Protein AF-A0A249SZR9-F1 (afdb_monomer_lite)

Structure (mmCIF, N/CA/C/O backbone):
data_AF-A0A249SZR9-F1
#
_entry.id   AF-A0A249SZR9-F1
#
loop_
_atom_site.group_PDB
_atom_site.id
_atom_site.type_symbol
_atom_site.label_atom_id
_atom_site.label_alt_id
_atom_site.label_comp_id
_atom_site.label_asym_id
_atom_site.label_entity_id
_atom_site.label_seq_id
_atom_site.pdbx_PDB_ins_code
_atom_site.Cartn_x
_atom_site.Cartn_y
_atom_site.Cartn_z
_atom_site.occupancy
_atom_site.B_iso_or_equiv
_atom_site.auth_seq_id
_atom_site.auth_comp_id
_atom_site.auth_asym_id
_atom_site.auth_atom_id
_atom_site.pdbx_PDB_model_num
ATOM 1 N N . MET A 1 1 ? 30.304 -45.192 -57.139 1.00 34.53 1 MET A N 1
ATOM 2 C CA . MET A 1 1 ? 30.183 -46.666 -57.125 1.00 34.53 1 MET A CA 1
ATOM 3 C C . MET A 1 1 ? 29.091 -47.017 -56.126 1.00 34.53 1 MET A C 1
ATOM 5 O O . MET A 1 1 ? 29.285 -46.728 -54.961 1.00 34.53 1 MET A O 1
ATOM 9 N N . PHE A 1 2 ? 27.910 -47.513 -56.468 1.00 38.59 2 PHE A N 1
ATOM 10 C CA . PHE A 1 2 ? 27.302 -47.844 -57.753 1.00 38.59 2 PHE A CA 1
ATOM 11 C C . PHE A 1 2 ? 25.832 -47.414 -57.691 1.00 38.59 2 PHE A C 1
ATOM 13 O O . PHE A 1 2 ? 25.150 -47.662 -56.700 1.00 38.59 2 PHE A O 1
ATOM 20 N N . ALA A 1 3 ? 25.391 -46.748 -58.751 1.00 31.36 3 ALA A N 1
ATOM 21 C CA . ALA A 1 3 ? 23.997 -46.634 -59.138 1.00 31.36 3 ALA A CA 1
ATOM 22 C C . ALA A 1 3 ? 23.733 -47.683 -60.226 1.00 31.36 3 ALA A C 1
ATOM 24 O O . ALA A 1 3 ? 24.678 -48.033 -60.929 1.00 31.36 3 ALA A O 1
ATOM 25 N N . ASP A 1 4 ? 22.489 -48.151 -60.335 1.00 34.59 4 ASP A N 1
ATOM 26 C CA . ASP A 1 4 ? 21.778 -48.516 -61.578 1.00 34.59 4 ASP A CA 1
ATOM 27 C C . ASP A 1 4 ? 20.586 -49.420 -61.231 1.00 34.59 4 ASP A C 1
ATOM 29 O O . ASP A 1 4 ? 20.653 -50.200 -60.289 1.00 34.59 4 ASP A O 1
ATOM 33 N N . ASN A 1 5 ? 19.470 -49.471 -61.950 1.00 34.50 5 ASN A N 1
ATOM 34 C CA . ASN A 1 5 ? 18.729 -48.573 -62.839 1.00 34.50 5 ASN A CA 1
ATOM 35 C C . ASN A 1 5 ? 17.399 -49.328 -63.114 1.00 34.50 5 ASN A C 1
ATOM 37 O O . ASN A 1 5 ? 17.331 -50.546 -62.941 1.00 34.50 5 ASN A O 1
ATOM 41 N N . ARG A 1 6 ? 16.318 -48.636 -63.494 1.00 31.83 6 ARG A N 1
ATOM 42 C CA . ARG A 1 6 ? 15.017 -49.262 -63.852 1.00 31.83 6 ARG A CA 1
ATOM 43 C C . ARG A 1 6 ? 14.996 -49.755 -65.336 1.00 31.83 6 ARG A C 1
ATOM 45 O O . ARG A 1 6 ? 16.050 -49.779 -65.955 1.00 31.83 6 ARG A O 1
ATOM 52 N N . PRO A 1 7 ? 13.828 -50.079 -65.949 1.00 62.81 7 PRO A N 1
ATOM 53 C CA . PRO A 1 7 ? 13.241 -51.418 -66.181 1.00 62.81 7 PRO A CA 1
ATOM 54 C C . PRO A 1 7 ? 13.105 -51.761 -67.699 1.00 62.81 7 PRO A C 1
ATOM 56 O O . PRO A 1 7 ? 13.508 -50.937 -68.503 1.00 62.81 7 PRO A O 1
ATOM 59 N N . TYR A 1 8 ? 12.525 -52.917 -68.106 1.00 30.89 8 TYR A N 1
ATOM 60 C CA . TYR A 1 8 ? 11.567 -53.101 -69.246 1.00 30.89 8 TYR A CA 1
ATOM 61 C C . TYR A 1 8 ? 11.313 -54.591 -69.652 1.00 30.89 8 TYR A C 1
ATOM 63 O O . TYR A 1 8 ? 12.241 -55.352 -69.886 1.00 30.89 8 TYR A O 1
ATOM 71 N N . TYR A 1 9 ? 10.016 -54.940 -69.759 1.00 30.64 9 TYR A N 1
ATOM 72 C CA . TYR A 1 9 ? 9.252 -55.839 -70.670 1.00 30.64 9 TYR A CA 1
ATOM 73 C C . TYR A 1 9 ? 9.763 -57.178 -71.269 1.00 30.64 9 TYR A C 1
ATOM 75 O O . TYR A 1 9 ? 10.696 -57.223 -72.059 1.00 30.64 9 TYR A O 1
ATOM 83 N N . SER A 1 10 ? 8.935 -58.226 -71.097 1.00 32.72 10 SER A N 1
ATOM 84 C CA . SER A 1 10 ? 8.275 -59.113 -72.107 1.00 32.72 10 SER A CA 1
ATOM 85 C C . SER A 1 10 ? 7.788 -60.388 -71.372 1.00 32.72 10 SER A C 1
ATOM 87 O O . SER A 1 10 ? 8.366 -60.755 -70.363 1.00 32.72 10 SER A O 1
ATOM 89 N N . GLY A 1 11 ? 6.714 -61.122 -71.674 1.00 30.38 11 GLY A N 1
ATOM 90 C CA . GLY A 1 11 ? 5.819 -61.191 -72.819 1.00 30.38 11 GLY A CA 1
ATOM 91 C C . GLY A 1 11 ? 5.545 -62.665 -73.180 1.00 30.38 11 GLY A C 1
ATOM 92 O O . GLY A 1 11 ? 6.302 -63.228 -73.952 1.00 30.38 11 GLY A O 1
ATOM 93 N N . ARG A 1 12 ? 4.408 -63.210 -72.701 1.00 31.62 12 ARG A N 1
ATOM 94 C CA . ARG A 1 12 ? 3.628 -64.394 -73.172 1.00 31.62 12 ARG A CA 1
ATOM 95 C C . ARG A 1 12 ? 4.084 -65.835 -72.859 1.00 31.62 12 ARG A C 1
ATOM 97 O O . ARG A 1 12 ? 5.186 -66.250 -73.179 1.00 31.62 12 ARG A O 1
ATOM 104 N N . GLY A 1 13 ? 3.102 -66.623 -72.396 1.00 31.42 13 GLY A N 1
ATOM 105 C CA . GLY A 1 13 ? 3.088 -68.092 -72.404 1.00 31.42 13 GLY A CA 1
ATOM 106 C C . GLY A 1 13 ? 1.943 -68.698 -71.570 1.00 31.42 13 GLY A C 1
ATOM 107 O O . GLY A 1 13 ? 2.158 -69.099 -70.436 1.00 31.42 13 GLY A O 1
ATOM 108 N N . THR A 1 14 ? 0.718 -68.733 -72.103 1.00 31.72 14 THR A N 1
ATOM 109 C CA . THR A 1 14 ? -0.403 -69.620 -71.687 1.00 31.72 14 THR A CA 1
ATOM 110 C C . THR A 1 14 ? -0.290 -70.957 -72.461 1.00 31.72 14 THR A C 1
ATOM 112 O O . THR A 1 14 ? 0.380 -70.921 -73.496 1.00 31.72 14 THR A O 1
ATOM 115 N N . PRO A 1 15 ? -0.914 -72.110 -72.078 1.00 44.88 15 PRO A N 1
ATOM 116 C CA . PRO A 1 15 ? -2.316 -72.209 -71.634 1.00 44.88 15 PRO A CA 1
ATOM 117 C C . PRO A 1 15 ? -2.735 -73.303 -70.613 1.00 44.88 15 PRO A C 1
ATOM 119 O O . PRO A 1 15 ? -2.094 -74.327 -70.441 1.00 44.88 15 PRO A O 1
ATOM 122 N N . LYS A 1 16 ? -3.898 -73.015 -70.002 1.00 31.33 16 LYS A N 1
ATOM 123 C CA . LYS A 1 16 ? -5.066 -73.864 -69.669 1.00 31.33 16 LYS A CA 1
ATOM 124 C C . LYS A 1 16 ? -4.851 -75.334 -69.282 1.00 31.33 16 LYS A C 1
ATOM 126 O O . LYS A 1 16 ? -4.492 -76.141 -70.127 1.00 31.33 16 LYS A O 1
ATOM 131 N N . ASP A 1 17 ? -5.406 -75.681 -68.119 1.00 33.88 17 ASP A N 1
ATOM 132 C CA . ASP A 1 17 ? -6.219 -76.891 -68.007 1.00 33.88 17 ASP A CA 1
ATOM 133 C C . ASP A 1 17 ? -7.510 -76.637 -67.210 1.00 33.88 17 ASP A C 1
ATOM 135 O O . ASP A 1 17 ? -7.558 -75.819 -66.289 1.00 33.88 17 ASP A O 1
ATOM 139 N N . THR A 1 18 ? -8.583 -77.288 -67.645 1.00 33.75 18 THR A N 1
ATOM 140 C CA . THR A 1 18 ? -9.982 -77.099 -67.228 1.00 33.75 18 THR A CA 1
ATOM 141 C C . THR A 1 18 ? -10.553 -78.453 -66.821 1.00 33.75 18 THR A C 1
ATOM 143 O O . THR A 1 18 ? -10.242 -79.425 -67.493 1.00 33.75 18 THR A O 1
ATOM 146 N N . GLN A 1 19 ? -11.467 -78.458 -65.835 1.00 32.31 19 GLN A N 1
ATOM 147 C CA . GLN A 1 19 ? -12.618 -79.372 -65.603 1.00 32.31 19 GLN A CA 1
ATOM 148 C C . GLN A 1 19 ? -12.667 -79.942 -64.169 1.00 32.31 19 GLN A C 1
ATOM 150 O O . GLN A 1 19 ? -11.625 -80.156 -63.574 1.00 32.31 19 GLN A O 1
ATOM 155 N N . VAL A 1 20 ? -13.789 -80.277 -63.515 1.00 32.28 20 VAL A N 1
ATOM 156 C CA . VAL A 1 20 ? -15.254 -80.049 -63.596 1.00 32.28 20 VAL A CA 1
ATOM 157 C C . VAL A 1 20 ? -15.806 -80.523 -62.222 1.00 32.28 20 VAL A C 1
ATOM 159 O O . VAL A 1 20 ? -15.196 -81.354 -61.557 1.00 32.28 20 VAL A O 1
ATOM 162 N N . ARG A 1 21 ? -16.938 -79.951 -61.778 1.00 35.31 21 ARG A N 1
ATOM 163 C CA . ARG A 1 21 ? -17.679 -80.213 -60.512 1.00 35.31 21 ARG A CA 1
ATOM 164 C C . ARG A 1 21 ? -18.383 -81.597 -60.502 1.00 35.31 21 ARG A C 1
ATOM 166 O O . ARG A 1 21 ? -18.458 -82.203 -61.566 1.00 35.31 21 ARG A O 1
ATOM 173 N N . PRO A 1 22 ? -19.011 -82.063 -59.392 1.00 39.31 22 PRO A N 1
ATOM 174 C CA . PRO A 1 22 ? -20.399 -81.646 -59.097 1.00 39.31 22 PRO A CA 1
ATOM 175 C C . PRO A 1 22 ? -20.808 -81.611 -57.602 1.00 39.31 22 PRO A C 1
ATOM 177 O O . PRO A 1 22 ? -20.073 -81.986 -56.698 1.00 39.31 22 PRO A O 1
ATOM 180 N N . GLN A 1 23 ? -22.019 -81.091 -57.385 1.00 32.66 23 GLN A N 1
ATOM 181 C CA . GLN A 1 23 ? -22.728 -80.888 -56.117 1.00 32.66 23 GLN A CA 1
ATOM 182 C C . GLN A 1 23 ? -23.284 -82.174 -55.487 1.00 32.66 23 GLN A C 1
ATOM 184 O O . GLN A 1 23 ? -23.647 -83.097 -56.210 1.00 32.66 23 GLN A O 1
ATOM 189 N N . VAL A 1 24 ? -23.509 -82.151 -54.165 1.00 31.03 24 VAL A N 1
ATOM 190 C CA . VAL A 1 24 ? -24.472 -83.024 -53.470 1.00 31.03 24 VAL A CA 1
ATOM 191 C C . VAL A 1 24 ? -25.241 -82.217 -52.414 1.00 31.03 24 VAL A C 1
ATOM 193 O O . VAL A 1 24 ? -24.652 -81.520 -51.591 1.00 31.03 24 VAL A O 1
ATOM 196 N N . THR A 1 25 ? -26.569 -82.323 -52.453 1.00 35.91 25 THR A N 1
ATOM 197 C CA . THR A 1 25 ? -27.534 -81.891 -51.426 1.00 35.91 25 THR A CA 1
ATOM 198 C C . THR A 1 25 ? -27.933 -83.111 -50.586 1.00 35.91 25 THR A C 1
ATOM 200 O O . THR A 1 25 ? -28.030 -84.184 -51.167 1.00 35.91 25 THR A O 1
ATOM 203 N N . ILE A 1 26 ? -28.186 -82.957 -49.274 1.00 33.31 26 ILE A N 1
ATOM 204 C CA . ILE A 1 26 ? -29.272 -83.587 -48.471 1.00 33.31 26 ILE A CA 1
ATOM 205 C C . ILE A 1 26 ? -29.169 -83.114 -46.993 1.00 33.31 26 ILE A C 1
ATOM 207 O O . ILE A 1 26 ? -28.097 -83.062 -46.399 1.00 33.31 26 ILE A O 1
ATOM 211 N N . VAL A 1 27 ? -30.329 -82.761 -46.430 1.00 30.98 27 VAL A N 1
ATOM 212 C CA . VAL A 1 27 ? -30.705 -82.360 -45.043 1.00 30.98 27 VAL A CA 1
ATOM 213 C C . VAL A 1 27 ? -31.416 -83.583 -44.382 1.00 30.98 27 VAL A C 1
ATOM 215 O O . VAL A 1 27 ? -31.800 -84.446 -45.171 1.00 30.98 27 VAL A O 1
ATOM 218 N N . PRO A 1 28 ? -31.728 -83.746 -43.057 1.00 48.19 28 PRO A N 1
ATOM 219 C CA . PRO A 1 28 ? -31.525 -82.934 -41.831 1.00 48.19 28 PRO A CA 1
ATOM 220 C C . PRO A 1 28 ? -30.939 -83.702 -40.609 1.00 48.19 28 PRO A C 1
ATOM 222 O O . PRO A 1 28 ? -30.995 -84.926 -40.530 1.00 48.19 28 PRO A O 1
ATOM 225 N N . LYS A 1 29 ? -30.587 -82.978 -39.531 1.00 31.31 29 LYS A N 1
ATOM 226 C CA . LYS A 1 29 ? -30.972 -83.387 -38.160 1.00 31.31 29 LYS A CA 1
ATOM 227 C C . LYS A 1 29 ? -31.037 -82.188 -37.209 1.00 31.31 29 LYS A C 1
ATOM 229 O O . LYS A 1 29 ? -30.086 -81.428 -37.074 1.00 31.31 29 LYS A O 1
ATOM 234 N N . LYS A 1 30 ? -32.204 -82.034 -36.575 1.00 36.84 30 LYS A N 1
ATOM 235 C CA . LYS A 1 30 ? -32.493 -81.080 -35.499 1.00 36.84 30 LYS A CA 1
ATOM 236 C C . LYS A 1 30 ? -31.585 -81.363 -34.302 1.00 36.84 30 LYS A C 1
ATOM 238 O O . LYS A 1 30 ? -31.676 -82.450 -33.748 1.00 36.84 30 LYS A O 1
ATOM 243 N N . ASN A 1 31 ? -30.829 -80.364 -33.862 1.00 37.66 31 ASN A N 1
ATOM 244 C CA . ASN A 1 31 ? -30.368 -80.250 -32.482 1.00 37.66 31 ASN A CA 1
ATOM 245 C C . ASN A 1 31 ? -30.718 -78.841 -32.001 1.00 37.66 31 ASN A C 1
ATOM 247 O O . ASN A 1 31 ? -30.263 -77.844 -32.559 1.00 37.66 31 ASN A O 1
ATOM 251 N N . HIS A 1 32 ? -31.594 -78.775 -31.003 1.00 38.72 32 HIS A N 1
ATOM 252 C CA . HIS A 1 32 ? -31.966 -77.544 -30.324 1.00 38.72 32 HIS A CA 1
ATOM 253 C C . HIS A 1 32 ? -30.759 -77.026 -29.534 1.00 38.72 32 HIS A C 1
ATOM 255 O O . HIS A 1 32 ? -30.378 -77.627 -28.534 1.00 38.72 32 HIS A O 1
ATOM 261 N N . ILE A 1 33 ? -30.185 -75.900 -29.957 1.00 38.53 33 ILE A N 1
ATOM 262 C CA . ILE A 1 33 ? -29.302 -75.088 -29.118 1.00 38.53 33 ILE A CA 1
ATOM 263 C C . ILE A 1 33 ? -30.047 -73.787 -28.840 1.00 38.53 33 ILE A C 1
ATOM 265 O O . ILE A 1 33 ? -30.284 -72.979 -29.735 1.00 38.53 33 ILE A O 1
ATOM 269 N N . ILE A 1 34 ? -30.453 -73.616 -27.585 1.00 42.22 34 ILE A N 1
ATOM 270 C CA . ILE A 1 34 ? -30.974 -72.356 -27.062 1.00 42.22 34 ILE A CA 1
ATOM 271 C C . ILE A 1 34 ? -29.780 -71.404 -26.965 1.00 42.22 34 ILE A C 1
ATOM 273 O O . ILE A 1 34 ? -29.014 -71.453 -26.005 1.00 42.22 34 ILE A O 1
ATOM 277 N N . VAL A 1 35 ? -29.596 -70.549 -27.970 1.00 38.88 35 VAL A N 1
ATOM 278 C CA . VAL A 1 35 ? -28.693 -69.400 -27.865 1.00 38.88 35 VAL A CA 1
ATOM 279 C C . VAL A 1 35 ? -29.495 -68.279 -27.217 1.00 38.88 35 VAL A C 1
ATOM 281 O O . VAL A 1 35 ? -30.313 -67.629 -27.861 1.00 38.88 35 VAL A O 1
ATOM 284 N N . ARG A 1 36 ? -29.297 -68.073 -25.910 1.00 38.19 36 ARG A N 1
ATOM 285 C CA . ARG A 1 36 ? -29.662 -66.804 -25.273 1.00 38.19 36 ARG A CA 1
ATOM 286 C C . ARG A 1 36 ? -28.824 -65.715 -25.940 1.00 38.19 36 ARG A C 1
ATOM 288 O O . ARG A 1 36 ? -27.606 -65.704 -25.776 1.00 38.19 36 ARG A O 1
ATOM 295 N N . GLU A 1 37 ? -29.467 -64.812 -26.671 1.00 40.69 37 GLU A N 1
ATOM 296 C CA . GLU A 1 37 ? -28.857 -63.563 -27.121 1.00 40.69 37 GLU A CA 1
ATOM 297 C C . GLU A 1 37 ? -28.461 -62.726 -25.896 1.00 40.69 37 GLU A C 1
ATOM 299 O O . GLU A 1 37 ? -29.247 -61.957 -25.346 1.00 40.69 37 GLU A O 1
ATOM 304 N N . TYR A 1 38 ? -27.216 -62.872 -25.445 1.00 38.66 38 TYR A N 1
ATOM 305 C CA . TYR A 1 38 ? -26.552 -61.825 -24.680 1.00 38.66 38 TYR A CA 1
ATOM 306 C C . TYR A 1 38 ? -26.153 -60.740 -25.680 1.00 38.66 38 TYR A C 1
ATOM 308 O O . TYR A 1 38 ? -25.055 -60.758 -26.237 1.00 38.66 38 TYR A O 1
ATOM 316 N N . PHE A 1 39 ? -27.062 -59.794 -25.927 1.00 42.53 39 PHE A N 1
ATOM 317 C CA . PHE A 1 39 ? -26.696 -58.516 -26.526 1.00 42.53 39 PHE A CA 1
ATOM 318 C C . PHE A 1 39 ? -25.566 -57.916 -25.684 1.00 42.53 39 PHE A C 1
ATOM 320 O O . PHE A 1 39 ? -25.736 -57.558 -24.518 1.00 42.53 39 PHE A O 1
ATOM 327 N N . SER A 1 40 ? -24.375 -57.880 -26.277 1.00 48.56 40 SER A N 1
ATOM 328 C CA . SER A 1 40 ? -23.157 -57.343 -25.689 1.00 48.56 40 SER A CA 1
ATOM 329 C C . SER A 1 40 ? -23.333 -55.848 -25.399 1.00 48.56 40 SER A C 1
ATOM 331 O O . SER A 1 40 ? -22.999 -54.989 -26.212 1.00 48.56 40 SER A O 1
ATOM 333 N N . GLN A 1 41 ? -23.790 -55.519 -24.187 1.00 49.88 41 GLN A N 1
ATOM 334 C CA . GLN A 1 41 ? -23.685 -54.173 -23.602 1.00 49.88 41 GLN A CA 1
ATOM 335 C C . GLN A 1 41 ? -22.222 -53.715 -23.419 1.00 49.88 41 GLN A C 1
ATOM 337 O O . GLN A 1 41 ? -21.953 -52.592 -22.994 1.00 49.88 41 GLN A O 1
ATOM 342 N N . ARG A 1 42 ? -21.251 -54.570 -23.761 1.00 49.88 42 ARG A N 1
ATOM 343 C CA . ARG A 1 42 ? -19.824 -54.352 -23.536 1.00 49.88 42 ARG A CA 1
ATOM 344 C C . ARG A 1 42 ? -19.207 -53.308 -24.473 1.00 49.88 42 ARG A C 1
ATOM 346 O O . ARG A 1 42 ? -18.215 -52.703 -24.094 1.00 49.88 42 ARG A O 1
ATOM 353 N N . ASN A 1 43 ? -19.813 -53.029 -25.631 1.00 55.06 43 ASN A N 1
ATOM 354 C CA . ASN A 1 43 ? -19.279 -52.033 -26.572 1.00 55.06 43 ASN A CA 1
ATOM 355 C C . ASN A 1 43 ? -19.832 -50.618 -26.352 1.00 55.06 43 ASN A C 1
ATOM 357 O O . ASN A 1 43 ? -19.137 -49.644 -26.636 1.00 55.06 43 ASN A O 1
ATOM 361 N N . TRP A 1 44 ? -21.044 -50.479 -25.807 1.00 52.88 44 TRP A N 1
ATOM 362 C CA . TRP A 1 44 ? -21.627 -49.160 -25.535 1.00 52.88 44 TRP A CA 1
ATOM 363 C C . TRP A 1 44 ? -20.979 -48.489 -24.327 1.00 52.88 44 TRP A C 1
ATOM 365 O O . TRP A 1 44 ? -20.672 -47.303 -24.385 1.00 52.88 44 TRP A O 1
ATOM 375 N N . ALA A 1 45 ? -20.654 -49.262 -23.288 1.00 56.03 45 ALA A N 1
ATOM 376 C CA . ALA A 1 45 ? -19.892 -48.759 -22.151 1.00 56.03 45 ALA A CA 1
ATOM 377 C C . ALA A 1 45 ? -18.510 -48.235 -22.578 1.00 56.03 45 ALA A C 1
ATOM 379 O O . ALA A 1 45 ? -18.112 -47.171 -22.124 1.00 56.03 45 ALA A O 1
ATOM 380 N N . CYS A 1 46 ? -17.816 -48.918 -23.498 1.00 55.91 46 CYS A N 1
ATOM 381 C CA . CYS A 1 46 ? -16.524 -48.466 -24.023 1.00 55.91 46 CYS A CA 1
ATOM 382 C C . CYS A 1 46 ? -16.639 -47.216 -24.907 1.00 55.91 46 CYS A C 1
ATOM 384 O O . CYS A 1 46 ? -15.792 -46.336 -24.794 1.00 55.91 46 CYS A O 1
ATOM 386 N N . TYR A 1 47 ? -17.683 -47.093 -25.735 1.00 56.78 47 TYR A N 1
ATOM 387 C CA . TYR A 1 47 ? -17.920 -45.885 -26.539 1.00 56.78 47 TYR A CA 1
ATOM 388 C C . TYR A 1 47 ? -18.306 -44.678 -25.679 1.00 56.78 47 TYR A C 1
ATOM 390 O O . TYR A 1 47 ? -17.799 -43.582 -25.904 1.00 56.78 47 TYR A O 1
ATOM 398 N N . VAL A 1 48 ? -19.145 -44.881 -24.660 1.00 63.91 48 VAL A N 1
ATOM 399 C CA . VAL A 1 48 ? -19.479 -43.837 -23.686 1.00 63.91 48 VAL A CA 1
ATOM 400 C C . VAL A 1 48 ? -18.236 -43.455 -22.887 1.00 63.91 48 VAL A C 1
ATOM 402 O O . VAL A 1 48 ? -17.976 -42.268 -22.771 1.00 63.91 48 VAL A O 1
ATOM 405 N N . LEU A 1 49 ? -17.404 -44.409 -22.442 1.00 63.31 49 LEU A N 1
ATOM 406 C CA . LEU A 1 49 ? -16.132 -44.106 -21.768 1.00 63.31 49 LEU A CA 1
ATOM 407 C C . LEU A 1 49 ? -15.163 -43.331 -22.669 1.00 63.31 49 LEU A C 1
ATOM 409 O O . LEU A 1 49 ? -14.488 -42.432 -22.186 1.00 63.31 49 LEU A O 1
ATOM 413 N N . TYR A 1 50 ? -15.087 -43.655 -23.963 1.00 60.09 50 TYR A N 1
ATOM 414 C CA . TYR A 1 50 ? -14.179 -42.998 -24.907 1.00 60.09 50 TYR A CA 1
ATOM 415 C C . TYR A 1 50 ? -14.619 -41.560 -25.216 1.00 60.09 50 TYR A C 1
ATOM 417 O O . TYR A 1 50 ? -13.794 -40.650 -25.237 1.00 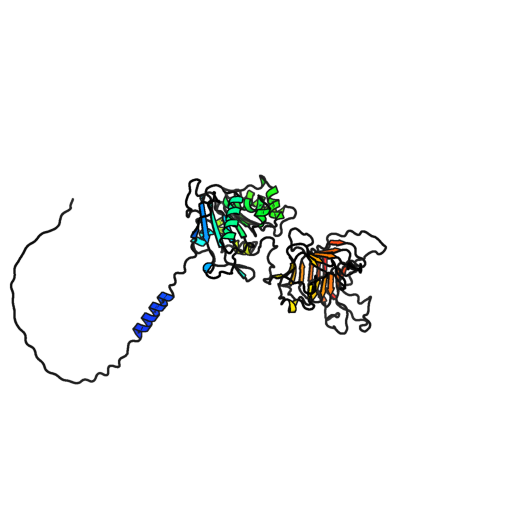60.09 50 TYR A O 1
ATOM 425 N N . VAL A 1 51 ? -15.928 -41.327 -25.371 1.00 62.56 51 VAL A N 1
ATOM 426 C CA . VAL A 1 51 ? -16.496 -39.977 -25.510 1.00 62.56 51 VAL A CA 1
ATOM 427 C C . VAL A 1 51 ? -16.373 -39.195 -24.194 1.00 62.56 51 VAL A C 1
ATOM 429 O O . VAL A 1 51 ? -16.025 -38.019 -24.222 1.00 62.56 51 VAL A O 1
ATOM 432 N N . PHE A 1 52 ? -16.550 -39.837 -23.034 1.00 59.44 52 PHE A N 1
ATOM 433 C CA . PHE A 1 52 ? -16.360 -39.203 -21.720 1.00 59.44 52 PHE A CA 1
ATOM 434 C C . PHE A 1 52 ? -14.883 -38.862 -21.442 1.00 59.44 52 PHE A C 1
ATOM 436 O O . PHE A 1 52 ? -14.591 -37.809 -20.883 1.00 59.44 52 PHE A O 1
ATOM 443 N N . LEU A 1 53 ? -13.938 -39.698 -21.888 1.00 57.66 53 LEU A N 1
ATOM 444 C CA . LEU A 1 53 ? -12.495 -39.432 -21.813 1.00 57.66 53 LEU A CA 1
ATOM 445 C C . LEU A 1 53 ? -12.060 -38.314 -22.773 1.00 57.66 53 LEU A C 1
ATOM 447 O O . LEU A 1 53 ? -11.199 -37.516 -22.411 1.00 57.66 53 LEU A O 1
ATOM 451 N N . LEU A 1 54 ? -12.692 -38.190 -23.946 1.00 52.53 54 LEU A N 1
ATOM 452 C CA . LEU A 1 54 ? -12.499 -37.049 -24.852 1.00 52.53 54 LEU A CA 1
ATOM 453 C C . LEU A 1 54 ? -13.057 -35.735 -24.273 1.00 52.53 54 LEU A C 1
ATOM 455 O O . LEU A 1 54 ? -12.489 -34.679 -24.532 1.00 52.53 54 LEU A O 1
ATOM 459 N N . TYR A 1 55 ? -14.104 -35.786 -23.440 1.00 52.78 55 TYR A N 1
ATOM 460 C CA . TYR A 1 55 ? -14.610 -34.620 -22.695 1.00 52.78 55 TYR A CA 1
ATOM 461 C C . TYR A 1 55 ? -13.765 -34.257 -21.460 1.00 52.78 55 TYR A C 1
ATOM 463 O O . TYR A 1 55 ? -13.741 -33.094 -21.060 1.00 52.78 55 TYR A O 1
ATOM 471 N N . LEU A 1 56 ? -13.044 -35.217 -20.870 1.00 50.44 56 LEU A N 1
ATOM 472 C CA . LEU A 1 56 ? -12.085 -34.971 -19.781 1.00 50.44 56 LEU A CA 1
ATOM 473 C C . LEU A 1 56 ? -10.718 -34.476 -20.280 1.00 50.44 56 LEU A C 1
ATOM 475 O O . LEU A 1 56 ? -9.932 -33.957 -19.492 1.00 50.44 56 LEU A O 1
ATOM 479 N N . ALA A 1 57 ? -10.454 -34.577 -21.583 1.00 42.59 57 ALA A N 1
ATOM 480 C CA . ALA A 1 57 ? -9.303 -33.984 -22.249 1.00 42.59 57 ALA A CA 1
ATOM 481 C C . ALA A 1 57 ? -9.643 -32.595 -22.817 1.00 42.59 57 ALA A C 1
ATOM 483 O O . ALA A 1 57 ? -9.356 -32.295 -23.975 1.00 42.59 57 ALA A O 1
ATOM 484 N N . LEU A 1 58 ? -10.233 -31.709 -22.006 1.00 51.28 58 LEU A N 1
ATOM 485 C CA . LEU A 1 58 ? -10.032 -30.287 -22.274 1.00 51.28 58 LEU A CA 1
ATOM 486 C C . LEU A 1 58 ? -8.528 -30.047 -22.108 1.00 51.28 58 LEU A C 1
ATOM 488 O O . LEU A 1 58 ? -8.005 -30.345 -21.029 1.00 51.28 58 LEU A O 1
ATOM 492 N N . PRO A 1 59 ? -7.801 -29.542 -23.122 1.00 40.88 59 PRO A N 1
ATOM 493 C CA . PRO A 1 59 ? -6.467 -29.051 -22.854 1.00 40.88 59 PRO A CA 1
ATOM 494 C C . PRO A 1 59 ? -6.652 -27.992 -21.772 1.00 40.88 59 PRO A C 1
ATOM 496 O O . PRO A 1 59 ? -7.384 -27.019 -21.969 1.00 40.88 59 PRO A O 1
ATOM 499 N N . ALA A 1 60 ? -6.047 -28.205 -20.603 1.00 44.47 60 ALA A N 1
ATOM 500 C CA . ALA A 1 60 ? -5.781 -27.106 -19.701 1.00 44.47 60 ALA A CA 1
ATOM 501 C C . ALA A 1 60 ? -5.030 -26.089 -20.560 1.00 44.47 60 ALA A C 1
ATOM 503 O O . ALA A 1 60 ? -3.884 -26.327 -20.945 1.00 44.47 60 ALA A O 1
ATOM 504 N N . VAL A 1 61 ? -5.722 -25.033 -20.991 1.00 46.91 61 VAL A N 1
ATOM 505 C CA . VAL A 1 61 ? -5.102 -23.974 -21.774 1.00 46.91 61 VAL A CA 1
ATOM 506 C C . VAL A 1 61 ? -4.106 -23.360 -20.812 1.00 46.91 61 VAL A C 1
ATOM 508 O O . VAL A 1 61 ? -4.490 -22.647 -19.886 1.00 46.91 61 VAL A O 1
ATOM 511 N N . ALA A 1 62 ? -2.839 -23.746 -20.961 1.00 48.12 62 ALA A N 1
ATOM 512 C CA . ALA A 1 62 ? -1.754 -23.190 -20.181 1.00 48.12 62 ALA A CA 1
ATOM 513 C C . ALA A 1 62 ? -1.867 -21.666 -20.270 1.00 48.12 62 ALA A C 1
ATOM 515 O O . ALA A 1 62 ? -2.120 -21.124 -21.349 1.00 48.12 62 ALA A O 1
ATOM 516 N N . GLN A 1 63 ? -1.720 -20.989 -19.134 1.00 59.56 63 GLN A N 1
ATOM 517 C CA . GLN A 1 63 ? -1.810 -19.535 -19.008 1.00 59.56 63 GLN A CA 1
ATOM 518 C C . GLN A 1 63 ? -0.574 -18.887 -19.665 1.00 59.56 63 GLN A C 1
ATOM 520 O O . GLN A 1 63 ? 0.302 -18.321 -19.011 1.00 59.56 63 GLN A O 1
ATOM 525 N N . GLN A 1 64 ? -0.455 -19.037 -20.984 1.00 72.69 64 GLN A N 1
ATOM 526 C CA . GLN A 1 64 ? 0.677 -18.550 -21.749 1.00 72.69 64 GLN A CA 1
ATOM 527 C C . GLN A 1 64 ? 0.612 -17.035 -21.888 1.00 72.69 64 GLN A C 1
ATOM 529 O O . GLN A 1 64 ? -0.447 -16.435 -22.072 1.00 72.69 64 GLN A O 1
ATOM 534 N N . GLN A 1 65 ? 1.788 -16.426 -21.799 1.00 90.94 65 GLN A N 1
ATOM 535 C CA . GLN A 1 65 ? 1.955 -14.997 -21.982 1.00 90.94 65 GLN A CA 1
ATOM 536 C C . GLN A 1 65 ? 1.769 -14.632 -23.454 1.00 90.94 65 GLN A C 1
ATOM 538 O O . GLN A 1 65 ? 2.414 -15.224 -24.321 1.00 90.94 65 GLN A O 1
ATOM 543 N N . ALA A 1 66 ? 0.932 -13.636 -23.736 1.00 95.31 66 ALA A N 1
ATOM 544 C CA . ALA A 1 66 ? 0.666 -13.179 -25.095 1.00 95.31 66 ALA A CA 1
ATOM 545 C C . ALA A 1 66 ? 1.461 -11.907 -25.409 1.00 95.31 66 ALA A C 1
ATOM 547 O O . ALA A 1 66 ? 1.435 -10.943 -24.647 1.00 95.31 66 ALA A O 1
ATOM 548 N N . ALA A 1 67 ? 2.156 -11.889 -26.547 1.00 97.06 67 ALA A N 1
ATOM 549 C CA . ALA A 1 67 ? 2.832 -10.692 -27.035 1.00 97.06 67 ALA A CA 1
ATOM 550 C C . ALA A 1 67 ? 1.805 -9.650 -27.512 1.00 97.06 67 ALA A C 1
ATOM 552 O O . ALA A 1 67 ? 0.859 -9.980 -28.231 1.00 97.06 67 ALA A O 1
ATOM 553 N N . LYS A 1 68 ? 2.013 -8.388 -27.136 1.00 97.50 68 LYS A N 1
ATOM 554 C CA . LYS A 1 68 ? 1.180 -7.235 -27.485 1.00 97.50 68 LYS A CA 1
ATOM 555 C C . LYS A 1 68 ? 2.035 -6.059 -27.939 1.00 97.50 68 LYS A C 1
ATOM 557 O O . LYS A 1 68 ? 3.165 -5.871 -27.487 1.00 97.50 68 LYS A O 1
ATOM 562 N N . SER A 1 69 ? 1.467 -5.247 -28.821 1.00 95.62 69 SER A N 1
ATOM 563 C CA . SER A 1 69 ? 2.023 -3.960 -29.234 1.00 95.62 69 SER A CA 1
ATOM 564 C C . SER A 1 69 ? 1.560 -2.836 -28.307 1.00 95.62 69 SER A C 1
ATOM 566 O O . SER A 1 69 ? 0.485 -2.912 -27.711 1.00 95.62 69 SER A O 1
ATOM 568 N N . VAL A 1 70 ? 2.342 -1.761 -28.245 1.00 94.38 70 VAL A N 1
ATOM 569 C CA . VAL A 1 70 ? 1.944 -0.488 -27.626 1.00 94.38 70 VAL A CA 1
ATOM 570 C C . VAL A 1 70 ? 1.580 0.545 -28.700 1.00 94.38 70 VAL A C 1
ATOM 572 O O . VAL A 1 70 ? 2.007 0.399 -29.849 1.00 94.38 70 VAL A O 1
ATOM 575 N N . PRO A 1 71 ? 0.815 1.600 -28.361 1.00 93.06 71 PRO A N 1
ATOM 576 C CA . PRO A 1 71 ? 0.620 2.739 -29.250 1.00 93.06 71 PRO A CA 1
ATOM 577 C C . PRO A 1 71 ? 1.952 3.385 -29.651 1.00 93.06 71 PRO A C 1
ATOM 579 O O . PRO A 1 71 ? 2.890 3.435 -28.856 1.00 93.06 71 PRO A O 1
ATOM 582 N N . SER A 1 72 ? 2.011 3.964 -30.852 1.00 88.25 72 SER A N 1
ATOM 583 C CA . SER A 1 72 ? 3.215 4.631 -31.378 1.00 88.25 72 SER A CA 1
ATOM 584 C C . SER A 1 72 ? 3.698 5.817 -30.531 1.00 88.25 72 SER A C 1
ATOM 586 O O . SER A 1 72 ? 4.861 6.202 -30.629 1.00 88.25 72 SER A O 1
ATOM 588 N N . SER A 1 73 ? 2.837 6.375 -29.671 1.00 87.56 73 SER A N 1
ATOM 589 C CA . SER A 1 73 ? 3.190 7.410 -28.691 1.00 87.56 73 SER A CA 1
ATOM 590 C C . SER A 1 73 ? 4.108 6.912 -27.563 1.00 87.56 73 SER A C 1
ATOM 592 O O . SER A 1 73 ? 4.703 7.730 -26.862 1.00 87.56 73 SER A O 1
ATOM 594 N N . ILE A 1 74 ? 4.258 5.594 -27.392 1.00 91.44 74 ILE A N 1
ATOM 595 C CA . ILE A 1 74 ? 5.176 4.964 -26.436 1.00 91.44 74 ILE A CA 1
ATOM 596 C C . ILE A 1 74 ? 6.387 4.426 -27.210 1.00 91.44 74 ILE A C 1
ATOM 598 O O . ILE A 1 74 ? 6.432 3.273 -27.627 1.00 91.44 74 ILE A O 1
ATOM 602 N N . SER A 1 75 ? 7.378 5.285 -27.444 1.00 92.00 75 SER A N 1
ATOM 603 C CA . SER A 1 75 ? 8.447 5.032 -28.423 1.00 92.00 75 SER A CA 1
ATOM 604 C C . SER A 1 75 ? 9.552 4.070 -27.959 1.00 92.00 75 SER A C 1
ATOM 606 O O . SER A 1 75 ? 10.144 3.379 -28.801 1.00 92.00 75 SER A O 1
ATOM 608 N N . ASN A 1 76 ? 9.830 4.008 -26.650 1.00 96.62 76 ASN A N 1
ATOM 609 C CA . ASN A 1 76 ? 10.897 3.179 -26.072 1.00 96.62 76 ASN A CA 1
ATOM 610 C C . ASN A 1 76 ? 10.453 1.741 -25.733 1.00 96.62 76 ASN A C 1
ATOM 612 O O . ASN A 1 76 ? 11.276 0.911 -25.357 1.00 96.62 76 ASN A O 1
ATOM 616 N N . ILE A 1 77 ? 9.171 1.407 -25.890 1.00 97.62 77 ILE A N 1
ATOM 617 C CA . ILE A 1 77 ? 8.662 0.047 -25.680 1.00 97.62 77 ILE A CA 1
ATOM 618 C C . ILE A 1 77 ? 8.373 -0.560 -27.051 1.00 97.62 77 ILE A C 1
ATOM 620 O O . ILE A 1 77 ? 7.556 -0.040 -27.803 1.00 97.62 77 ILE A O 1
ATOM 624 N N . VAL A 1 78 ? 9.054 -1.653 -27.407 1.00 96.56 78 VAL A N 1
ATOM 625 C CA . VAL A 1 78 ? 8.805 -2.342 -28.693 1.00 96.56 78 VAL A CA 1
ATOM 626 C C . VAL A 1 78 ? 7.518 -3.178 -28.648 1.00 96.56 78 VAL A C 1
ATOM 628 O O . VAL A 1 78 ? 6.859 -3.403 -29.659 1.00 96.56 78 VAL A O 1
ATOM 631 N N . GLY A 1 79 ? 7.143 -3.611 -27.450 1.00 97.88 79 GLY A N 1
ATOM 632 C CA . GLY A 1 79 ? 5.930 -4.346 -27.132 1.00 97.88 79 GLY A CA 1
ATOM 633 C C . GLY A 1 79 ? 5.983 -4.800 -25.679 1.00 97.88 79 GLY A C 1
ATOM 634 O O . GLY A 1 79 ? 6.937 -4.502 -24.957 1.00 97.88 79 GLY A O 1
ATOM 635 N N . TYR A 1 80 ? 4.990 -5.565 -25.249 1.00 98.50 80 TYR A N 1
ATOM 636 C CA . TYR A 1 80 ? 4.992 -6.206 -23.936 1.00 98.50 80 TYR A CA 1
ATOM 637 C C . TYR A 1 80 ? 4.363 -7.592 -24.010 1.00 98.50 80 TYR A C 1
ATOM 639 O O . TYR A 1 80 ? 3.562 -7.874 -24.897 1.00 98.50 80 TYR A O 1
ATOM 647 N N . TYR A 1 81 ? 4.723 -8.461 -23.073 1.00 98.62 81 TYR A N 1
ATOM 648 C CA . TYR A 1 81 ? 3.963 -9.678 -22.823 1.00 98.62 81 TYR A CA 1
ATOM 649 C C . TYR A 1 81 ? 2.922 -9.420 -21.742 1.00 98.62 81 TYR A C 1
ATOM 651 O O . TYR A 1 81 ? 3.235 -8.845 -20.698 1.00 98.62 81 TYR A O 1
ATOM 659 N N . GLU A 1 82 ? 1.692 -9.852 -21.995 1.00 97.94 82 GLU A N 1
ATOM 660 C CA . GLU A 1 82 ? 0.625 -9.878 -21.002 1.00 97.94 82 GLU A CA 1
ATOM 661 C C . GLU A 1 82 ? 0.432 -11.294 -20.459 1.00 97.94 82 GLU A C 1
ATOM 663 O O . GLU A 1 82 ? 0.480 -12.276 -21.201 1.00 97.94 82 GLU A O 1
ATOM 668 N N . HIS A 1 83 ? 0.133 -11.385 -19.172 1.00 97.69 83 HIS A N 1
ATOM 669 C CA . HIS A 1 83 ? -0.532 -12.527 -18.567 1.00 97.69 83 HIS A CA 1
ATOM 670 C C . HIS A 1 83 ? -1.838 -12.039 -17.955 1.00 97.69 83 HIS A C 1
ATOM 672 O O . HIS A 1 83 ? -1.849 -11.101 -17.152 1.00 97.69 83 HIS A O 1
ATOM 678 N N . LEU A 1 84 ? -2.933 -12.689 -18.343 1.00 96.81 84 LEU A N 1
ATOM 679 C CA . LEU A 1 84 ? -4.263 -12.401 -17.830 1.00 96.81 84 LEU A CA 1
ATOM 680 C C . LEU A 1 84 ? -4.728 -13.541 -16.915 1.00 96.81 84 LEU A C 1
ATOM 682 O O . LEU A 1 84 ? -4.466 -14.715 -17.201 1.00 96.81 84 LEU A O 1
ATOM 686 N N . PRO A 1 85 ? -5.431 -13.212 -15.823 1.00 93.62 85 PRO A N 1
ATOM 687 C CA . PRO A 1 85 ? -5.895 -14.203 -14.868 1.00 93.62 85 PRO A CA 1
ATOM 688 C C . PRO A 1 85 ? -6.970 -15.109 -15.477 1.00 93.62 85 PRO A C 1
ATOM 690 O O . PRO A 1 85 ? -7.733 -14.699 -16.359 1.00 93.62 85 PRO A O 1
ATOM 693 N N . GLN A 1 86 ? -7.056 -16.348 -14.991 1.00 86.12 86 GLN A N 1
ATOM 694 C CA . GLN A 1 86 ? -8.120 -17.264 -15.392 1.00 86.12 86 GLN A CA 1
ATOM 695 C C . GLN A 1 86 ? -9.485 -16.621 -15.105 1.00 86.12 86 GLN A C 1
ATOM 697 O O . GLN A 1 86 ? -9.724 -16.082 -14.028 1.00 86.12 86 GLN A O 1
ATOM 702 N N . GLY A 1 87 ? -10.377 -16.645 -16.095 1.00 84.38 87 GLY A N 1
ATOM 703 C CA . GLY A 1 87 ? -11.680 -15.989 -15.998 1.00 84.38 87 GLY A CA 1
ATOM 704 C C . GLY A 1 87 ? -11.681 -14.501 -16.353 1.00 84.38 87 GLY A C 1
ATOM 705 O O . GLY A 1 87 ? -12.753 -13.902 -16.349 1.00 84.38 87 GLY A O 1
ATOM 706 N N . TYR A 1 88 ? -10.547 -13.901 -16.748 1.00 92.38 88 TYR A N 1
ATOM 707 C CA . TYR A 1 88 ? -10.522 -12.507 -17.209 1.00 92.38 88 TYR A CA 1
ATOM 708 C C . TYR A 1 88 ? -11.538 -12.261 -18.331 1.00 92.38 88 TYR A C 1
ATOM 710 O O . TYR A 1 88 ? -12.283 -11.290 -18.266 1.00 92.38 88 TYR A O 1
ATOM 718 N N . ALA A 1 89 ? -11.617 -13.147 -19.331 1.00 89.94 89 ALA A N 1
ATOM 719 C CA . ALA A 1 89 ? -12.544 -13.009 -20.458 1.00 89.94 89 ALA A CA 1
ATOM 720 C C . ALA A 1 89 ? -14.026 -13.196 -20.076 1.00 89.94 89 ALA A C 1
ATOM 722 O O . ALA A 1 89 ? -14.893 -12.598 -20.706 1.00 89.94 89 ALA A O 1
ATOM 723 N N . THR A 1 90 ? -14.319 -14.006 -19.055 1.00 88.50 90 THR A N 1
ATOM 724 C CA . THR A 1 90 ? -15.691 -14.383 -18.676 1.00 88.50 90 THR A CA 1
ATOM 725 C C . THR A 1 90 ? -16.257 -13.526 -17.546 1.00 88.50 90 THR A C 1
ATOM 727 O O . THR A 1 90 ? -17.460 -13.291 -17.508 1.00 88.50 90 THR A O 1
ATOM 730 N N . ASN A 1 91 ? -15.416 -13.025 -16.637 1.00 85.12 91 ASN A N 1
ATOM 731 C CA . ASN A 1 91 ? -15.817 -12.129 -15.557 1.00 85.12 91 ASN A CA 1
ATOM 732 C C . ASN A 1 91 ? -15.549 -10.669 -15.946 1.00 85.12 91 ASN A C 1
ATOM 734 O O . ASN A 1 91 ? -14.496 -10.094 -15.655 1.00 85.12 91 ASN A O 1
ATOM 738 N N . THR A 1 92 ? -16.518 -10.074 -16.640 1.00 87.19 92 THR A N 1
ATOM 739 C CA . THR A 1 92 ? -16.406 -8.734 -17.237 1.00 87.19 92 THR A CA 1
ATOM 740 C C . THR A 1 92 ? -16.523 -7.593 -16.225 1.00 87.19 92 THR A C 1
ATOM 742 O O . THR A 1 92 ? -16.101 -6.478 -16.528 1.00 87.19 92 THR A O 1
ATOM 745 N N . SER A 1 93 ? -17.039 -7.851 -15.019 1.00 85.88 93 SER A N 1
ATOM 746 C CA . SER A 1 93 ? -17.158 -6.856 -13.943 1.00 85.88 93 SER A CA 1
ATOM 747 C C . SER A 1 93 ? -15.962 -6.826 -12.990 1.00 85.88 93 SER A C 1
ATOM 749 O O . SER A 1 93 ? -15.737 -5.817 -12.321 1.00 85.88 93 SER A O 1
ATOM 751 N N . GLN A 1 94 ? -15.196 -7.916 -12.896 1.00 90.00 94 GLN A N 1
ATOM 752 C CA . GLN A 1 94 ? -14.064 -7.992 -11.977 1.00 90.00 94 GLN A CA 1
ATOM 753 C C . GLN A 1 94 ? -12.895 -7.131 -12.463 1.00 90.00 94 GLN A C 1
ATOM 755 O O . GLN A 1 94 ? -12.485 -7.194 -13.624 1.00 90.00 94 GLN A O 1
ATOM 760 N N . ARG A 1 95 ? -12.343 -6.346 -11.534 1.00 92.94 95 ARG A N 1
ATOM 761 C CA . ARG A 1 95 ? -11.075 -5.634 -11.691 1.00 92.94 95 ARG A CA 1
ATOM 762 C C . ARG A 1 95 ? -9.965 -6.386 -10.969 1.00 92.94 95 ARG A C 1
ATOM 764 O O . ARG A 1 95 ? -10.208 -7.004 -9.932 1.00 92.94 95 ARG A O 1
ATOM 771 N N . TYR A 1 96 ? -8.762 -6.328 -11.522 1.00 97.25 96 TYR A N 1
ATOM 772 C CA . TYR A 1 96 ? -7.636 -7.150 -11.096 1.00 97.25 96 TYR A CA 1
ATOM 773 C C . TYR A 1 96 ? -6.451 -6.279 -10.672 1.00 97.25 96 TYR A C 1
ATOM 775 O O . TYR A 1 96 ? -6.173 -5.277 -11.337 1.00 97.25 96 TYR A O 1
ATOM 783 N N . PRO A 1 97 ? -5.734 -6.652 -9.598 1.00 98.19 97 PRO A N 1
ATOM 784 C CA . PRO A 1 97 ? -4.436 -6.070 -9.291 1.00 98.19 97 PRO A CA 1
ATOM 785 C C . PRO A 1 97 ? -3.472 -6.207 -10.477 1.00 98.19 97 PRO A C 1
ATOM 787 O O . PRO A 1 97 ? -3.471 -7.231 -11.166 1.00 98.19 97 PRO A O 1
ATOM 790 N N . LEU A 1 98 ? -2.643 -5.191 -10.698 1.00 98.81 98 LEU A N 1
ATOM 791 C CA . LEU A 1 98 ? -1.686 -5.131 -11.802 1.00 98.81 98 LEU A CA 1
ATOM 792 C C . LEU A 1 98 ? -0.255 -5.191 -11.266 1.00 98.81 98 LEU A C 1
ATOM 794 O O . LEU A 1 98 ? 0.096 -4.421 -10.380 1.00 98.81 98 LEU A O 1
ATOM 798 N N . ILE A 1 99 ? 0.580 -6.051 -11.847 1.00 98.88 99 ILE A N 1
ATOM 799 C CA . ILE A 1 99 ? 2.037 -6.021 -11.692 1.00 98.88 99 ILE A CA 1
ATOM 800 C C . ILE A 1 99 ? 2.662 -5.581 -13.016 1.00 98.88 99 ILE A C 1
ATOM 802 O O . ILE A 1 99 ? 2.451 -6.219 -14.048 1.00 98.88 99 ILE A O 1
ATOM 806 N N . ILE A 1 100 ? 3.477 -4.528 -12.977 1.00 98.88 100 ILE A N 1
ATOM 807 C CA . ILE A 1 100 ? 4.390 -4.166 -14.064 1.00 98.88 100 ILE A CA 1
ATOM 808 C C . ILE A 1 100 ? 5.786 -4.675 -13.692 1.00 98.88 100 ILE A C 1
ATOM 810 O O . ILE A 1 100 ? 6.387 -4.187 -12.734 1.00 98.88 100 ILE A O 1
ATOM 814 N N . PHE A 1 101 ? 6.286 -5.666 -14.434 1.00 98.88 101 PHE A N 1
ATOM 815 C CA . PHE A 1 101 ? 7.599 -6.282 -14.223 1.00 98.88 101 PHE A CA 1
ATOM 816 C C . PHE A 1 101 ? 8.637 -5.715 -15.201 1.00 98.88 101 PHE A C 1
ATOM 818 O O . PHE A 1 101 ? 8.491 -5.835 -16.416 1.00 98.88 101 PHE A O 1
ATOM 825 N N . LEU A 1 102 ? 9.702 -5.118 -14.668 1.00 98.88 102 LEU A N 1
ATOM 826 C CA . LEU A 1 102 ? 10.767 -4.464 -15.428 1.00 98.88 102 LEU A CA 1
ATOM 827 C C . LEU A 1 102 ? 12.005 -5.375 -15.520 1.00 98.88 102 LEU A C 1
ATOM 829 O O . LEU A 1 102 ? 12.594 -5.749 -14.502 1.00 98.88 102 LEU A O 1
ATOM 833 N N . HIS A 1 103 ? 12.399 -5.728 -16.745 1.00 98.69 103 HIS A N 1
ATOM 834 C CA . HIS A 1 103 ? 13.505 -6.654 -17.016 1.00 98.69 103 HIS A CA 1
ATOM 835 C C . HIS A 1 103 ? 14.900 -6.040 -16.775 1.00 98.69 103 HIS A C 1
ATOM 837 O O . HIS A 1 103 ? 15.048 -4.830 -16.600 1.00 98.69 103 HIS A O 1
ATOM 843 N N . GLY A 1 104 ? 15.939 -6.880 -16.789 1.00 98.50 104 GLY A N 1
ATOM 844 C CA . GLY A 1 104 ? 17.335 -6.467 -16.651 1.00 98.50 104 GLY A CA 1
ATOM 845 C C . GLY A 1 104 ? 17.936 -5.964 -17.967 1.00 98.50 104 GLY A C 1
ATOM 846 O O . GLY A 1 104 ? 17.301 -5.970 -19.020 1.00 98.50 104 GLY A O 1
ATOM 847 N N . VAL A 1 105 ? 19.190 -5.513 -17.934 1.00 98.12 105 VAL A N 1
ATOM 848 C CA . VAL A 1 105 ? 19.847 -4.949 -19.130 1.00 98.12 105 VAL A CA 1
ATOM 849 C C . VAL A 1 105 ? 20.003 -5.977 -20.263 1.00 98.12 105 VAL A C 1
ATOM 851 O O . VAL A 1 105 ? 19.940 -5.619 -21.436 1.00 98.12 105 VAL A O 1
ATOM 854 N N . GLY A 1 106 ? 20.141 -7.265 -19.924 1.00 97.19 106 GLY A N 1
ATOM 855 C CA . GLY A 1 106 ? 20.322 -8.354 -20.890 1.00 97.19 106 GLY A CA 1
ATOM 856 C C . GLY A 1 106 ? 19.096 -8.642 -21.762 1.00 97.19 106 GLY A C 1
ATOM 857 O O . GLY A 1 106 ? 19.220 -9.306 -22.791 1.00 97.19 106 GLY A O 1
ATOM 858 N N . GLU A 1 107 ? 17.917 -8.142 -21.384 1.00 97.94 107 GLU A N 1
ATOM 859 C CA . GLU A 1 107 ? 16.675 -8.346 -22.133 1.00 97.94 107 GLU A CA 1
ATOM 860 C C . GLU A 1 107 ? 16.256 -7.142 -22.994 1.00 97.94 107 GLU A C 1
ATOM 862 O O . GLU A 1 107 ? 15.198 -7.200 -23.628 1.00 97.94 107 GLU A O 1
ATOM 867 N N . LEU A 1 108 ? 17.068 -6.078 -23.068 1.00 98.19 108 LEU A N 1
ATOM 868 C CA . LEU A 1 108 ? 16.831 -4.950 -23.978 1.00 98.19 108 LEU A CA 1
ATOM 869 C C . LEU A 1 108 ? 16.714 -5.423 -25.435 1.00 98.19 108 LEU A C 1
ATOM 871 O O . LEU A 1 108 ? 17.467 -6.282 -25.895 1.00 98.19 108 LEU A O 1
ATOM 875 N N . ALA A 1 109 ? 15.777 -4.839 -26.182 1.00 96.75 109 ALA A N 1
ATOM 876 C CA . ALA A 1 109 ? 15.579 -5.180 -27.590 1.00 96.75 109 ALA A CA 1
ATOM 877 C C . ALA A 1 109 ? 16.617 -4.523 -28.519 1.00 96.75 109 ALA A C 1
ATOM 879 O O . ALA A 1 109 ? 16.890 -5.043 -29.600 1.00 96.75 109 ALA A O 1
ATOM 880 N N . GLY A 1 110 ? 17.199 -3.394 -28.101 1.00 95.88 110 GLY A N 1
ATOM 881 C CA . GLY A 1 110 ? 18.075 -2.556 -28.918 1.00 95.88 110 GLY A CA 1
ATOM 882 C C . GLY A 1 110 ? 17.310 -1.506 -29.735 1.00 95.88 110 GLY A C 1
ATOM 883 O O . GLY A 1 110 ? 16.126 -1.658 -30.040 1.00 95.88 110 GLY A O 1
ATOM 884 N N . ASN A 1 111 ? 18.008 -0.431 -30.122 1.00 93.25 111 ASN A N 1
ATOM 885 C CA . ASN A 1 111 ? 17.430 0.742 -30.803 1.00 93.25 111 ASN A CA 1
ATOM 886 C C . ASN A 1 111 ? 16.637 0.415 -32.081 1.00 93.25 111 ASN A C 1
ATOM 888 O O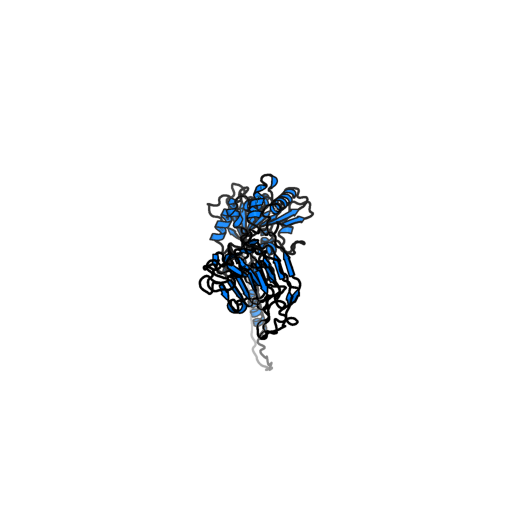 . ASN A 1 111 ? 15.630 1.061 -32.362 1.00 93.25 111 ASN A O 1
ATOM 892 N N . ASN A 1 112 ? 17.075 -0.595 -32.836 1.00 93.50 112 ASN A N 1
ATOM 893 C CA . ASN A 1 112 ? 16.503 -0.941 -34.141 1.00 93.50 112 ASN A CA 1
ATOM 894 C C . ASN A 1 112 ? 15.420 -2.028 -34.062 1.00 93.50 112 ASN A C 1
ATOM 896 O O . ASN A 1 112 ? 14.950 -2.503 -35.096 1.00 93.50 112 ASN A O 1
ATOM 900 N N . ALA A 1 113 ? 15.032 -2.459 -32.859 1.00 93.88 113 ALA A N 1
ATOM 901 C CA . ALA A 1 113 ? 14.018 -3.488 -32.708 1.00 93.88 113 ALA A CA 1
ATOM 902 C C . ALA A 1 113 ? 12.628 -2.975 -33.100 1.00 93.88 113 ALA A C 1
ATOM 904 O O . ALA A 1 113 ? 12.147 -1.953 -32.602 1.00 93.88 113 ALA A O 1
ATOM 905 N N . THR A 1 114 ? 11.964 -3.739 -33.963 1.00 91.44 114 THR A N 1
ATOM 906 C CA . THR A 1 114 ? 10.601 -3.474 -34.444 1.00 91.44 114 THR A CA 1
ATOM 907 C C . THR A 1 114 ? 9.575 -4.464 -33.896 1.00 91.44 114 THR A C 1
ATOM 909 O O . THR A 1 114 ? 8.377 -4.228 -34.023 1.00 91.44 114 THR A O 1
ATOM 912 N N . GLN A 1 115 ? 10.026 -5.558 -33.275 1.00 93.12 115 GLN A N 1
ATOM 913 C CA . GLN A 1 115 ? 9.177 -6.593 -32.690 1.00 93.12 115 GLN A CA 1
ATOM 914 C C . GLN A 1 115 ? 9.713 -7.027 -31.327 1.00 93.12 115 GLN A C 1
ATOM 916 O O . GLN A 1 115 ? 10.926 -7.090 -31.111 1.00 93.12 115 GLN A O 1
ATOM 921 N N . ILE A 1 116 ? 8.795 -7.343 -30.415 1.00 96.62 116 ILE A N 1
ATOM 922 C CA . ILE A 1 116 ? 9.131 -7.931 -29.120 1.00 96.62 116 ILE A CA 1
ATOM 923 C C . ILE A 1 116 ? 9.648 -9.363 -29.297 1.00 96.62 116 ILE A C 1
ATOM 925 O O . ILE A 1 116 ? 9.109 -10.141 -30.083 1.00 96.62 116 ILE A O 1
ATOM 929 N N . ASN A 1 117 ? 10.664 -9.739 -28.526 1.00 94.69 117 ASN A N 1
ATOM 930 C CA . ASN A 1 117 ? 11.193 -11.098 -28.478 1.00 94.69 117 ASN A CA 1
ATOM 931 C C . ASN A 1 117 ? 11.034 -11.720 -27.081 1.00 94.69 117 ASN A C 1
ATOM 933 O O . ASN A 1 117 ? 10.714 -11.061 -26.096 1.00 94.69 117 ASN A O 1
ATOM 937 N N . GLN A 1 118 ? 11.262 -13.027 -26.987 1.00 95.81 118 GLN A N 1
ATOM 938 C CA . GLN A 1 118 ? 11.028 -13.804 -25.768 1.00 95.81 118 GLN A CA 1
ATOM 939 C C . GLN A 1 118 ? 12.130 -13.673 -24.697 1.00 95.81 118 GLN A C 1
ATOM 941 O O . GLN A 1 118 ? 12.052 -14.361 -23.673 1.00 95.81 118 GLN A O 1
ATOM 946 N N . ASN A 1 119 ? 13.148 -12.821 -24.876 1.00 95.19 119 ASN A N 1
ATOM 947 C CA . ASN A 1 119 ? 14.202 -12.655 -23.868 1.00 95.19 119 ASN A CA 1
ATOM 948 C C . ASN A 1 119 ? 13.631 -12.187 -22.527 1.00 95.19 119 ASN A C 1
ATOM 950 O O . ASN A 1 119 ? 14.028 -12.711 -21.491 1.00 95.19 119 ASN A O 1
ATOM 954 N N . VAL A 1 120 ? 12.624 -11.311 -22.548 1.00 96.69 120 VAL A N 1
ATOM 955 C CA . VAL A 1 120 ? 11.991 -10.768 -21.336 1.00 96.69 120 VAL A CA 1
ATOM 956 C C . VAL A 1 120 ? 11.271 -11.798 -20.462 1.00 96.69 120 VAL A C 1
ATOM 958 O O . VAL A 1 120 ? 10.963 -11.484 -19.321 1.00 96.69 120 VAL A O 1
ATOM 961 N N . LEU A 1 121 ? 11.037 -13.031 -20.936 1.00 97.12 121 LEU A N 1
ATOM 962 C CA . LEU A 1 121 ? 10.442 -14.100 -20.108 1.00 97.12 121 LEU A CA 1
ATOM 963 C C . LEU A 1 121 ? 11.475 -15.095 -19.568 1.00 97.12 121 LEU A C 1
ATOM 965 O O . LEU A 1 121 ? 11.110 -16.151 -19.058 1.00 97.12 121 LEU A O 1
ATOM 969 N N . LYS A 1 122 ? 12.775 -14.804 -19.707 1.00 96.44 122 LYS A N 1
ATOM 970 C CA . LYS A 1 122 ? 13.849 -15.663 -19.184 1.00 96.44 122 LYS A CA 1
ATOM 971 C C . LYS A 1 122 ? 14.016 -15.560 -17.670 1.00 96.44 122 LYS A C 1
ATOM 973 O O . LYS A 1 122 ? 14.383 -16.564 -17.075 1.00 96.44 122 LYS A O 1
ATOM 978 N N . ASN A 1 123 ? 13.700 -14.417 -17.061 1.00 97.81 123 ASN A N 1
ATOM 979 C CA . ASN A 1 123 ? 14.006 -14.126 -15.659 1.00 97.81 123 ASN A CA 1
ATOM 980 C C . ASN A 1 123 ? 12.779 -13.624 -14.882 1.00 97.81 123 ASN A C 1
ATOM 982 O O . ASN A 1 123 ? 11.877 -13.026 -15.462 1.00 97.81 123 ASN A O 1
ATOM 986 N N . GLY A 1 124 ? 12.768 -13.840 -13.564 1.00 97.62 124 GLY A N 1
ATOM 987 C CA . GLY A 1 124 ? 11.748 -13.319 -12.645 1.00 97.62 124 GLY A CA 1
ATOM 988 C C . GLY A 1 124 ? 10.330 -13.852 -12.888 1.00 97.62 124 GLY A C 1
ATOM 989 O O . GLY A 1 124 ? 10.141 -14.978 -13.347 1.00 97.62 124 GLY A O 1
ATOM 990 N N . ILE A 1 125 ? 9.323 -13.030 -12.580 1.00 98.31 125 ILE A N 1
ATOM 991 C CA . ILE A 1 125 ? 7.892 -13.368 -12.703 1.00 98.31 125 ILE A CA 1
ATOM 992 C C . ILE A 1 125 ? 7.528 -13.995 -14.065 1.00 98.31 125 ILE A C 1
ATOM 994 O O . ILE A 1 125 ? 6.891 -15.053 -14.074 1.00 98.31 125 ILE A O 1
ATOM 998 N N . PRO A 1 126 ? 7.922 -13.426 -15.222 1.00 98.06 126 PRO A N 1
ATOM 999 C CA . PRO A 1 126 ? 7.525 -13.990 -16.508 1.00 98.06 126 PRO A CA 1
ATOM 1000 C C . PR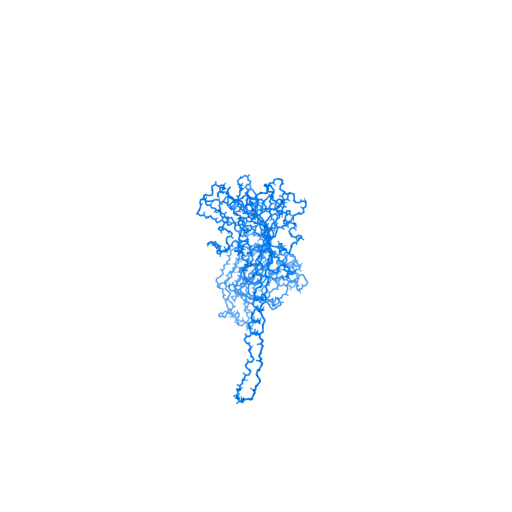O A 1 126 ? 8.168 -15.361 -16.793 1.00 98.06 126 PRO A C 1
ATOM 1002 O O . PRO A 1 126 ? 7.595 -16.137 -17.559 1.00 98.06 126 PRO A O 1
ATOM 1005 N N . ASN A 1 127 ? 9.285 -15.723 -16.148 1.00 97.94 127 ASN A N 1
ATOM 1006 C CA . ASN A 1 127 ? 9.820 -17.089 -16.205 1.00 97.94 127 ASN A CA 1
ATOM 1007 C C . ASN A 1 127 ? 8.913 -18.080 -15.458 1.00 97.94 127 ASN A C 1
ATOM 1009 O O . ASN A 1 127 ? 8.527 -19.102 -16.026 1.00 97.94 127 ASN A O 1
ATOM 1013 N N . TYR A 1 128 ? 8.495 -17.740 -14.235 1.00 97.94 128 TYR A N 1
ATOM 1014 C CA . TYR A 1 128 ? 7.566 -18.564 -13.455 1.00 97.94 128 TYR A CA 1
ATOM 1015 C C . TYR A 1 128 ? 6.229 -18.762 -14.177 1.00 97.94 128 TYR A C 1
ATOM 1017 O O . TYR A 1 128 ? 5.685 -19.866 -14.180 1.00 97.94 128 TYR A O 1
ATOM 1025 N N . ILE A 1 129 ? 5.716 -17.726 -14.850 1.00 97.31 129 ILE A N 1
ATOM 1026 C CA . ILE A 1 129 ? 4.504 -17.846 -15.673 1.00 97.31 129 ILE A CA 1
ATOM 1027 C C . ILE A 1 129 ? 4.751 -18.782 -16.862 1.00 97.31 129 ILE A C 1
ATOM 1029 O O . ILE A 1 129 ? 3.965 -19.699 -17.090 1.00 97.31 129 ILE A O 1
ATOM 1033 N N . ARG A 1 130 ? 5.849 -18.589 -17.610 1.00 95.75 130 ARG A N 1
ATOM 1034 C CA . ARG A 1 130 ? 6.204 -19.434 -18.767 1.00 95.75 130 ARG A CA 1
ATOM 1035 C C . ARG A 1 130 ? 6.277 -20.918 -18.392 1.00 95.75 130 ARG A C 1
ATOM 1037 O O . ARG A 1 130 ? 5.870 -21.756 -19.190 1.00 95.75 130 ARG A O 1
ATOM 1044 N N . ASN A 1 131 ? 6.778 -21.225 -17.199 1.00 95.62 131 ASN A N 1
ATOM 1045 C CA . ASN A 1 131 ? 6.975 -22.591 -16.718 1.00 95.62 131 ASN A CA 1
ATOM 1046 C C . ASN A 1 131 ? 5.774 -23.159 -15.937 1.00 95.62 131 ASN A C 1
ATOM 1048 O O . ASN A 1 131 ? 5.897 -24.227 -15.344 1.00 95.62 131 ASN A O 1
ATOM 1052 N N . ASN A 1 132 ? 4.614 -22.485 -15.934 1.00 94.19 132 ASN A N 1
ATOM 1053 C CA . ASN A 1 132 ? 3.415 -22.874 -15.171 1.00 94.19 132 ASN A CA 1
ATOM 1054 C C . ASN A 1 132 ? 3.656 -23.016 -13.654 1.00 94.19 132 ASN A C 1
ATOM 1056 O O . ASN A 1 132 ? 3.002 -23.806 -12.978 1.00 94.19 132 ASN A O 1
ATOM 1060 N N . GLN A 1 133 ? 4.605 -22.253 -13.117 1.00 95.75 133 GLN A N 1
ATOM 1061 C CA . GLN A 1 133 ? 4.942 -22.221 -11.693 1.00 95.75 133 GLN A CA 1
ATOM 1062 C C . GLN A 1 133 ? 4.339 -21.005 -10.980 1.00 95.75 133 GLN A C 1
ATOM 1064 O O . GLN A 1 133 ? 4.383 -20.926 -9.757 1.00 95.75 133 GLN A O 1
ATOM 1069 N N . PHE A 1 134 ? 3.770 -20.054 -11.725 1.00 96.50 134 PHE A N 1
ATOM 1070 C CA . PHE A 1 134 ? 3.052 -18.917 -11.161 1.00 96.50 134 PHE A CA 1
ATOM 1071 C C . PHE A 1 134 ? 1.620 -19.323 -10.766 1.00 96.50 134 PHE A C 1
ATOM 1073 O O . PHE A 1 134 ? 0.861 -19.753 -11.638 1.00 96.50 134 PHE A O 1
ATOM 1080 N N . PRO A 1 135 ? 1.223 -19.200 -9.484 1.00 95.69 135 PRO A N 1
ATOM 1081 C CA . PRO A 1 135 ? -0.117 -19.557 -9.040 1.00 95.69 135 PRO A CA 1
ATOM 1082 C C . PRO A 1 135 ? -1.209 -18.772 -9.765 1.00 95.69 135 PRO A C 1
ATOM 1084 O O . PRO A 1 135 ? -1.103 -17.560 -9.954 1.00 95.69 135 PRO A O 1
ATOM 1087 N N . ALA A 1 136 ? -2.317 -19.447 -10.080 1.00 94.12 136 ALA A N 1
ATOM 1088 C CA . ALA A 1 136 ? -3.484 -18.797 -10.676 1.00 94.12 136 ALA A CA 1
ATOM 1089 C C . ALA A 1 136 ? -4.108 -17.736 -9.745 1.00 94.12 136 ALA A C 1
ATOM 1091 O O . ALA A 1 136 ? -4.713 -16.769 -10.215 1.00 94.12 136 ALA A O 1
ATOM 1092 N N . SER A 1 137 ? -3.977 -17.906 -8.424 1.00 95.31 137 SER A N 1
ATOM 1093 C CA . SER A 1 137 ? -4.403 -16.921 -7.428 1.00 95.31 137 SER A CA 1
ATOM 1094 C C . SER A 1 137 ? -3.571 -16.983 -6.143 1.00 95.31 137 SER A C 1
ATOM 1096 O O . SER A 1 137 ? -2.923 -17.990 -5.857 1.00 95.31 137 SER A O 1
ATOM 1098 N N . PHE A 1 138 ? -3.632 -15.908 -5.361 1.00 95.88 138 PHE A N 1
ATOM 1099 C CA . PHE A 1 138 ? -3.014 -15.755 -4.047 1.00 95.88 138 PHE A CA 1
ATOM 1100 C C . PHE A 1 138 ? -4.082 -15.372 -3.024 1.00 95.88 138 PHE A C 1
ATOM 1102 O O . PHE A 1 138 ? -4.922 -14.514 -3.300 1.00 95.88 138 PHE A O 1
ATOM 1109 N N . THR A 1 139 ? -4.039 -15.968 -1.832 1.00 90.25 139 THR A N 1
ATOM 1110 C CA . THR A 1 139 ? -5.029 -15.709 -0.779 1.00 90.25 139 THR A CA 1
ATOM 1111 C C . THR A 1 139 ? -4.438 -14.823 0.308 1.00 90.25 139 THR A C 1
ATOM 1113 O O . THR A 1 139 ? -3.494 -15.213 0.988 1.00 90.25 139 THR A O 1
ATOM 1116 N N . VAL A 1 140 ? -5.023 -13.642 0.513 1.00 85.38 140 VAL A N 1
ATOM 1117 C CA . VAL A 1 140 ? -4.626 -12.698 1.569 1.00 85.38 140 VAL A CA 1
ATOM 1118 C C . VAL A 1 140 ? -5.871 -12.206 2.296 1.00 85.38 140 VAL A C 1
ATOM 1120 O O . VAL A 1 140 ? -6.825 -11.744 1.673 1.00 85.38 140 VAL A O 1
ATOM 1123 N N . GLY A 1 141 ? -5.883 -12.322 3.628 1.00 79.00 141 GLY A N 1
ATOM 1124 C CA . GLY A 1 141 ? -7.017 -11.883 4.454 1.00 79.00 141 GLY A CA 1
ATOM 1125 C C . GLY A 1 141 ? -8.333 -12.607 4.138 1.00 79.00 141 GLY A C 1
ATOM 1126 O O . GLY A 1 141 ? -9.396 -12.004 4.237 1.00 79.00 141 GLY A O 1
ATOM 1127 N N . GLY A 1 142 ? -8.266 -13.870 3.699 1.00 81.19 142 GLY A N 1
ATOM 1128 C CA . GLY A 1 142 ? -9.435 -14.663 3.294 1.00 81.19 142 GLY A CA 1
ATOM 1129 C C . GLY A 1 142 ? -9.999 -14.326 1.908 1.00 81.19 142 GLY A C 1
ATOM 1130 O O . GLY A 1 142 ? -10.979 -14.938 1.497 1.00 81.19 142 GLY A O 1
ATOM 1131 N N . GLN A 1 143 ? -9.391 -13.389 1.173 1.00 83.75 143 GLN A N 1
ATOM 1132 C CA . GLN A 1 143 ? -9.759 -13.063 -0.206 1.00 83.75 143 GLN A CA 1
ATOM 1133 C C . GLN A 1 143 ? -8.731 -13.629 -1.185 1.00 83.75 143 GLN A C 1
ATOM 1135 O O . GLN A 1 143 ? -7.527 -13.536 -0.944 1.00 83.75 143 GLN A O 1
ATOM 1140 N N . SER A 1 144 ? -9.215 -14.204 -2.286 1.00 92.25 144 SER A N 1
ATOM 1141 C CA . SER A 1 144 ? -8.387 -14.706 -3.385 1.00 92.25 144 SER A CA 1
ATOM 1142 C C . SER A 1 144 ? -8.215 -13.622 -4.451 1.00 92.25 144 SER A C 1
ATOM 1144 O O . SER A 1 144 ? -9.181 -12.967 -4.849 1.00 92.25 144 SER A O 1
ATOM 1146 N N . TYR A 1 145 ? -6.978 -13.426 -4.901 1.00 95.38 145 TYR A N 1
ATOM 1147 C CA . TYR A 1 145 ? -6.597 -12.432 -5.897 1.00 95.38 145 TYR A CA 1
ATOM 1148 C C . TYR A 1 145 ? -5.806 -13.073 -7.026 1.00 95.38 145 TYR A C 1
ATOM 1150 O O . TYR A 1 145 ? -4.881 -13.843 -6.782 1.00 95.38 145 TYR A O 1
ATOM 1158 N N . SER A 1 146 ? -6.105 -12.675 -8.255 1.00 96.31 146 SER A N 1
ATOM 1159 C CA . SER A 1 146 ? -5.325 -13.036 -9.436 1.00 96.31 146 SER A CA 1
ATOM 1160 C C . SER A 1 146 ? -4.813 -11.772 -10.116 1.00 96.31 146 SER A C 1
ATOM 1162 O O . SER A 1 146 ? -5.524 -10.769 -10.171 1.00 96.31 146 SER A O 1
ATOM 1164 N N . PHE A 1 147 ? -3.582 -11.810 -10.619 1.00 98.06 147 PHE A N 1
ATOM 1165 C CA . PHE A 1 147 ? -2.916 -10.638 -11.177 1.00 98.06 147 PHE A CA 1
ATOM 1166 C C . PHE A 1 147 ? -3.069 -10.550 -12.689 1.00 98.06 147 PHE A C 1
ATOM 1168 O O . PHE A 1 147 ? -3.002 -11.554 -13.396 1.00 98.06 147 PHE A O 1
ATOM 1175 N N . ILE A 1 148 ? -3.166 -9.319 -13.179 1.00 98.56 148 ILE A N 1
ATOM 1176 C CA . ILE A 1 148 ? -2.644 -8.982 -14.500 1.00 98.56 148 ILE A CA 1
ATOM 1177 C C . ILE A 1 148 ? -1.139 -8.772 -14.335 1.00 98.56 148 ILE A C 1
ATOM 1179 O O . ILE A 1 148 ? -0.719 -8.039 -13.438 1.00 98.56 148 ILE A O 1
ATOM 1183 N N . VAL A 1 149 ? -0.327 -9.384 -15.196 1.00 98.75 149 VAL A N 1
ATOM 1184 C CA . VAL A 1 149 ? 1.124 -9.146 -15.225 1.00 98.75 149 VAL A CA 1
ATOM 1185 C C . VAL A 1 149 ? 1.515 -8.627 -16.598 1.00 98.75 149 VAL A C 1
ATOM 1187 O O . VAL A 1 149 ? 1.242 -9.275 -17.607 1.00 98.75 149 VAL A O 1
ATOM 1190 N N . LEU A 1 150 ? 2.157 -7.461 -16.631 1.00 98.81 150 LEU A N 1
ATOM 1191 C CA . LEU A 1 150 ? 2.682 -6.850 -17.847 1.00 98.81 150 LEU A CA 1
ATOM 1192 C C . LEU A 1 150 ? 4.207 -6.823 -17.795 1.00 98.81 150 LEU A C 1
ATOM 1194 O O . LEU A 1 150 ? 4.797 -6.314 -16.843 1.00 98.81 150 LEU A O 1
ATOM 1198 N N . THR A 1 151 ? 4.832 -7.351 -18.844 1.00 98.69 151 THR A N 1
ATOM 1199 C CA . THR A 1 151 ? 6.289 -7.402 -19.013 1.00 98.69 151 THR A CA 1
ATOM 1200 C C . THR A 1 151 ? 6.671 -6.642 -20.288 1.00 98.69 151 THR A C 1
ATOM 1202 O O . THR A 1 151 ? 6.714 -7.249 -21.365 1.00 98.69 151 THR A O 1
ATOM 1205 N N . PRO A 1 152 ? 6.872 -5.312 -20.227 1.00 98.44 152 PRO A N 1
ATOM 1206 C CA . PRO A 1 152 ? 7.352 -4.541 -21.371 1.00 98.44 152 PRO A CA 1
ATOM 1207 C C . PRO A 1 152 ? 8.763 -4.944 -21.764 1.00 98.44 152 PRO A C 1
ATOM 1209 O O . PRO A 1 152 ? 9.567 -5.248 -20.894 1.00 98.44 152 PRO A O 1
ATOM 1212 N N . GLN A 1 153 ? 9.070 -4.892 -23.059 1.00 98.56 153 GLN A N 1
ATOM 1213 C CA . GLN A 1 153 ? 10.442 -4.932 -23.547 1.00 98.56 153 GLN A CA 1
ATOM 1214 C C . GLN A 1 153 ? 10.866 -3.540 -24.011 1.00 98.56 153 GLN A C 1
ATOM 1216 O O . GLN A 1 153 ? 10.277 -2.971 -24.936 1.00 98.56 153 GLN A O 1
ATOM 1221 N N . PHE A 1 154 ? 11.905 -3.007 -23.376 1.00 98.38 154 PHE A N 1
ATOM 1222 C CA . PHE A 1 154 ? 12.449 -1.694 -23.701 1.00 98.38 154 PHE A CA 1
ATOM 1223 C C . PHE A 1 154 ? 13.510 -1.794 -24.801 1.00 98.38 154 PHE A C 1
ATOM 1225 O O . PHE A 1 154 ? 14.259 -2.772 -24.877 1.00 98.38 154 PHE A O 1
ATOM 1232 N N . LYS A 1 155 ? 13.581 -0.785 -25.674 1.00 97.50 155 LYS A N 1
ATOM 1233 C CA . LYS A 1 155 ? 14.609 -0.706 -26.725 1.00 97.50 155 LYS A CA 1
ATOM 1234 C C . LYS A 1 155 ? 15.958 -0.317 -26.136 1.00 97.50 155 LYS A C 1
ATOM 1236 O O . LYS A 1 155 ? 16.967 -0.949 -26.441 1.00 97.50 155 LYS A O 1
ATOM 1241 N N . VAL A 1 156 ? 15.952 0.697 -25.277 1.00 96.62 156 VAL A N 1
ATOM 1242 C CA . VAL A 1 156 ? 17.113 1.197 -24.532 1.00 96.62 156 VAL A CA 1
ATOM 1243 C C . VAL A 1 156 ? 16.768 1.364 -23.059 1.00 96.62 156 VAL A C 1
ATOM 1245 O O . VAL A 1 156 ? 15.637 1.102 -22.653 1.00 96.62 156 VAL A O 1
ATOM 1248 N N . TRP A 1 157 ? 17.747 1.795 -22.260 1.00 96.50 157 TRP A N 1
ATOM 1249 C CA . TRP A 1 157 ? 17.556 2.076 -20.841 1.00 96.50 157 TRP A CA 1
ATOM 1250 C C . TRP A 1 157 ? 16.331 2.982 -20.625 1.00 96.50 157 TRP A C 1
ATOM 1252 O O . TRP A 1 157 ? 16.322 4.106 -21.135 1.00 96.50 157 TRP A O 1
ATOM 1262 N N . PRO A 1 158 ? 15.285 2.512 -19.927 1.00 96.81 158 PRO A N 1
ATOM 1263 C CA . PRO A 1 158 ? 14.055 3.276 -19.798 1.00 96.81 158 PRO A CA 1
ATOM 1264 C C . PRO A 1 158 ? 14.120 4.298 -18.669 1.00 96.81 158 PRO A C 1
ATOM 1266 O O . PRO A 1 158 ? 14.823 4.115 -17.674 1.00 96.81 158 PRO A O 1
ATOM 1269 N N . GLY A 1 159 ? 13.347 5.370 -18.821 1.00 93.50 159 GLY A N 1
ATOM 1270 C CA . GLY A 1 159 ? 13.053 6.303 -17.736 1.00 93.50 159 GLY A CA 1
ATOM 1271 C C . GLY A 1 159 ? 11.772 5.921 -16.993 1.00 93.50 159 GLY A C 1
ATOM 1272 O O . GLY A 1 159 ? 10.961 5.130 -17.481 1.00 93.50 159 GLY A O 1
ATOM 1273 N N . SER A 1 160 ? 11.531 6.541 -15.836 1.00 95.94 160 SER A N 1
ATOM 1274 C CA . SER A 1 160 ? 10.273 6.367 -15.091 1.00 95.94 160 SER A CA 1
ATOM 1275 C C . SER A 1 160 ? 9.031 6.717 -15.922 1.00 95.94 160 SER A C 1
ATOM 1277 O O . SER A 1 160 ? 7.991 6.068 -15.799 1.00 95.94 160 SER A O 1
ATOM 1279 N N . ASP A 1 161 ? 9.132 7.705 -16.813 1.00 93.75 161 ASP A N 1
ATOM 1280 C CA . ASP A 1 161 ? 8.023 8.125 -17.671 1.00 93.75 161 ASP A CA 1
ATOM 1281 C C . ASP A 1 161 ? 7.615 7.065 -18.711 1.00 93.75 161 ASP A C 1
ATOM 1283 O O . ASP A 1 161 ? 6.430 6.948 -19.020 1.00 93.75 161 ASP A O 1
ATOM 1287 N N . ASP A 1 162 ? 8.547 6.230 -19.190 1.00 97.19 162 ASP A N 1
ATOM 1288 C CA . ASP A 1 162 ? 8.215 5.109 -20.085 1.00 97.19 162 ASP A CA 1
ATOM 1289 C C . ASP A 1 162 ? 7.272 4.115 -19.388 1.00 97.19 162 ASP A C 1
ATOM 1291 O O . ASP A 1 162 ? 6.288 3.651 -19.971 1.00 97.19 162 ASP A O 1
ATOM 1295 N N . VAL A 1 163 ? 7.530 3.841 -18.105 1.00 98.44 163 VAL A N 1
ATOM 1296 C CA . VAL A 1 163 ? 6.695 2.965 -17.272 1.00 98.44 163 VAL A CA 1
ATOM 1297 C C . VAL A 1 163 ? 5.346 3.620 -16.972 1.00 98.44 163 VAL A C 1
ATOM 1299 O O . VAL A 1 163 ? 4.308 2.970 -17.070 1.00 98.44 163 VAL A O 1
ATOM 1302 N N . ASN A 1 164 ? 5.329 4.922 -16.677 1.00 95.19 164 ASN A N 1
ATOM 1303 C CA . ASN A 1 164 ? 4.088 5.651 -16.400 1.00 95.19 164 ASN A CA 1
ATOM 1304 C C . ASN A 1 164 ? 3.175 5.753 -17.633 1.00 95.19 164 ASN A C 1
ATOM 1306 O O . ASN A 1 164 ? 1.951 5.683 -17.501 1.00 95.19 164 ASN A O 1
ATOM 1310 N N . LYS A 1 165 ? 3.747 5.881 -18.835 1.00 94.50 165 LYS A N 1
ATOM 1311 C CA . LYS A 1 165 ? 3.001 5.807 -20.100 1.00 94.50 165 LYS A CA 1
ATOM 1312 C C . LYS A 1 165 ? 2.409 4.419 -20.320 1.00 94.50 165 LYS A C 1
ATOM 1314 O O . LYS A 1 165 ? 1.246 4.317 -20.710 1.00 94.50 165 LYS A O 1
ATOM 1319 N N . LEU A 1 166 ? 3.174 3.364 -20.031 1.00 97.69 166 LEU A N 1
ATOM 1320 C CA . LEU A 1 166 ? 2.667 1.995 -20.088 1.00 97.69 166 LEU A CA 1
ATOM 1321 C C . LEU A 1 166 ? 1.517 1.774 -19.103 1.00 97.69 166 LEU A C 1
ATOM 1323 O O . LEU A 1 166 ? 0.518 1.174 -19.482 1.00 97.69 166 LEU A O 1
ATOM 1327 N N . LEU A 1 167 ? 1.636 2.277 -17.871 1.00 97.62 167 LEU A N 1
ATOM 1328 C CA . LEU A 1 167 ? 0.572 2.196 -16.873 1.00 97.62 167 LEU A CA 1
ATOM 1329 C C . LEU A 1 167 ? -0.701 2.894 -17.361 1.00 97.62 167 LEU A C 1
ATOM 1331 O O . LEU A 1 167 ? -1.763 2.279 -17.369 1.00 97.62 167 LEU A O 1
ATOM 1335 N N . ALA A 1 168 ? -0.594 4.140 -17.829 1.00 91.19 168 ALA A N 1
ATOM 1336 C CA . ALA A 1 168 ? -1.744 4.886 -18.338 1.00 91.19 168 ALA A CA 1
ATOM 1337 C C . ALA A 1 168 ? -2.426 4.161 -19.512 1.00 91.19 168 ALA A C 1
ATOM 1339 O O . ALA A 1 168 ? -3.653 4.088 -19.580 1.00 91.19 168 ALA A O 1
ATOM 1340 N N . TYR A 1 169 ? -1.635 3.577 -20.417 1.00 94.12 169 TYR A N 1
ATOM 1341 C CA . TYR A 1 169 ? -2.166 2.737 -21.485 1.00 94.12 169 TYR A CA 1
ATOM 1342 C C . TYR A 1 169 ? -2.853 1.485 -20.926 1.00 94.12 169 TYR A C 1
ATOM 1344 O O . TYR A 1 169 ? -3.993 1.207 -21.291 1.00 94.12 169 TYR A O 1
ATOM 1352 N N . ALA A 1 170 ? -2.218 0.769 -19.999 1.00 95.38 170 ALA A N 1
ATOM 1353 C CA . ALA A 1 170 ? -2.770 -0.436 -19.395 1.00 95.38 170 ALA A CA 1
ATOM 1354 C C . ALA A 1 170 ? -4.117 -0.180 -18.701 1.00 95.38 170 ALA A C 1
ATOM 1356 O O . ALA A 1 170 ? -5.055 -0.948 -18.898 1.00 95.38 170 ALA A O 1
ATOM 1357 N N . GLU A 1 171 ? -4.255 0.916 -17.953 1.00 90.38 171 GLU A N 1
ATOM 1358 C CA . GLU A 1 171 ? -5.522 1.303 -17.313 1.00 90.38 171 GLU A CA 1
ATOM 1359 C C . GLU A 1 171 ? -6.641 1.606 -18.322 1.00 90.38 171 GLU A C 1
ATOM 1361 O O . GLU A 1 171 ? -7.818 1.472 -17.989 1.00 90.38 171 GLU A O 1
ATOM 1366 N N . SER A 1 172 ? -6.289 1.982 -19.557 1.00 91.62 172 SER A N 1
ATOM 1367 C CA . SER A 1 172 ? -7.261 2.243 -20.625 1.00 91.62 172 SER A CA 1
ATOM 1368 C C . SER A 1 172 ? -7.751 0.980 -21.340 1.00 91.62 172 SER A C 1
ATOM 1370 O O . SER A 1 172 ? -8.875 0.966 -21.840 1.00 91.62 172 SER A O 1
ATOM 1372 N N . VAL A 1 173 ? -6.938 -0.083 -21.390 1.00 93.44 173 VAL A N 1
ATOM 1373 C CA . VAL A 1 173 ? -7.263 -1.308 -22.147 1.00 93.44 173 VAL A CA 1
ATOM 1374 C C . VAL A 1 173 ? -7.554 -2.526 -21.268 1.00 93.44 173 VAL A C 1
ATOM 1376 O O . VAL A 1 173 ? -8.167 -3.488 -21.737 1.00 93.44 173 VAL A O 1
ATOM 1379 N N . TYR A 1 174 ? -7.168 -2.497 -19.989 1.00 94.75 174 TYR A N 1
ATOM 1380 C CA . TYR A 1 174 ? -7.393 -3.589 -19.045 1.00 94.75 174 TYR A CA 1
ATOM 1381 C C . TYR A 1 174 ? -8.315 -3.198 -17.889 1.00 94.75 174 TYR A C 1
ATOM 1383 O O . TYR A 1 174 ? -8.380 -2.050 -17.457 1.00 94.75 174 TYR A O 1
ATOM 1391 N N . ARG A 1 175 ? -8.995 -4.195 -17.310 1.00 95.00 175 ARG A N 1
ATOM 1392 C CA . ARG A 1 175 ? -9.781 -4.050 -16.073 1.00 95.00 175 ARG A CA 1
ATOM 1393 C C . ARG A 1 175 ? -8.869 -4.024 -14.847 1.00 95.00 175 ARG A C 1
ATOM 1395 O O . ARG A 1 175 ? -8.891 -4.938 -14.025 1.00 95.00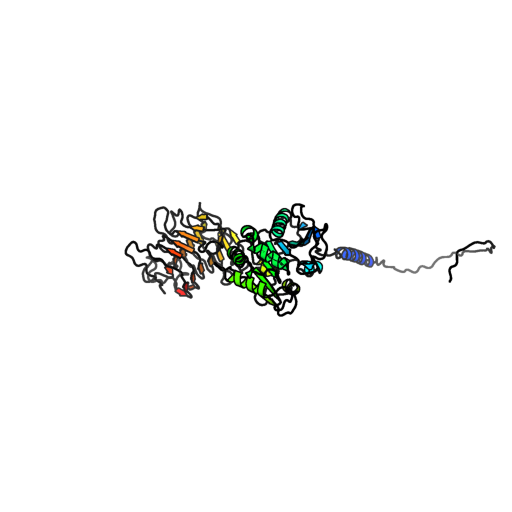 175 ARG A O 1
ATOM 1402 N N . VAL A 1 176 ? -8.066 -2.973 -14.732 1.00 94.25 176 VAL A N 1
ATOM 1403 C CA . VAL A 1 176 ? -7.160 -2.759 -13.599 1.00 94.25 176 VAL A CA 1
ATOM 1404 C C . VAL A 1 176 ? -7.948 -2.273 -12.378 1.00 94.25 176 VAL A C 1
ATOM 1406 O O . VAL A 1 176 ? -8.810 -1.392 -12.473 1.00 94.25 176 VAL A O 1
ATOM 1409 N N . ASP A 1 177 ? -7.667 -2.865 -11.218 1.00 94.69 177 ASP A N 1
ATOM 1410 C CA . ASP A 1 177 ? -7.944 -2.259 -9.916 1.00 94.69 177 ASP A CA 1
ATOM 1411 C C . ASP A 1 177 ? -6.860 -1.204 -9.680 1.00 94.69 177 ASP A C 1
ATOM 1413 O O . ASP A 1 177 ? -5.774 -1.531 -9.207 1.00 94.69 177 ASP A O 1
ATOM 1417 N N . SER A 1 178 ? -7.134 0.056 -10.037 1.00 89.50 178 SER A N 1
ATOM 1418 C CA . SER A 1 178 ? -6.160 1.152 -9.907 1.00 89.50 178 SER A CA 1
ATOM 1419 C C . SER A 1 178 ? -5.711 1.379 -8.462 1.00 89.50 178 SER A C 1
ATOM 1421 O O . SER A 1 178 ? -4.650 1.943 -8.232 1.00 89.50 178 SER A O 1
ATOM 1423 N N . SER A 1 179 ? -6.454 0.871 -7.468 1.00 91.81 179 SER A N 1
ATOM 1424 C CA . SER A 1 179 ? -5.980 0.890 -6.085 1.00 91.81 179 SER A CA 1
ATOM 1425 C C . SER A 1 179 ? -4.865 -0.123 -5.816 1.00 91.81 179 SER A C 1
ATOM 1427 O O . SER A 1 179 ? -4.285 -0.088 -4.742 1.00 91.81 179 SER A O 1
ATOM 1429 N N . ARG A 1 180 ? -4.545 -1.028 -6.746 1.00 96.88 180 ARG A N 1
ATOM 1430 C CA . ARG A 1 180 ? -3.552 -2.104 -6.601 1.00 96.88 180 ARG A CA 1
ATOM 1431 C C . ARG A 1 180 ? -2.683 -2.246 -7.844 1.00 96.88 180 ARG A C 1
ATOM 1433 O O . ARG A 1 180 ? -2.647 -3.292 -8.494 1.00 96.88 180 ARG A O 1
ATOM 1440 N N . VAL A 1 181 ? -1.976 -1.173 -8.155 1.00 98.38 181 VAL A N 1
ATOM 1441 C CA . VAL A 1 181 ? -0.914 -1.177 -9.159 1.00 98.38 181 VAL A CA 1
ATOM 1442 C C . VAL A 1 181 ? 0.416 -1.373 -8.449 1.00 98.38 181 VAL A C 1
ATOM 1444 O O . VAL A 1 181 ? 0.760 -0.617 -7.545 1.00 98.38 181 VAL A O 1
ATOM 1447 N N . TYR A 1 182 ? 1.176 -2.374 -8.859 1.00 98.75 182 TYR A N 1
ATOM 1448 C CA . TYR A 1 182 ? 2.482 -2.695 -8.307 1.00 98.75 182 TYR A CA 1
ATOM 1449 C C . TYR A 1 182 ? 3.542 -2.576 -9.393 1.00 98.75 182 TYR A C 1
ATOM 1451 O O . TYR A 1 182 ? 3.323 -2.977 -10.539 1.00 98.75 182 TYR A O 1
ATOM 1459 N N . VAL A 1 183 ? 4.705 -2.047 -9.025 1.00 98.75 183 VAL A N 1
ATOM 1460 C CA . VAL A 1 183 ? 5.885 -2.035 -9.892 1.00 98.75 183 VAL A CA 1
ATOM 1461 C C . VAL A 1 183 ? 6.978 -2.878 -9.266 1.00 98.75 183 VAL A C 1
ATOM 1463 O O . VAL A 1 183 ? 7.187 -2.873 -8.053 1.00 98.75 183 VAL A O 1
ATOM 1466 N N . THR A 1 184 ? 7.665 -3.641 -10.098 1.00 98.75 184 THR A N 1
ATOM 1467 C CA . THR A 1 184 ? 8.765 -4.489 -9.665 1.00 98.75 184 THR A CA 1
ATOM 1468 C C . THR A 1 184 ? 9.771 -4.648 -10.792 1.00 98.75 184 THR A C 1
ATOM 1470 O O . THR A 1 184 ? 9.457 -4.400 -11.954 1.00 98.75 184 THR A O 1
ATOM 1473 N N . GLY A 1 185 ? 10.990 -5.059 -10.472 1.00 98.38 185 GLY A N 1
ATOM 1474 C CA . GLY A 1 185 ? 12.003 -5.294 -11.486 1.00 98.38 185 GLY A CA 1
ATOM 1475 C C . GLY A 1 185 ? 13.298 -5.842 -10.922 1.00 98.38 185 GLY A C 1
ATOM 1476 O O . GLY A 1 185 ? 13.492 -5.893 -9.705 1.00 98.38 185 GLY A O 1
ATOM 1477 N N . ILE A 1 186 ? 14.169 -6.242 -11.844 1.00 98.75 186 ILE A N 1
ATOM 1478 C CA . ILE A 1 186 ? 15.482 -6.829 -11.562 1.00 98.75 186 ILE A CA 1
ATOM 1479 C C . ILE A 1 186 ? 16.590 -5.945 -12.122 1.00 98.75 186 ILE A C 1
ATOM 1481 O O . ILE A 1 186 ? 16.423 -5.392 -13.210 1.00 98.75 186 ILE A O 1
ATOM 1485 N N . SER A 1 187 ? 17.731 -5.836 -11.439 1.00 98.44 187 SER A N 1
ATOM 1486 C CA . SER A 1 187 ? 18.930 -5.183 -11.988 1.00 98.44 187 SER A CA 1
ATOM 1487 C C . SER A 1 187 ? 18.616 -3.771 -12.530 1.00 98.44 187 SER A C 1
ATOM 1489 O O . SER A 1 187 ? 18.102 -2.931 -11.786 1.00 98.44 187 SER A O 1
ATOM 1491 N N . MET A 1 188 ? 18.838 -3.509 -13.826 1.00 98.62 188 MET A N 1
ATOM 1492 C CA . MET A 1 188 ? 18.378 -2.299 -14.533 1.00 98.62 188 MET A CA 1
ATOM 1493 C C . MET A 1 188 ? 16.912 -1.960 -14.227 1.00 98.62 188 MET A C 1
ATOM 1495 O O . MET A 1 188 ? 16.620 -0.860 -13.768 1.00 98.62 188 MET A O 1
ATOM 1499 N N . GLY A 1 189 ? 15.987 -2.898 -14.438 1.00 98.75 189 GLY A N 1
ATOM 1500 C CA . GLY A 1 189 ? 14.565 -2.710 -14.168 1.00 98.75 189 GLY A CA 1
ATOM 1501 C C . GLY A 1 189 ? 14.260 -2.438 -12.695 1.00 98.75 189 GLY A C 1
ATOM 1502 O O . GLY A 1 189 ? 13.340 -1.685 -12.391 1.00 98.75 189 GLY A O 1
ATOM 1503 N N . GLY A 1 190 ? 15.064 -2.970 -11.772 1.00 98.56 190 GLY A N 1
ATOM 1504 C CA . GLY A 1 190 ? 14.990 -2.611 -10.355 1.00 98.56 190 GLY A CA 1
ATOM 1505 C C . GLY A 1 190 ? 15.421 -1.159 -10.097 1.00 98.56 190 GLY A C 1
ATOM 1506 O O . GLY A 1 190 ? 14.772 -0.448 -9.335 1.00 98.56 190 GLY A O 1
ATOM 1507 N N . GLY A 1 191 ? 16.466 -0.685 -10.785 1.00 98.50 191 GLY A N 1
ATOM 1508 C CA . GLY A 1 191 ? 16.873 0.726 -10.782 1.00 98.50 191 GLY A CA 1
ATOM 1509 C C . GLY A 1 191 ? 15.780 1.648 -11.332 1.00 98.50 191 GLY A C 1
ATOM 1510 O O . GLY A 1 191 ? 15.467 2.679 -10.745 1.00 98.50 191 GLY A O 1
ATOM 1511 N N . VAL A 1 192 ? 15.122 1.235 -12.413 1.00 98.69 192 VAL A N 1
ATOM 1512 C CA . VAL A 1 192 ? 13.997 1.974 -13.006 1.00 98.69 192 VAL A CA 1
ATOM 1513 C C . VAL A 1 192 ? 12.794 1.991 -12.061 1.00 98.69 192 VAL A C 1
ATOM 1515 O O . VAL A 1 192 ? 12.133 3.019 -11.946 1.00 98.69 192 VAL A O 1
ATOM 1518 N N . ALA A 1 193 ? 12.529 0.901 -11.331 1.00 98.62 193 ALA A N 1
ATOM 1519 C CA . ALA A 1 193 ? 11.476 0.860 -10.317 1.00 98.62 193 ALA A CA 1
ATOM 1520 C C . ALA A 1 193 ? 11.732 1.867 -9.180 1.00 98.62 193 ALA A C 1
ATOM 1522 O O . ALA A 1 193 ? 10.805 2.569 -8.781 1.00 98.62 193 ALA A O 1
ATOM 1523 N N . TRP A 1 194 ? 12.979 2.025 -8.718 1.00 98.44 194 TRP A N 1
ATOM 1524 C CA . TRP A 1 194 ? 13.339 3.130 -7.817 1.00 98.44 194 TRP A CA 1
ATOM 1525 C C . TRP A 1 194 ? 13.005 4.498 -8.442 1.00 98.44 194 TRP A C 1
ATOM 1527 O O . TRP A 1 194 ? 12.453 5.365 -7.762 1.00 98.44 194 TRP A O 1
ATOM 1537 N N . GLY A 1 195 ? 13.266 4.672 -9.746 1.00 97.81 195 GLY A N 1
ATOM 1538 C CA . GLY A 1 195 ? 12.897 5.851 -10.554 1.00 97.81 195 GLY A CA 1
ATOM 1539 C C . GLY A 1 195 ? 11.416 6.174 -10.488 1.00 97.81 195 GLY A C 1
ATOM 1540 O O . GLY A 1 195 ? 11.006 7.262 -10.083 1.00 97.81 195 GLY A O 1
ATOM 1541 N N . VAL A 1 196 ? 10.607 5.178 -10.828 1.00 98.00 196 VAL A N 1
ATOM 1542 C CA . VAL A 1 196 ? 9.145 5.252 -10.860 1.00 98.00 196 VAL A CA 1
ATOM 1543 C C . VAL A 1 196 ? 8.558 5.729 -9.532 1.00 98.00 196 VAL A C 1
ATOM 1545 O O . VAL A 1 196 ? 7.608 6.512 -9.529 1.00 98.00 196 VAL A O 1
ATOM 1548 N N . LEU A 1 197 ? 9.137 5.307 -8.408 1.00 97.44 197 LEU A N 1
ATOM 1549 C CA . LEU A 1 197 ? 8.642 5.659 -7.078 1.00 97.44 197 LEU A CA 1
ATOM 1550 C C . LEU A 1 197 ? 9.132 7.014 -6.559 1.00 97.44 197 LEU A C 1
ATOM 1552 O O . LEU A 1 197 ? 8.593 7.502 -5.566 1.00 97.44 197 LEU A O 1
ATOM 1556 N N . SER A 1 198 ? 10.151 7.614 -7.176 1.00 95.69 198 SER A N 1
ATOM 1557 C CA . SER A 1 198 ? 10.878 8.716 -6.542 1.00 95.69 198 SER A CA 1
ATOM 1558 C C . SER A 1 198 ? 11.074 9.959 -7.408 1.00 95.69 198 SER A C 1
ATOM 1560 O O . SER A 1 198 ? 11.066 11.066 -6.878 1.00 95.69 198 SER A O 1
ATOM 1562 N N . GLU A 1 199 ? 11.177 9.831 -8.732 1.00 93.25 199 GLU A N 1
ATOM 1563 C CA . GLU A 1 199 ? 11.496 10.965 -9.614 1.00 93.25 199 GLU A CA 1
ATOM 1564 C C . GLU A 1 199 ? 10.326 11.938 -9.806 1.00 93.25 199 GLU A C 1
ATOM 1566 O O . GLU A 1 199 ? 10.533 13.127 -10.049 1.00 93.25 199 GLU A O 1
ATOM 1571 N N . ASN A 1 200 ? 9.086 11.457 -9.687 1.00 90.56 200 ASN A N 1
ATOM 1572 C CA . ASN A 1 200 ? 7.888 12.278 -9.825 1.00 90.56 200 ASN A CA 1
ATOM 1573 C C . ASN A 1 200 ? 6.867 11.923 -8.744 1.00 90.56 200 ASN A C 1
ATOM 1575 O O . ASN A 1 200 ? 6.182 10.907 -8.835 1.00 90.56 200 ASN A O 1
ATOM 1579 N N . ALA A 1 201 ? 6.712 12.799 -7.750 1.00 83.88 201 ALA A N 1
ATOM 1580 C CA . ALA A 1 201 ? 5.846 12.554 -6.600 1.00 83.88 201 ALA A CA 1
ATOM 1581 C C . ALA A 1 201 ? 4.375 12.292 -6.967 1.00 83.88 201 ALA A C 1
ATOM 1583 O O . ALA A 1 201 ? 3.717 11.503 -6.293 1.00 83.88 201 ALA A O 1
ATOM 1584 N N . VAL A 1 202 ? 3.853 12.918 -8.029 1.00 80.12 202 VAL A N 1
ATOM 1585 C CA . VAL A 1 202 ? 2.456 12.737 -8.462 1.00 80.12 202 VAL A CA 1
ATOM 1586 C C . VAL A 1 202 ? 2.263 11.375 -9.124 1.00 80.12 202 VAL A C 1
ATOM 1588 O O . VAL A 1 202 ? 1.290 10.688 -8.827 1.00 80.12 202 VAL A O 1
ATOM 1591 N N . LYS A 1 203 ? 3.192 10.966 -9.993 1.00 87.31 203 LYS A N 1
ATOM 1592 C CA . LYS A 1 203 ? 3.139 9.664 -10.675 1.00 87.31 203 LYS A CA 1
ATOM 1593 C C . LYS A 1 203 ? 3.458 8.508 -9.732 1.00 87.31 203 LYS A C 1
ATOM 1595 O O . LYS A 1 203 ? 2.768 7.497 -9.755 1.00 87.31 203 LYS A O 1
ATOM 1600 N N . ALA A 1 204 ? 4.421 8.692 -8.834 1.00 90.56 204 ALA A N 1
ATOM 1601 C CA . ALA A 1 204 ? 4.780 7.713 -7.815 1.00 90.56 204 ALA A CA 1
ATOM 1602 C C . ALA A 1 204 ? 3.582 7.313 -6.939 1.00 90.56 204 ALA A C 1
ATOM 1604 O O . ALA A 1 204 ? 3.442 6.146 -6.583 1.00 90.56 204 ALA A O 1
ATOM 1605 N N . LYS A 1 205 ? 2.653 8.246 -6.669 1.00 88.31 205 LYS A N 1
ATOM 1606 C CA . LYS A 1 205 ? 1.412 7.948 -5.941 1.00 88.31 205 LYS A CA 1
ATOM 1607 C C . LYS A 1 205 ? 0.520 6.931 -6.632 1.00 88.31 205 LYS A C 1
ATOM 1609 O O . LYS A 1 205 ? -0.390 6.472 -5.965 1.00 88.31 205 LYS A O 1
ATOM 1614 N N . GLN A 1 206 ? 0.701 6.619 -7.916 1.00 91.25 206 GLN A N 1
ATOM 1615 C CA . GLN A 1 206 ? -0.114 5.631 -8.635 1.00 91.25 206 GLN A CA 1
ATOM 1616 C C . GLN A 1 206 ? 0.203 4.187 -8.221 1.00 91.25 206 GLN A C 1
ATOM 1618 O O . GLN A 1 206 ? -0.606 3.301 -8.469 1.00 91.25 206 GLN A O 1
ATOM 1623 N N . TYR A 1 207 ? 1.340 3.946 -7.563 1.00 96.81 207 TYR A N 1
ATOM 1624 C CA . TYR A 1 207 ? 1.785 2.608 -7.182 1.00 96.81 207 TYR A CA 1
ATOM 1625 C C . TYR A 1 207 ? 1.447 2.319 -5.715 1.00 96.81 207 TYR A C 1
ATOM 1627 O O . TYR A 1 207 ? 1.752 3.094 -4.812 1.00 96.81 207 TYR A O 1
ATOM 1635 N N . ALA A 1 208 ? 0.794 1.185 -5.479 1.00 96.56 208 ALA A N 1
ATOM 1636 C CA . ALA A 1 208 ? 0.332 0.731 -4.173 1.00 96.56 208 ALA A CA 1
ATOM 1637 C C . ALA A 1 208 ? 1.438 0.086 -3.328 1.00 96.56 208 ALA A C 1
ATOM 1639 O O . ALA A 1 208 ? 1.359 0.128 -2.106 1.00 96.56 208 ALA A O 1
ATOM 1640 N N . ALA A 1 209 ? 2.427 -0.538 -3.969 1.00 97.94 209 ALA A N 1
ATOM 1641 C CA . ALA A 1 209 ? 3.630 -1.089 -3.351 1.00 97.94 209 ALA A CA 1
ATOM 1642 C C . ALA A 1 209 ? 4.663 -1.422 -4.437 1.00 97.94 209 ALA A C 1
ATOM 1644 O O . ALA A 1 209 ? 4.317 -1.539 -5.619 1.00 97.94 209 ALA A O 1
ATOM 1645 N N . ALA A 1 210 ? 5.912 -1.632 -4.028 1.00 98.44 210 ALA A N 1
ATOM 1646 C CA . ALA A 1 210 ? 6.955 -2.115 -4.920 1.00 98.44 210 ALA A CA 1
ATOM 1647 C C . ALA A 1 210 ? 7.859 -3.157 -4.269 1.00 98.44 210 ALA A C 1
ATOM 1649 O O . ALA A 1 210 ? 8.275 -3.016 -3.118 1.00 98.44 210 ALA A O 1
ATOM 1650 N N . ALA A 1 211 ? 8.205 -4.171 -5.055 1.00 98.56 211 ALA A N 1
ATOM 1651 C CA . ALA A 1 211 ? 9.248 -5.126 -4.723 1.00 98.56 211 ALA A CA 1
ATOM 1652 C C . ALA A 1 211 ? 10.426 -4.916 -5.671 1.00 98.56 211 ALA A C 1
ATOM 1654 O O . ALA A 1 211 ? 10.253 -5.007 -6.884 1.00 98.56 211 ALA A O 1
ATOM 1655 N N . ILE A 1 212 ? 11.610 -4.603 -5.160 1.00 98.81 212 ILE A N 1
ATOM 1656 C CA . ILE A 1 212 ? 12.739 -4.189 -6.001 1.00 98.81 212 ILE A CA 1
ATOM 1657 C C . ILE A 1 212 ? 13.910 -5.130 -5.772 1.00 98.81 212 ILE A C 1
ATOM 1659 O O . ILE A 1 212 ? 14.386 -5.259 -4.647 1.00 98.81 212 ILE A O 1
ATOM 1663 N N . VAL A 1 213 ? 14.382 -5.790 -6.829 1.00 98.81 213 VAL A N 1
ATOM 1664 C CA . VAL A 1 213 ? 15.422 -6.816 -6.719 1.00 98.81 213 VAL A CA 1
ATOM 1665 C C . VAL A 1 213 ? 16.708 -6.340 -7.383 1.00 98.81 213 VAL A C 1
ATOM 1667 O O . VAL A 1 213 ? 16.698 -5.966 -8.554 1.00 98.81 213 VAL A O 1
ATOM 1670 N N . CYS A 1 214 ? 17.798 -6.328 -6.610 1.00 98.25 214 CYS A N 1
ATOM 1671 C CA . CYS A 1 214 ? 19.143 -5.901 -7.012 1.00 98.25 214 CYS A CA 1
ATOM 1672 C C . CYS A 1 214 ? 19.182 -4.636 -7.892 1.00 98.25 214 CYS A C 1
ATOM 1674 O O . CYS A 1 214 ? 19.871 -4.577 -8.907 1.00 98.25 214 CYS A O 1
ATOM 1676 N N . GLY A 1 215 ? 18.402 -3.614 -7.518 1.00 98.00 215 GLY A N 1
ATOM 1677 C CA . GLY A 1 215 ? 18.168 -2.437 -8.356 1.00 98.00 215 GLY A CA 1
ATOM 1678 C C . GLY A 1 215 ? 19.428 -1.609 -8.631 1.00 98.00 215 GLY A C 1
ATOM 1679 O O . GLY A 1 215 ? 20.075 -1.132 -7.699 1.00 98.00 215 GLY A O 1
ATOM 1680 N N . ALA A 1 216 ? 19.734 -1.396 -9.912 1.00 97.31 216 ALA A N 1
ATOM 1681 C CA . ALA A 1 216 ? 20.921 -0.693 -10.396 1.00 97.31 216 ALA A CA 1
ATOM 1682 C C . ALA A 1 216 ? 20.776 0.841 -10.338 1.00 97.31 216 ALA A C 1
ATOM 1684 O O . ALA A 1 216 ? 20.819 1.516 -11.366 1.00 97.31 216 ALA A O 1
ATOM 1685 N N . TRP A 1 217 ? 20.578 1.391 -9.137 1.00 96.88 217 TRP A N 1
ATOM 1686 C CA . TRP A 1 217 ? 20.641 2.835 -8.910 1.00 96.88 217 TRP A CA 1
ATOM 1687 C C . TRP A 1 217 ? 21.185 3.174 -7.522 1.00 96.88 217 TRP A C 1
ATOM 1689 O O . TRP A 1 217 ? 20.551 2.874 -6.511 1.00 96.88 217 TRP A O 1
ATOM 1699 N N . ASP A 1 218 ? 22.333 3.849 -7.503 1.00 97.06 218 ASP A N 1
ATOM 1700 C CA . ASP A 1 218 ? 22.922 4.454 -6.313 1.00 97.06 218 ASP A CA 1
ATOM 1701 C C . ASP A 1 218 ? 22.086 5.646 -5.788 1.00 97.06 218 ASP A C 1
ATOM 1703 O O . ASP A 1 218 ? 22.055 6.706 -6.436 1.00 97.06 218 ASP A O 1
ATOM 1707 N N . PRO A 1 219 ? 21.431 5.518 -4.616 1.00 95.38 219 PRO A N 1
ATOM 1708 C CA . PRO A 1 219 ? 20.651 6.605 -4.034 1.00 95.38 219 PRO A CA 1
ATOM 1709 C C . PRO A 1 219 ? 21.511 7.768 -3.537 1.00 95.38 219 PRO A C 1
ATOM 1711 O O . PRO A 1 219 ? 20.996 8.880 -3.427 1.00 95.38 219 PRO A O 1
ATOM 1714 N N . ASP A 1 220 ? 22.801 7.561 -3.258 1.00 92.19 220 ASP A N 1
ATOM 1715 C CA . ASP A 1 220 ? 23.665 8.594 -2.675 1.00 92.19 220 ASP A CA 1
ATOM 1716 C C . ASP A 1 220 ? 23.961 9.717 -3.681 1.00 92.19 220 ASP A C 1
ATOM 1718 O O . ASP A 1 220 ? 24.270 10.846 -3.300 1.00 92.19 220 ASP A O 1
ATOM 1722 N N . SER A 1 221 ? 23.762 9.448 -4.976 1.00 88.50 221 SER A N 1
ATOM 1723 C CA . SER A 1 221 ? 23.789 10.465 -6.031 1.00 88.50 221 SER A CA 1
ATOM 1724 C C . SER A 1 221 ? 22.649 11.490 -5.914 1.00 88.50 221 SER A C 1
ATOM 1726 O O . SER A 1 221 ? 22.798 12.630 -6.362 1.00 88.50 221 SER A O 1
ATOM 1728 N N . ARG A 1 222 ? 21.501 11.099 -5.335 1.00 92.19 222 ARG A N 1
ATOM 1729 C CA . ARG A 1 222 ? 20.285 11.921 -5.180 1.00 92.19 222 ARG A CA 1
ATOM 1730 C C . ARG A 1 222 ? 19.463 11.493 -3.946 1.00 92.19 222 ARG A C 1
ATOM 1732 O O . ARG A 1 222 ? 18.308 11.084 -4.087 1.00 92.19 222 ARG A O 1
ATOM 1739 N N . PRO A 1 223 ? 19.995 11.637 -2.721 1.00 91.88 223 PRO A N 1
ATOM 1740 C CA . PRO A 1 223 ? 19.397 11.042 -1.522 1.00 91.88 223 PRO A CA 1
ATOM 1741 C C . PRO A 1 223 ? 18.016 11.617 -1.172 1.00 91.88 223 PRO A C 1
ATOM 1743 O O . PRO A 1 223 ? 17.204 10.946 -0.539 1.00 91.88 223 PRO A O 1
ATOM 1746 N N . SER A 1 224 ? 17.706 12.841 -1.618 1.00 91.31 224 SER A N 1
ATOM 1747 C CA . SER A 1 224 ? 16.400 13.478 -1.405 1.00 91.31 224 SER A CA 1
ATOM 1748 C C . SER A 1 224 ? 15.239 12.753 -2.092 1.00 91.31 224 SER A C 1
ATOM 1750 O O . SER A 1 224 ? 14.094 12.934 -1.682 1.00 91.31 224 SER A O 1
ATOM 1752 N N . LEU A 1 225 ? 15.507 11.909 -3.093 1.00 93.62 225 LEU A N 1
ATOM 1753 C CA . LEU A 1 225 ? 14.482 11.132 -3.792 1.00 93.62 225 LEU A CA 1
ATOM 1754 C C . LEU A 1 225 ? 13.823 10.078 -2.889 1.00 93.62 225 LEU A C 1
ATOM 1756 O O . LEU A 1 225 ? 12.635 9.795 -3.042 1.00 93.62 225 LEU A O 1
ATOM 1760 N N . ALA A 1 226 ? 14.532 9.576 -1.874 1.00 94.75 226 ALA A N 1
ATOM 1761 C CA . ALA A 1 226 ? 13.949 8.700 -0.857 1.00 94.75 226 ALA A CA 1
ATOM 1762 C C . ALA A 1 226 ? 12.789 9.367 -0.094 1.00 94.75 226 ALA A C 1
ATOM 1764 O O . ALA A 1 226 ? 11.811 8.700 0.249 1.00 94.75 226 ALA A O 1
ATOM 1765 N N . ASN A 1 227 ? 12.836 10.696 0.079 1.00 87.62 227 ASN A N 1
ATOM 1766 C CA . ASN A 1 227 ? 11.767 11.444 0.742 1.00 87.62 227 ASN A CA 1
ATOM 1767 C C . ASN A 1 227 ? 10.455 11.400 -0.043 1.00 87.62 227 ASN A C 1
ATOM 1769 O O . ASN A 1 227 ? 9.395 11.510 0.561 1.00 87.62 227 ASN A O 1
ATOM 1773 N N . VAL A 1 228 ? 10.497 11.234 -1.369 1.00 89.19 228 VAL A N 1
ATOM 1774 C CA . VAL A 1 228 ? 9.281 11.117 -2.186 1.00 89.19 228 VAL A CA 1
ATOM 1775 C C . VAL A 1 228 ? 8.564 9.804 -1.886 1.00 89.19 228 VAL A C 1
ATOM 1777 O O . VAL A 1 228 ? 7.350 9.803 -1.685 1.00 89.19 228 VAL A O 1
ATOM 1780 N N . ILE A 1 229 ? 9.319 8.709 -1.779 1.00 93.50 229 ILE A N 1
ATOM 1781 C CA . ILE A 1 229 ? 8.792 7.385 -1.425 1.00 93.50 229 ILE A CA 1
ATOM 1782 C C . ILE A 1 229 ? 8.178 7.430 -0.021 1.00 93.50 229 ILE A C 1
ATOM 1784 O O . ILE A 1 229 ? 7.038 6.999 0.174 1.00 93.50 229 ILE A O 1
ATOM 1788 N N . ALA A 1 230 ? 8.902 8.013 0.940 1.00 87.19 230 ALA A N 1
ATOM 1789 C CA . ALA A 1 230 ? 8.435 8.150 2.314 1.00 87.19 230 ALA A CA 1
ATOM 1790 C C . ALA A 1 230 ? 7.201 9.059 2.439 1.00 87.19 230 ALA A C 1
ATOM 1792 O O . ALA A 1 230 ? 6.220 8.678 3.072 1.00 87.19 230 ALA A O 1
ATOM 1793 N N . ALA A 1 231 ? 7.196 10.222 1.781 1.00 79.50 231 ALA A N 1
ATOM 1794 C CA . ALA A 1 231 ? 6.074 11.163 1.807 1.00 79.50 231 ALA A CA 1
ATOM 1795 C C . ALA A 1 231 ? 4.813 10.606 1.130 1.00 79.50 231 ALA A C 1
ATOM 1797 O O . ALA A 1 231 ? 3.695 10.905 1.550 1.00 79.50 231 ALA A O 1
ATOM 1798 N N . ASN A 1 232 ? 4.977 9.779 0.095 1.00 83.31 232 ASN A N 1
ATOM 1799 C CA . ASN A 1 232 ? 3.874 9.040 -0.517 1.00 83.31 232 ASN A CA 1
ATOM 1800 C C . ASN A 1 232 ? 3.445 7.820 0.300 1.00 83.31 232 ASN A C 1
ATOM 1802 O O . ASN A 1 232 ? 2.435 7.196 -0.032 1.00 83.31 232 ASN A O 1
ATOM 1806 N N . ASN A 1 233 ? 4.194 7.493 1.354 1.00 82.88 233 ASN A N 1
ATOM 1807 C CA . ASN A 1 233 ? 3.980 6.345 2.213 1.00 82.88 233 ASN A CA 1
ATOM 1808 C C . ASN A 1 233 ? 3.868 5.038 1.417 1.00 82.88 233 ASN A C 1
ATOM 1810 O O . ASN A 1 233 ? 3.009 4.201 1.690 1.00 82.88 233 ASN A O 1
ATOM 1814 N N . THR A 1 234 ? 4.681 4.905 0.365 1.00 90.94 234 THR A N 1
ATOM 1815 C CA . THR A 1 234 ? 4.631 3.746 -0.524 1.00 90.94 234 THR A CA 1
ATOM 1816 C C . THR A 1 234 ? 5.399 2.588 0.110 1.00 90.94 234 THR A C 1
ATOM 1818 O O . THR A 1 234 ? 6.605 2.714 0.323 1.00 90.94 234 THR A O 1
ATOM 1821 N N . PRO A 1 235 ? 4.745 1.450 0.401 1.00 95.88 235 PRO A N 1
ATOM 1822 C CA . PRO A 1 235 ? 5.418 0.259 0.895 1.00 95.88 235 PRO A CA 1
ATOM 1823 C C . PRO A 1 235 ? 6.448 -0.228 -0.120 1.00 95.88 235 PRO A C 1
ATOM 1825 O O . PRO A 1 235 ? 6.127 -0.483 -1.285 1.00 95.88 235 PRO A O 1
ATOM 1828 N N . VAL A 1 236 ? 7.683 -0.398 0.342 1.00 97.75 236 VAL A N 1
ATOM 1829 C CA . VAL A 1 236 ? 8.785 -0.916 -0.468 1.00 97.75 236 VAL A CA 1
ATOM 1830 C C . VAL A 1 236 ? 9.405 -2.121 0.213 1.00 97.75 236 VAL A C 1
ATOM 1832 O O . VAL A 1 236 ? 9.668 -2.100 1.415 1.00 97.75 236 VAL A O 1
ATOM 1835 N N . TRP A 1 237 ? 9.688 -3.149 -0.579 1.00 98.69 237 TRP A N 1
ATOM 1836 C CA . TRP A 1 237 ? 10.484 -4.287 -0.157 1.00 98.69 237 TRP A CA 1
ATOM 1837 C C . TRP A 1 237 ? 11.621 -4.534 -1.142 1.00 98.69 237 TRP A C 1
ATOM 1839 O O . TRP A 1 237 ? 11.409 -4.944 -2.283 1.00 98.69 237 TRP A O 1
ATOM 1849 N N . ALA A 1 238 ? 12.844 -4.257 -0.701 1.00 98.81 238 ALA A N 1
ATOM 1850 C CA . ALA A 1 238 ? 14.044 -4.508 -1.477 1.00 98.81 238 ALA A CA 1
ATOM 1851 C C . ALA A 1 238 ? 14.608 -5.911 -1.201 1.00 98.81 238 ALA A C 1
ATOM 1853 O O . ALA A 1 238 ? 14.608 -6.386 -0.064 1.00 98.81 238 ALA A O 1
ATOM 1854 N N . PHE A 1 239 ? 15.148 -6.543 -2.239 1.00 98.81 239 PHE A N 1
ATOM 1855 C CA . PHE A 1 239 ? 15.841 -7.828 -2.173 1.00 98.81 239 PHE A CA 1
ATOM 1856 C C . PHE A 1 239 ? 17.211 -7.706 -2.832 1.00 98.81 239 PHE A C 1
ATOM 1858 O O . PHE A 1 239 ? 17.343 -7.086 -3.889 1.00 98.81 239 PHE A O 1
ATOM 1865 N N . HIS A 1 240 ? 18.231 -8.318 -2.242 1.00 98.75 240 HIS A N 1
ATOM 1866 C CA . HIS A 1 240 ? 19.573 -8.344 -2.822 1.00 98.75 240 HIS A CA 1
ATOM 1867 C C . HIS A 1 240 ? 20.348 -9.576 -2.351 1.00 98.75 240 HIS A C 1
ATOM 1869 O O . HIS A 1 240 ? 20.093 -10.088 -1.265 1.00 98.75 240 HIS A O 1
ATOM 1875 N N . ASN A 1 241 ? 21.332 -10.018 -3.129 1.00 98.62 241 ASN A N 1
ATOM 1876 C CA . ASN A 1 241 ? 22.391 -10.892 -2.628 1.00 98.62 241 ASN A CA 1
ATOM 1877 C C . ASN A 1 241 ? 23.482 -10.041 -1.961 1.00 98.62 241 ASN A C 1
ATOM 1879 O O . ASN A 1 241 ? 23.740 -8.925 -2.400 1.00 98.62 241 ASN A O 1
ATOM 1883 N N . ASP A 1 242 ? 24.113 -10.535 -0.897 1.00 97.62 242 ASP A N 1
ATOM 1884 C CA . ASP A 1 242 ? 25.071 -9.739 -0.117 1.00 97.62 242 ASP A CA 1
ATOM 1885 C C . ASP A 1 242 ? 26.324 -9.376 -0.929 1.00 97.62 242 ASP A C 1
ATOM 1887 O O . ASP A 1 242 ? 26.726 -8.210 -0.962 1.00 97.62 242 ASP A O 1
ATOM 1891 N N . ASN A 1 243 ? 26.864 -10.359 -1.659 1.00 96.38 243 ASN A N 1
ATOM 1892 C CA . ASN A 1 243 ? 28.085 -10.257 -2.461 1.00 96.38 243 ASN A CA 1
ATOM 1893 C C . ASN A 1 243 ? 27.768 -10.285 -3.965 1.00 96.38 243 ASN A C 1
ATOM 1895 O O . ASN A 1 243 ? 28.372 -11.038 -4.732 1.00 96.38 243 ASN A O 1
ATOM 1899 N N . ASP A 1 244 ? 26.773 -9.507 -4.380 1.00 98.50 244 ASP A N 1
ATOM 1900 C CA . ASP A 1 244 ? 26.446 -9.314 -5.791 1.00 98.50 244 ASP A CA 1
ATOM 1901 C C . ASP A 1 244 ? 27.644 -8.669 -6.532 1.00 98.50 244 ASP A C 1
ATOM 1903 O O . ASP A 1 244 ? 28.059 -7.560 -6.178 1.00 98.50 244 ASP A O 1
ATOM 1907 N N . PRO A 1 245 ? 28.234 -9.345 -7.542 1.00 97.81 245 PRO A N 1
ATOM 1908 C CA . PRO A 1 245 ? 29.430 -8.859 -8.228 1.00 97.81 245 PRO A CA 1
ATOM 1909 C C . PRO A 1 245 ? 29.131 -7.811 -9.312 1.00 97.81 245 PRO A C 1
ATOM 1911 O O . PRO A 1 245 ? 30.061 -7.309 -9.936 1.00 97.81 245 PRO A O 1
ATOM 1914 N N . THR A 1 246 ? 27.855 -7.522 -9.594 1.00 98.25 246 THR A N 1
ATOM 1915 C CA . THR A 1 246 ? 27.427 -6.643 -10.696 1.00 98.25 246 THR A CA 1
ATOM 1916 C C . THR A 1 246 ? 26.816 -5.344 -10.185 1.00 98.25 246 THR A C 1
ATOM 1918 O O . THR A 1 246 ? 27.181 -4.267 -10.651 1.00 98.25 246 THR A O 1
ATOM 1921 N N . VAL A 1 247 ? 25.906 -5.430 -9.214 1.00 97.94 247 VAL A N 1
ATOM 1922 C CA . VAL A 1 247 ? 25.269 -4.271 -8.579 1.00 97.94 247 VAL A CA 1
ATOM 1923 C C . VAL A 1 247 ? 25.529 -4.361 -7.085 1.00 97.94 247 VAL A C 1
ATOM 1925 O O . VAL A 1 247 ? 25.141 -5.328 -6.451 1.00 97.94 247 VAL A O 1
ATOM 1928 N N . SER A 1 248 ? 26.184 -3.360 -6.498 1.00 98.25 248 SER A N 1
ATOM 1929 C CA . SER A 1 248 ? 26.521 -3.419 -5.073 1.00 98.25 248 SER A CA 1
ATOM 1930 C C . SER A 1 248 ? 25.262 -3.487 -4.201 1.00 98.25 248 SER A C 1
ATOM 1932 O O . SER A 1 248 ? 24.383 -2.623 -4.285 1.00 98.25 248 SER A O 1
ATOM 1934 N N . SER A 1 249 ? 25.216 -4.455 -3.278 1.00 98.38 249 SER A N 1
ATOM 1935 C CA . SER A 1 249 ? 24.127 -4.584 -2.299 1.00 98.38 249 SER A CA 1
ATOM 1936 C C . SER A 1 249 ? 23.984 -3.355 -1.393 1.00 98.38 249 SER A C 1
ATOM 1938 O O . SER A 1 249 ? 22.898 -3.088 -0.865 1.00 98.38 249 SER A O 1
ATOM 1940 N N . THR A 1 250 ? 25.046 -2.548 -1.279 1.00 98.44 250 THR A N 1
ATOM 1941 C CA . THR A 1 250 ? 25.048 -1.243 -0.606 1.00 98.44 250 THR A CA 1
ATOM 1942 C C . THR A 1 250 ? 23.991 -0.297 -1.167 1.00 98.44 250 THR A C 1
ATOM 1944 O O . THR A 1 250 ? 23.376 0.423 -0.389 1.00 98.44 250 THR A O 1
ATOM 1947 N N . TRP A 1 251 ? 23.681 -0.329 -2.466 1.00 98.50 251 TRP A N 1
ATOM 1948 C CA . TRP A 1 251 ? 22.667 0.568 -3.032 1.00 98.50 251 TRP A CA 1
ATOM 1949 C C . TRP A 1 251 ? 21.262 0.263 -2.509 1.00 98.50 251 TRP A C 1
ATOM 1951 O O . TRP A 1 251 ? 20.536 1.174 -2.119 1.00 98.50 251 TRP A O 1
ATOM 1961 N N . SER A 1 252 ? 20.880 -1.015 -2.411 1.00 98.56 252 SER A N 1
ATOM 1962 C CA . SER A 1 252 ? 19.593 -1.388 -1.799 1.00 98.56 252 SER A CA 1
ATOM 1963 C C . SER A 1 252 ? 19.572 -1.127 -0.293 1.00 98.56 252 SER A C 1
ATOM 1965 O O . SER A 1 252 ? 18.564 -0.646 0.225 1.00 98.56 252 SER A O 1
ATOM 1967 N N . LYS A 1 253 ? 20.693 -1.379 0.402 1.00 98.62 253 LYS A N 1
ATOM 1968 C CA . LYS A 1 253 ? 20.860 -1.036 1.825 1.00 98.62 253 LYS A CA 1
ATOM 1969 C C . LYS A 1 253 ? 20.668 0.471 2.054 1.00 98.62 253 LYS A C 1
ATOM 1971 O O . LYS A 1 253 ? 19.920 0.857 2.953 1.00 98.62 253 LYS A O 1
ATOM 1976 N N . ASN A 1 254 ? 21.269 1.316 1.215 1.00 98.50 254 ASN A N 1
ATOM 1977 C CA . ASN A 1 254 ? 21.187 2.771 1.328 1.00 98.50 254 ASN A CA 1
ATOM 1978 C C . ASN A 1 254 ? 19.804 3.307 0.953 1.00 98.50 254 ASN A C 1
ATOM 1980 O O . ASN A 1 254 ? 19.301 4.165 1.672 1.00 98.50 254 ASN A O 1
ATOM 1984 N N . TRP A 1 255 ? 19.139 2.768 -0.075 1.00 98.50 255 TRP A N 1
ATOM 1985 C CA . TRP A 1 255 ? 17.763 3.158 -0.405 1.00 98.50 255 TRP A CA 1
ATOM 1986 C C . TRP A 1 255 ? 16.833 2.929 0.786 1.00 98.50 255 TRP A C 1
ATOM 1988 O O . TRP A 1 255 ? 16.156 3.855 1.228 1.00 98.50 255 TRP A O 1
ATOM 1998 N N . VAL A 1 256 ? 16.847 1.722 1.358 1.00 98.56 256 VAL A N 1
ATOM 1999 C CA . VAL A 1 256 ? 16.002 1.379 2.512 1.00 98.56 256 VAL A CA 1
ATOM 2000 C C . VAL A 1 256 ? 16.352 2.235 3.730 1.00 98.56 256 VAL A C 1
ATOM 2002 O O . VAL A 1 256 ? 15.453 2.747 4.398 1.00 98.56 256 VAL A O 1
ATOM 2005 N N . LYS A 1 257 ? 17.646 2.451 3.995 1.00 98.12 257 LYS A N 1
ATOM 2006 C CA . LYS A 1 257 ? 18.109 3.332 5.074 1.00 98.12 257 LYS A CA 1
ATOM 2007 C C . LYS A 1 257 ? 17.593 4.762 4.904 1.00 98.12 257 LYS A C 1
ATOM 2009 O O . LYS A 1 257 ? 17.081 5.325 5.866 1.00 98.12 257 LYS A O 1
ATOM 2014 N N . LEU A 1 258 ? 17.727 5.345 3.713 1.00 97.62 258 LEU A N 1
ATOM 2015 C CA . LEU A 1 258 ? 17.314 6.721 3.433 1.00 97.62 258 LEU A CA 1
ATOM 2016 C C . LEU A 1 258 ? 15.795 6.877 3.514 1.00 97.62 258 LEU A C 1
ATOM 2018 O O . LEU A 1 258 ? 15.331 7.816 4.148 1.00 97.62 258 LEU A O 1
ATOM 2022 N N . ILE A 1 259 ? 15.032 5.929 2.959 1.00 95.50 259 ILE A N 1
ATOM 2023 C CA . ILE A 1 259 ? 13.563 5.919 3.037 1.00 95.50 259 ILE A CA 1
ATOM 2024 C C . ILE A 1 259 ? 13.105 5.885 4.499 1.00 95.50 259 ILE A C 1
ATOM 2026 O O . ILE A 1 259 ? 12.266 6.683 4.909 1.00 95.50 259 ILE A O 1
ATOM 2030 N N . ASN A 1 260 ? 13.684 4.998 5.311 1.00 92.69 260 ASN A N 1
ATOM 2031 C CA . ASN A 1 260 ? 13.316 4.861 6.721 1.00 92.69 260 ASN A CA 1
ATOM 2032 C C . ASN A 1 260 ? 13.800 6.028 7.598 1.00 92.69 260 ASN A C 1
ATOM 2034 O O . ASN A 1 260 ? 13.263 6.228 8.685 1.00 92.69 260 ASN A O 1
ATOM 2038 N N . ALA A 1 261 ? 14.796 6.794 7.143 1.00 90.06 261 ALA A N 1
ATOM 2039 C CA . ALA A 1 261 ? 15.304 7.982 7.828 1.00 90.06 261 ALA A CA 1
ATOM 2040 C C . ALA A 1 261 ? 14.579 9.285 7.432 1.00 90.06 261 ALA A C 1
ATOM 2042 O O . ALA A 1 261 ? 14.826 10.325 8.045 1.00 90.06 261 ALA A O 1
ATOM 2043 N N . SER A 1 262 ? 13.709 9.255 6.417 1.00 84.31 262 SER A N 1
ATOM 2044 C CA . SER A 1 262 ? 12.915 10.410 5.995 1.00 84.31 262 SER A CA 1
ATOM 2045 C C . SER A 1 262 ? 11.965 10.904 7.093 1.00 84.31 262 SER A C 1
ATOM 2047 O O . SER A 1 262 ? 11.585 10.166 8.002 1.00 84.31 262 SER A O 1
ATOM 2049 N N . VAL A 1 263 ? 11.552 12.173 6.997 1.00 71.62 263 VAL A N 1
ATOM 2050 C CA . VAL A 1 263 ? 10.615 12.807 7.937 1.00 71.62 263 VAL A CA 1
ATOM 2051 C C . VAL A 1 263 ? 9.433 13.418 7.163 1.00 71.62 263 VAL A C 1
ATOM 2053 O O . VAL A 1 263 ? 9.662 14.310 6.344 1.00 71.62 263 VAL A O 1
ATOM 2056 N N . PRO A 1 264 ? 8.176 12.996 7.423 1.00 66.69 264 PRO A N 1
ATOM 2057 C CA . PRO A 1 264 ? 7.798 11.913 8.336 1.00 66.69 264 PRO A CA 1
ATOM 2058 C C . PRO A 1 264 ? 8.326 10.550 7.860 1.00 66.69 264 PRO A C 1
ATOM 2060 O O . PRO A 1 264 ? 8.491 10.327 6.661 1.00 66.69 264 PRO A O 1
ATOM 2063 N N . ALA A 1 265 ? 8.596 9.655 8.812 1.00 69.44 265 ALA A N 1
ATOM 2064 C CA . ALA A 1 265 ? 9.012 8.293 8.499 1.00 69.44 265 ALA A CA 1
ATOM 2065 C C . ALA A 1 265 ? 7.859 7.525 7.826 1.00 69.44 265 ALA A C 1
ATOM 2067 O O . ALA A 1 265 ? 6.696 7.742 8.190 1.00 69.44 265 ALA A O 1
ATOM 2068 N N . PRO A 1 266 ? 8.155 6.627 6.872 1.00 79.75 266 PRO A N 1
ATOM 2069 C CA . PRO A 1 266 ? 7.136 5.807 6.232 1.00 79.75 266 PRO A CA 1
ATOM 2070 C C . PRO A 1 266 ? 6.528 4.796 7.214 1.00 79.75 266 PRO A C 1
ATOM 2072 O O . PRO A 1 266 ? 7.206 4.250 8.086 1.00 79.75 266 PRO A O 1
ATOM 2075 N N . ASN A 1 267 ? 5.240 4.514 7.038 1.00 74.62 267 ASN A N 1
ATOM 2076 C CA . ASN A 1 267 ? 4.487 3.478 7.732 1.00 74.62 267 ASN A CA 1
ATOM 2077 C C . ASN A 1 267 ? 3.655 2.644 6.727 1.00 74.62 267 ASN A C 1
ATOM 2079 O O . ASN A 1 267 ? 2.594 3.092 6.283 1.00 74.62 267 ASN A O 1
ATOM 2083 N N . PRO A 1 268 ? 4.069 1.411 6.394 1.00 82.75 268 PRO A N 1
ATOM 2084 C CA . PRO A 1 268 ? 5.131 0.647 7.045 1.00 82.75 268 PRO A CA 1
ATOM 2085 C C . PRO A 1 268 ? 6.541 1.120 6.647 1.00 82.75 268 PRO A C 1
ATOM 2087 O O . PRO A 1 268 ? 6.709 1.681 5.563 1.00 82.75 268 PRO A O 1
ATOM 2090 N N . PRO A 1 269 ? 7.563 0.834 7.474 1.00 87.75 269 PRO A N 1
ATOM 2091 C CA . PRO A 1 269 ? 8.956 0.989 7.072 1.00 87.75 269 PRO A CA 1
ATOM 2092 C C . PRO A 1 269 ? 9.271 0.181 5.808 1.00 87.75 269 PRO A C 1
ATOM 2094 O O . PRO A 1 269 ? 8.734 -0.913 5.606 1.00 87.75 269 PRO A O 1
ATOM 2097 N N . ALA A 1 270 ? 10.185 0.692 4.986 1.00 96.19 270 ALA A N 1
ATOM 2098 C CA . ALA A 1 270 ? 10.753 -0.061 3.880 1.00 96.19 270 ALA A CA 1
ATOM 2099 C C . ALA A 1 270 ? 11.512 -1.286 4.410 1.00 96.19 270 ALA A C 1
ATOM 2101 O O . ALA A 1 270 ? 12.265 -1.199 5.387 1.00 96.19 270 ALA A O 1
ATOM 2102 N N . LEU A 1 271 ? 11.311 -2.420 3.746 1.00 97.75 271 LEU A N 1
ATOM 2103 C CA . LEU A 1 271 ? 11.888 -3.710 4.104 1.00 97.75 271 LEU A CA 1
ATOM 2104 C C . LEU A 1 271 ? 13.099 -4.031 3.231 1.00 97.75 271 LEU A C 1
ATOM 2106 O O . LEU A 1 271 ? 13.169 -3.633 2.066 1.00 97.75 271 LEU A O 1
ATOM 2110 N N . LEU A 1 272 ? 14.024 -4.810 3.787 1.00 98.38 272 LEU A N 1
ATOM 2111 C CA . LEU A 1 272 ? 15.195 -5.311 3.082 1.00 98.38 272 LEU A CA 1
ATOM 2112 C C . LEU A 1 272 ? 15.432 -6.781 3.420 1.00 98.38 272 LEU A C 1
ATOM 2114 O O . LEU A 1 272 ? 15.664 -7.119 4.579 1.00 98.38 272 LEU A O 1
ATOM 2118 N N . THR A 1 273 ? 15.478 -7.624 2.393 1.00 98.50 273 THR A N 1
ATOM 2119 C CA . THR A 1 273 ? 15.945 -9.008 2.504 1.00 98.50 273 THR A CA 1
ATOM 2120 C C . THR A 1 273 ? 17.292 -9.141 1.797 1.00 98.50 273 THR A C 1
ATOM 2122 O O . THR A 1 273 ? 17.394 -8.920 0.590 1.00 98.50 273 THR A O 1
ATOM 2125 N N . ILE A 1 274 ? 18.330 -9.522 2.548 1.00 98.25 274 ILE A N 1
ATOM 2126 C CA . ILE A 1 274 ? 19.655 -9.844 2.005 1.00 98.25 274 ILE A CA 1
ATOM 2127 C C . ILE A 1 274 ? 19.856 -11.358 2.022 1.00 98.25 274 ILE A C 1
ATOM 2129 O O . ILE A 1 274 ? 19.844 -11.987 3.081 1.00 98.25 274 ILE A O 1
ATOM 2133 N N . PHE A 1 275 ? 20.072 -11.945 0.850 1.00 98.06 275 PHE A N 1
ATOM 2134 C CA . PHE A 1 275 ? 20.441 -13.345 0.707 1.00 98.06 275 PHE A CA 1
ATOM 2135 C C . PHE A 1 275 ? 21.960 -13.509 0.765 1.00 98.06 275 PHE A C 1
ATOM 2137 O O . PHE A 1 275 ? 22.712 -12.780 0.121 1.00 98.06 275 PHE A O 1
ATOM 2144 N N . GLN A 1 276 ? 22.416 -14.514 1.502 1.00 97.75 276 GLN A N 1
ATOM 2145 C CA . GLN A 1 276 ? 23.832 -14.857 1.605 1.00 97.75 276 GLN A CA 1
ATOM 2146 C C . GLN A 1 276 ? 24.254 -15.647 0.356 1.00 97.75 276 GLN A C 1
ATOM 2148 O O . GLN A 1 276 ? 24.075 -16.861 0.290 1.00 97.75 276 GLN A O 1
ATOM 2153 N N . SER A 1 277 ? 24.719 -14.936 -0.676 1.00 97.00 277 SER A N 1
ATOM 2154 C CA . SER A 1 277 ? 25.084 -15.487 -1.987 1.00 97.00 277 SER A CA 1
ATOM 2155 C C . SER A 1 277 ? 26.066 -14.565 -2.723 1.00 97.00 277 SER A C 1
ATOM 2157 O O . SER A 1 277 ? 26.015 -13.346 -2.550 1.00 97.00 277 SER A O 1
ATOM 2159 N N . ASN A 1 278 ? 26.916 -15.149 -3.575 1.00 96.81 278 ASN A N 1
ATOM 2160 C CA . ASN A 1 278 ? 27.900 -14.459 -4.424 1.00 96.81 278 ASN A CA 1
ATOM 2161 C C . ASN A 1 278 ? 27.435 -14.405 -5.893 1.00 96.81 278 ASN A C 1
ATOM 2163 O O . ASN A 1 278 ? 28.188 -14.725 -6.811 1.00 96.81 278 ASN A O 1
ATOM 2167 N N . SER A 1 279 ? 26.160 -14.093 -6.120 1.00 97.38 279 SER A N 1
ATOM 2168 C CA . SER A 1 279 ? 25.532 -14.075 -7.447 1.00 97.38 279 SER A CA 1
ATOM 2169 C C . SER A 1 279 ? 24.804 -12.755 -7.678 1.00 97.38 279 SER A C 1
ATOM 2171 O O . SER A 1 279 ? 24.330 -12.147 -6.722 1.00 97.38 279 SER A O 1
ATOM 2173 N N . HIS A 1 280 ? 24.653 -12.343 -8.938 1.00 98.44 280 HIS A N 1
ATOM 2174 C CA . HIS A 1 280 ? 23.762 -11.231 -9.294 1.00 98.44 280 HIS A CA 1
ATOM 2175 C C . HIS A 1 280 ? 22.274 -11.635 -9.245 1.00 98.44 280 HIS A C 1
ATOM 2177 O O . HIS A 1 280 ? 21.391 -10.811 -9.008 1.00 98.44 280 HIS A O 1
ATOM 2183 N N . ASP A 1 281 ? 21.983 -12.928 -9.420 1.00 98.25 281 ASP A N 1
ATOM 2184 C CA . ASP A 1 281 ? 20.619 -13.453 -9.391 1.00 98.25 281 ASP A CA 1
ATOM 2185 C C . ASP A 1 281 ? 20.098 -13.557 -7.950 1.00 98.25 281 ASP A C 1
ATOM 2187 O O . ASP A 1 281 ? 20.266 -14.568 -7.262 1.00 98.25 281 ASP A O 1
ATOM 2191 N N . ALA A 1 282 ? 19.472 -12.479 -7.484 1.00 98.19 282 ALA A N 1
ATOM 2192 C CA . ALA A 1 282 ? 18.620 -12.480 -6.295 1.00 98.19 282 ALA A CA 1
ATOM 2193 C C . ALA A 1 282 ? 17.138 -12.735 -6.645 1.00 98.19 282 ALA A C 1
ATOM 2195 O O . ALA A 1 282 ? 16.316 -12.996 -5.763 1.00 98.19 282 ALA A O 1
ATOM 2196 N N . TRP A 1 283 ? 16.776 -12.645 -7.929 1.00 98.44 283 TRP A N 1
ATOM 2197 C CA . TRP A 1 283 ? 15.390 -12.623 -8.395 1.00 98.44 283 TRP A CA 1
ATOM 2198 C C . TRP A 1 283 ? 14.753 -13.995 -8.476 1.00 98.44 283 TRP A C 1
ATOM 2200 O O . TRP A 1 283 ? 13.553 -14.095 -8.224 1.00 98.44 283 TRP A O 1
ATOM 2210 N N . THR A 1 284 ? 15.523 -15.044 -8.766 1.00 97.94 284 THR A N 1
ATOM 2211 C CA . THR A 1 284 ? 15.007 -16.413 -8.786 1.00 97.94 284 THR A CA 1
ATOM 2212 C C . THR A 1 284 ? 14.380 -16.735 -7.436 1.00 97.94 284 THR A C 1
ATOM 2214 O O . THR A 1 284 ? 13.213 -17.104 -7.383 1.00 97.94 284 THR A O 1
ATOM 2217 N N . LYS A 1 285 ? 15.085 -16.468 -6.332 1.00 97.81 285 LYS A N 1
ATOM 2218 C CA . LYS A 1 285 ? 14.540 -16.688 -4.988 1.00 97.81 285 LYS A CA 1
ATOM 2219 C C . LYS A 1 285 ? 13.473 -15.662 -4.595 1.00 97.81 285 LYS A C 1
ATOM 2221 O O . LYS A 1 285 ? 12.451 -16.050 -4.045 1.00 97.81 285 LYS A O 1
ATOM 2226 N N . ALA A 1 286 ? 13.682 -14.372 -4.871 1.00 98.31 286 ALA A N 1
ATOM 2227 C CA . ALA A 1 286 ? 12.740 -13.323 -4.460 1.00 98.31 286 ALA A CA 1
ATOM 2228 C C . ALA A 1 286 ? 11.346 -13.463 -5.102 1.00 98.31 286 ALA A C 1
ATOM 2230 O O . ALA A 1 286 ? 10.343 -13.164 -4.454 1.00 98.31 286 ALA A O 1
ATOM 2231 N N . PHE A 1 287 ? 11.276 -13.920 -6.358 1.00 98.62 287 PHE A N 1
ATOM 2232 C CA . PHE A 1 287 ? 10.015 -14.100 -7.085 1.00 98.62 287 PHE A CA 1
ATOM 2233 C C . PHE A 1 287 ? 9.465 -15.526 -7.054 1.00 98.62 287 PHE A C 1
ATOM 2235 O O . PHE A 1 287 ? 8.384 -15.740 -7.606 1.00 98.62 287 PHE A O 1
ATOM 2242 N N . ASP A 1 288 ? 10.143 -16.481 -6.415 1.00 98.44 288 ASP A N 1
ATOM 2243 C CA . ASP A 1 288 ? 9.597 -17.824 -6.217 1.00 98.44 288 ASP A CA 1
ATOM 2244 C C . ASP A 1 288 ? 8.296 -17.738 -5.392 1.00 98.44 288 ASP A C 1
ATOM 2246 O O . ASP A 1 288 ? 8.328 -17.311 -4.233 1.00 98.44 288 ASP A O 1
ATOM 2250 N N . PRO A 1 289 ? 7.131 -18.137 -5.938 1.00 97.44 289 PRO A N 1
ATOM 2251 C CA . PRO A 1 289 ? 5.877 -18.135 -5.188 1.00 97.44 289 PRO A CA 1
ATOM 2252 C C . PRO A 1 289 ? 5.907 -19.015 -3.927 1.00 97.44 289 PRO A C 1
ATOM 2254 O O . PRO A 1 289 ? 5.134 -18.756 -2.996 1.00 97.44 289 PRO A O 1
ATOM 2257 N N . ALA A 1 290 ? 6.787 -20.021 -3.877 1.00 97.62 290 ALA A N 1
ATOM 2258 C CA . ALA A 1 290 ? 6.992 -20.888 -2.721 1.00 97.62 290 ALA A CA 1
ATOM 2259 C C . ALA A 1 290 ? 7.917 -20.274 -1.656 1.00 97.62 290 ALA A C 1
ATOM 2261 O O . ALA A 1 290 ? 7.854 -20.674 -0.491 1.00 97.62 290 ALA A O 1
ATOM 2262 N N . TYR A 1 291 ? 8.744 -19.284 -2.008 1.00 97.12 291 TYR A N 1
ATOM 2263 C CA . TYR A 1 291 ? 9.610 -18.614 -1.043 1.00 97.12 291 TYR A CA 1
ATOM 2264 C C . TYR A 1 291 ? 8.786 -17.730 -0.099 1.00 97.12 291 TYR A C 1
ATOM 2266 O O . TYR A 1 291 ? 8.130 -16.775 -0.515 1.00 97.12 291 TYR A O 1
ATOM 2274 N N . LYS A 1 292 ? 8.847 -18.030 1.201 1.00 96.38 292 LYS A N 1
ATOM 2275 C CA . LYS A 1 292 ? 8.329 -17.170 2.268 1.00 96.38 292 LYS A CA 1
ATOM 2276 C C . LYS A 1 292 ? 9.495 -16.517 2.976 1.00 96.38 292 LYS A C 1
ATOM 2278 O O . LYS A 1 292 ? 10.400 -17.205 3.448 1.00 96.38 292 LYS A O 1
ATOM 2283 N N . ASP A 1 293 ? 9.459 -15.197 3.070 1.00 93.62 293 ASP A N 1
ATOM 2284 C CA . ASP A 1 293 ? 10.486 -14.500 3.820 1.00 93.62 293 ASP A CA 1
ATOM 2285 C C . ASP A 1 293 ? 10.342 -14.767 5.327 1.00 93.62 293 ASP A C 1
ATOM 2287 O O . ASP A 1 293 ? 9.231 -14.642 5.853 1.00 93.62 293 ASP A O 1
ATOM 2291 N N . PRO A 1 294 ? 11.431 -15.102 6.041 1.00 86.81 294 PRO A N 1
ATOM 2292 C CA . PRO A 1 294 ? 11.366 -15.406 7.468 1.00 86.81 294 PRO A CA 1
ATOM 2293 C C . PRO A 1 294 ? 10.868 -14.249 8.344 1.00 86.81 294 PRO A C 1
ATOM 2295 O O . PRO A 1 294 ? 10.319 -14.503 9.411 1.00 86.81 294 PRO A O 1
ATOM 2298 N N . GLN A 1 295 ? 11.056 -12.992 7.925 1.00 82.94 295 GLN A N 1
ATOM 2299 C CA . GLN A 1 295 ? 10.636 -11.822 8.699 1.00 82.94 295 GLN A CA 1
ATOM 2300 C C . GLN A 1 295 ? 9.155 -11.510 8.486 1.00 82.94 295 GLN A C 1
ATOM 2302 O O . GLN A 1 295 ? 8.450 -11.164 9.431 1.00 82.94 295 GLN A O 1
ATOM 2307 N N . THR A 1 296 ? 8.670 -11.619 7.246 1.00 86.56 296 THR A N 1
ATOM 2308 C CA . THR A 1 296 ? 7.283 -11.237 6.918 1.00 86.56 296 THR A CA 1
ATOM 2309 C C . THR A 1 296 ? 6.299 -12.406 6.933 1.00 86.56 296 THR A C 1
ATOM 2311 O O . THR A 1 296 ? 5.087 -12.178 6.967 1.00 86.56 296 THR A O 1
ATOM 2314 N N . GLY A 1 297 ? 6.796 -13.645 6.851 1.00 92.75 297 GLY A N 1
ATOM 2315 C CA . GLY A 1 297 ? 5.996 -14.862 6.691 1.00 92.75 297 GLY A CA 1
ATOM 2316 C C . GLY A 1 297 ? 5.253 -14.952 5.353 1.00 92.75 297 GLY A C 1
ATOM 2317 O O . GLY A 1 297 ? 4.416 -15.834 5.175 1.00 92.75 297 GLY A O 1
ATOM 2318 N N . THR A 1 298 ? 5.522 -14.042 4.413 1.00 94.25 298 THR A N 1
ATOM 2319 C CA . THR A 1 298 ? 4.813 -13.934 3.131 1.00 94.25 298 THR A CA 1
ATOM 2320 C C . THR A 1 298 ? 5.763 -14.045 1.949 1.00 94.25 298 THR A C 1
ATOM 2322 O O . THR A 1 298 ? 6.949 -13.735 2.067 1.00 94.25 298 THR A O 1
ATOM 2325 N N . ASN A 1 299 ? 5.235 -14.483 0.803 1.00 98.06 299 ASN A N 1
ATOM 2326 C CA . ASN A 1 299 ? 5.926 -14.262 -0.468 1.00 98.06 299 ASN A CA 1
ATOM 2327 C C . ASN A 1 299 ? 5.679 -12.820 -0.941 1.00 98.06 299 ASN A C 1
ATOM 2329 O O . ASN A 1 299 ? 4.823 -12.103 -0.410 1.00 98.06 299 ASN A O 1
ATOM 2333 N N . VAL A 1 300 ? 6.425 -12.391 -1.956 1.00 98.19 300 VAL A N 1
ATOM 2334 C CA . VAL A 1 300 ? 6.354 -11.016 -2.469 1.00 98.19 300 VAL A CA 1
ATOM 2335 C C . VAL A 1 300 ? 4.950 -10.630 -2.959 1.00 98.19 300 VAL A C 1
ATOM 2337 O O . VAL A 1 300 ? 4.507 -9.501 -2.758 1.00 98.19 300 VAL A O 1
ATOM 2340 N N . TYR A 1 301 ? 4.209 -11.575 -3.539 1.00 98.62 301 TYR A N 1
ATOM 2341 C CA . TYR A 1 301 ? 2.873 -11.352 -4.097 1.00 98.62 301 TYR A CA 1
ATOM 2342 C C . TYR A 1 301 ? 1.827 -11.117 -3.007 1.00 98.62 301 TYR A C 1
ATOM 2344 O O . TYR A 1 301 ? 1.072 -10.147 -3.055 1.00 98.62 301 TYR A O 1
ATOM 2352 N N . GLU A 1 302 ? 1.814 -11.978 -1.992 1.00 98.00 302 GLU A N 1
ATOM 2353 C CA . GLU A 1 302 ? 0.956 -11.834 -0.818 1.00 98.00 302 GLU A CA 1
ATOM 2354 C C . GLU A 1 302 ? 1.268 -10.553 -0.052 1.00 98.00 302 GLU A C 1
ATOM 2356 O O . GLU A 1 302 ? 0.354 -9.892 0.437 1.00 98.00 302 GLU A O 1
ATOM 2361 N N . TRP A 1 303 ? 2.548 -10.187 0.042 1.00 97.69 303 TRP A N 1
ATOM 2362 C CA . TRP A 1 303 ? 2.953 -8.936 0.665 1.00 97.69 303 TRP A CA 1
ATOM 2363 C C . TRP A 1 303 ? 2.423 -7.725 -0.104 1.00 97.69 303 TRP A C 1
ATOM 2365 O O . TRP A 1 303 ? 1.773 -6.881 0.507 1.00 97.69 303 TRP A O 1
ATOM 2375 N N . MET A 1 304 ? 2.595 -7.668 -1.431 1.00 97.81 304 MET A N 1
ATOM 2376 C CA . MET A 1 304 ? 2.050 -6.576 -2.252 1.00 97.81 304 MET A CA 1
ATOM 2377 C C . MET A 1 304 ? 0.527 -6.442 -2.080 1.00 97.81 304 MET A C 1
ATOM 2379 O O . MET A 1 304 ? 0.016 -5.337 -1.896 1.00 97.81 304 MET A O 1
ATOM 2383 N N . LEU A 1 305 ? -0.202 -7.564 -2.035 1.00 97.12 305 LEU A N 1
ATOM 2384 C CA . LEU A 1 305 ? -1.666 -7.597 -1.876 1.00 97.12 305 LEU A CA 1
ATOM 2385 C C . LEU A 1 305 ? -2.184 -7.053 -0.536 1.00 97.12 305 LEU A C 1
ATOM 2387 O O . LEU A 1 305 ? -3.375 -6.737 -0.428 1.00 97.12 305 LEU A O 1
ATOM 2391 N N . LYS A 1 306 ? -1.318 -6.889 0.474 1.00 91.69 306 LYS A N 1
ATOM 2392 C CA . LYS A 1 306 ? -1.677 -6.208 1.730 1.00 91.69 306 LYS A CA 1
ATOM 2393 C C . LYS A 1 306 ? -1.958 -4.717 1.517 1.00 91.69 306 LYS A C 1
ATOM 2395 O O . LYS A 1 306 ? -2.669 -4.124 2.332 1.00 91.69 306 LYS A O 1
ATOM 2400 N N . TYR A 1 307 ? -1.460 -4.132 0.427 1.00 90.19 307 TYR A N 1
ATOM 2401 C CA . TYR A 1 307 ? -1.439 -2.688 0.213 1.00 90.19 307 TYR A CA 1
ATOM 2402 C C . TYR A 1 307 ? -2.326 -2.230 -0.942 1.00 90.19 307 TYR A C 1
ATOM 2404 O O . TYR A 1 307 ? -2.554 -2.951 -1.920 1.00 90.19 307 TYR A O 1
ATOM 2412 N N . LYS A 1 308 ? -2.819 -0.997 -0.797 1.00 89.38 308 LYS A N 1
ATOM 2413 C CA . LYS A 1 308 ? -3.560 -0.245 -1.807 1.00 89.38 308 LYS A CA 1
ATOM 2414 C C . LYS A 1 308 ? -3.023 1.183 -1.908 1.00 89.38 308 LYS A C 1
ATOM 2416 O O . LYS A 1 308 ? -2.528 1.724 -0.923 1.00 89.38 308 LYS A O 1
ATOM 2421 N N . GLN A 1 309 ? -3.184 1.807 -3.071 1.00 74.44 309 GLN A N 1
ATOM 2422 C CA . GLN A 1 309 ? -2.834 3.198 -3.337 1.00 74.44 309 GLN A CA 1
ATOM 2423 C C . GLN A 1 309 ? -3.437 4.126 -2.266 1.00 74.44 309 GLN A C 1
ATOM 2425 O O . GLN A 1 309 ? -4.649 4.123 -2.046 1.00 74.44 309 GLN A O 1
ATOM 2430 N N . GLY A 1 310 ? -2.590 4.907 -1.587 1.00 56.94 310 GLY A N 1
ATOM 2431 C CA . GLY A 1 310 ? -3.006 5.867 -0.557 1.00 56.94 310 GLY A CA 1
ATOM 2432 C C . GLY A 1 310 ? -3.528 5.264 0.757 1.00 56.94 310 GLY A C 1
ATOM 2433 O O . GLY A 1 310 ? -4.071 6.007 1.573 1.00 56.94 310 GLY A O 1
ATOM 2434 N N . GLY A 1 311 ? -3.394 3.952 0.977 1.00 44.03 311 GLY A N 1
ATOM 2435 C CA . GLY A 1 311 ? -3.851 3.280 2.192 1.00 44.03 311 GLY A CA 1
ATOM 2436 C C . GLY A 1 311 ? -2.706 2.756 3.054 1.00 44.03 311 GLY A C 1
ATOM 2437 O O . GLY A 1 311 ? -1.826 2.050 2.567 1.00 44.03 311 GLY A O 1
ATOM 2438 N N . ALA A 1 312 ? -2.793 3.015 4.362 1.00 45.25 312 ALA A N 1
ATOM 2439 C CA . ALA A 1 312 ? -2.264 2.101 5.374 1.00 45.25 312 ALA A CA 1
ATOM 2440 C C . ALA A 1 312 ? -2.719 0.652 5.060 1.00 45.25 312 ALA A C 1
ATOM 2442 O O . ALA A 1 312 ? -3.743 0.479 4.382 1.00 45.25 312 ALA A O 1
ATOM 2443 N N . PRO A 1 313 ? -1.976 -0.385 5.501 1.00 43.56 313 PRO A N 1
ATOM 2444 C CA . PRO A 1 313 ? -2.309 -1.782 5.218 1.00 43.56 313 PRO A CA 1
ATOM 2445 C C . PRO A 1 313 ? -3.790 -2.079 5.471 1.00 43.56 313 PRO A C 1
ATOM 2447 O O . PRO A 1 313 ? -4.390 -1.540 6.404 1.00 43.56 313 PRO A O 1
ATOM 2450 N N . ASN A 1 314 ? -4.383 -2.952 4.647 1.00 39.41 314 ASN A N 1
ATOM 2451 C CA . ASN A 1 314 ? -5.727 -3.454 4.935 1.00 39.41 314 ASN A CA 1
ATOM 2452 C C . ASN A 1 314 ? -5.768 -3.983 6.385 1.00 39.41 314 ASN A C 1
ATOM 2454 O O . ASN A 1 314 ? -4.793 -4.612 6.814 1.00 39.41 314 ASN A O 1
ATOM 2458 N N . PRO A 1 315 ? -6.869 -3.765 7.133 1.00 41.97 315 PRO A N 1
ATOM 2459 C CA . PRO A 1 315 ? -7.000 -4.271 8.491 1.00 41.97 315 PRO A CA 1
ATOM 2460 C C . PRO A 1 315 ? -6.672 -5.763 8.521 1.00 41.97 315 PRO A C 1
ATOM 2462 O O . PRO A 1 315 ? -7.232 -6.553 7.759 1.00 41.97 315 PRO A O 1
ATOM 2465 N N . VAL A 1 316 ? -5.768 -6.137 9.424 1.00 44.25 316 VAL A N 1
ATOM 2466 C CA . VAL A 1 316 ? -5.135 -7.463 9.555 1.00 44.25 316 VAL A CA 1
ATOM 2467 C C . VAL A 1 316 ? -6.149 -8.608 9.788 1.00 44.25 316 VAL A C 1
ATOM 2469 O O . VAL A 1 316 ? -5.790 -9.780 9.749 1.00 44.25 316 VAL A O 1
ATOM 2472 N N . ASN A 1 317 ? -7.442 -8.303 9.948 1.00 46.28 317 ASN A N 1
ATOM 2473 C CA . ASN A 1 317 ? -8.434 -9.201 10.541 1.00 46.28 317 ASN A CA 1
ATOM 2474 C C . ASN A 1 317 ? -9.584 -9.658 9.619 1.00 46.28 317 ASN A C 1
ATOM 2476 O O . ASN A 1 317 ? -10.501 -10.342 10.083 1.00 46.28 317 ASN A O 1
ATOM 2480 N N . GLY A 1 318 ? -9.532 -9.343 8.318 1.00 48.81 318 GLY A N 1
ATOM 2481 C CA . GLY A 1 318 ? -10.441 -9.918 7.311 1.00 48.81 318 GLY A CA 1
ATOM 2482 C C . GLY A 1 318 ? -11.890 -9.406 7.339 1.00 48.81 318 GLY A C 1
ATOM 2483 O O . GLY A 1 318 ? -12.766 -10.064 6.780 1.00 48.81 318 GLY A O 1
ATOM 2484 N N . GLY A 1 319 ? -12.162 -8.270 7.991 1.00 59.28 319 GLY A N 1
ATOM 2485 C CA . GLY A 1 319 ? -13.475 -7.616 7.952 1.00 59.28 319 GLY A CA 1
ATOM 2486 C C . GLY A 1 319 ? -13.659 -6.686 6.748 1.00 59.28 319 GLY A C 1
ATOM 2487 O O . GLY A 1 319 ? -12.706 -6.301 6.067 1.00 59.28 319 GLY A O 1
ATOM 2488 N N . ARG A 1 320 ? -14.913 -6.333 6.462 1.00 81.56 320 ARG A N 1
ATOM 2489 C CA . ARG A 1 320 ? -15.320 -5.460 5.355 1.00 81.56 320 ARG A CA 1
ATOM 2490 C C . ARG A 1 320 ? -15.068 -3.996 5.693 1.00 81.56 320 ARG A C 1
ATOM 2492 O O . ARG A 1 320 ? -15.210 -3.563 6.832 1.00 81.56 320 ARG A O 1
ATOM 2499 N N . ARG A 1 321 ? -14.786 -3.195 4.666 1.00 81.06 321 ARG A N 1
ATOM 2500 C CA . ARG A 1 321 ? -14.826 -1.733 4.767 1.00 81.06 321 ARG A CA 1
ATOM 2501 C C . ARG A 1 321 ? -16.247 -1.248 4.479 1.00 81.06 321 ARG A C 1
ATOM 2503 O O . ARG A 1 321 ? -16.745 -1.459 3.377 1.00 81.06 321 ARG A O 1
ATOM 2510 N N . ILE A 1 322 ? -16.869 -0.588 5.448 1.00 83.94 322 ILE A N 1
ATOM 2511 C CA . ILE A 1 322 ? -18.216 -0.019 5.357 1.00 83.94 322 ILE A CA 1
ATOM 2512 C C . ILE A 1 322 ? -18.074 1.500 5.332 1.00 83.94 322 ILE A C 1
ATOM 2514 O O . ILE A 1 322 ? -17.624 2.092 6.307 1.00 83.94 322 ILE A O 1
ATOM 2518 N N . VAL A 1 323 ? -18.433 2.145 4.222 1.00 84.88 323 VAL A N 1
ATOM 2519 C CA . VAL A 1 323 ? -18.531 3.612 4.176 1.00 84.88 323 VAL A CA 1
ATOM 2520 C C . VAL A 1 323 ? -19.782 4.014 4.948 1.00 84.88 323 VAL A C 1
ATOM 2522 O O . VAL A 1 323 ? -20.880 3.614 4.569 1.00 84.88 323 VAL A O 1
ATOM 2525 N N . VAL A 1 324 ? -19.617 4.764 6.038 1.00 89.81 324 VAL A N 1
ATOM 2526 C CA . VAL A 1 324 ? -20.726 5.126 6.928 1.00 89.81 324 VAL A CA 1
ATOM 2527 C C . VAL A 1 324 ? -21.518 6.280 6.307 1.00 89.81 324 VAL A C 1
ATOM 2529 O O . VAL A 1 324 ? -20.959 7.366 6.131 1.00 89.81 324 VAL A O 1
ATOM 2532 N N . PRO A 1 325 ? -22.807 6.095 5.972 1.00 86.75 325 PRO A N 1
ATOM 2533 C CA . PRO A 1 325 ? -23.619 7.178 5.448 1.00 86.75 325 PRO A CA 1
ATOM 2534 C C . PRO A 1 325 ? -24.061 8.127 6.563 1.00 86.75 325 PRO A C 1
ATOM 2536 O O . PRO A 1 325 ? -24.297 7.713 7.703 1.00 86.75 325 PRO A O 1
ATOM 2539 N N . ARG A 1 326 ? -24.242 9.402 6.206 1.00 91.19 326 ARG A N 1
ATOM 2540 C CA . ARG A 1 326 ? -24.998 10.360 7.024 1.00 91.19 326 ARG A CA 1
ATOM 2541 C C . ARG A 1 326 ? -26.441 9.873 7.148 1.00 91.19 326 ARG A C 1
ATOM 2543 O O . ARG A 1 326 ? -27.018 9.430 6.158 1.00 91.19 326 ARG A O 1
ATOM 2550 N N . SER A 1 327 ? -27.020 9.973 8.339 1.00 91.31 327 SER A N 1
ATOM 2551 C CA . SER A 1 327 ? -28.379 9.481 8.615 1.00 91.31 327 SER A CA 1
ATOM 2552 C C . SER A 1 327 ? -29.332 10.560 9.124 1.00 91.31 327 SER A C 1
ATOM 2554 O O . SER A 1 327 ? -30.544 10.364 9.083 1.00 91.31 327 SER A O 1
ATOM 2556 N N . ARG A 1 328 ? -28.823 11.719 9.565 1.00 88.88 328 ARG A N 1
ATOM 2557 C CA . ARG A 1 328 ? -29.658 12.836 10.026 1.00 88.88 328 ARG A CA 1
ATOM 2558 C C . ARG A 1 328 ? -29.078 14.171 9.575 1.00 88.88 328 ARG A C 1
ATOM 2560 O O . ARG A 1 328 ? -28.248 14.758 10.261 1.00 88.88 328 ARG A O 1
ATOM 2567 N N . GLY A 1 329 ? -29.519 14.651 8.412 1.00 87.94 329 GLY A N 1
ATOM 2568 C CA . GLY A 1 329 ? -28.967 15.864 7.809 1.00 87.94 329 GLY A CA 1
ATOM 2569 C C . GLY A 1 329 ? -27.464 15.712 7.577 1.00 87.94 329 GLY A C 1
ATOM 2570 O O . GLY A 1 329 ? -27.034 14.798 6.874 1.00 87.94 329 GLY A O 1
ATOM 2571 N N . ASN A 1 330 ? -26.666 16.576 8.204 1.00 92.06 330 ASN A N 1
ATOM 2572 C CA . ASN A 1 330 ? -25.210 16.518 8.124 1.00 92.06 330 ASN A CA 1
ATOM 2573 C C . ASN A 1 330 ? -24.560 15.679 9.253 1.00 92.06 330 ASN A C 1
ATOM 2575 O O . ASN A 1 330 ? -23.338 15.641 9.377 1.00 92.06 330 ASN A O 1
ATOM 2579 N N . ALA A 1 331 ? -25.352 14.975 10.067 1.00 94.25 331 ALA A N 1
ATOM 2580 C CA . ALA A 1 331 ? -24.876 14.110 11.145 1.00 94.25 331 ALA A CA 1
ATOM 2581 C C . ALA A 1 331 ? -24.860 12.617 10.772 1.00 94.25 331 ALA A C 1
ATOM 2583 O O . ALA A 1 331 ? -25.616 12.138 9.917 1.00 94.25 331 ALA A O 1
ATOM 2584 N N . ILE A 1 332 ? -24.029 11.867 11.497 1.00 97.19 332 ILE A N 1
ATOM 2585 C CA . ILE A 1 332 ? -24.098 10.406 11.589 1.00 97.19 332 ILE A CA 1
ATOM 2586 C C . ILE A 1 332 ? -24.806 10.076 12.902 1.00 97.19 332 ILE A C 1
ATOM 2588 O O . ILE A 1 332 ? -24.330 10.441 13.970 1.00 97.19 332 ILE A O 1
ATOM 2592 N N . TYR A 1 333 ? -25.945 9.400 12.826 1.00 96.31 333 TYR A N 1
ATOM 2593 C CA . TYR A 1 333 ? -26.733 8.975 13.980 1.00 96.31 333 TYR A CA 1
ATOM 2594 C C . TYR A 1 333 ? -27.286 7.566 13.771 1.00 96.31 333 TYR A C 1
ATOM 2596 O O . TYR A 1 333 ? -28.210 7.356 12.982 1.00 96.31 333 TYR A O 1
ATOM 2604 N N . TYR A 1 334 ? -26.722 6.614 14.501 1.00 96.56 334 TYR A N 1
ATOM 2605 C CA . TYR A 1 334 ? -27.209 5.247 14.595 1.00 96.56 334 TYR A CA 1
ATOM 2606 C C . TYR A 1 334 ? -27.231 4.848 16.067 1.00 96.56 334 TYR A C 1
ATOM 2608 O O . TYR A 1 334 ? -26.173 4.679 16.673 1.00 96.56 334 TYR A O 1
ATOM 2616 N N . GLU A 1 335 ? -28.426 4.700 16.635 1.00 94.38 335 GLU A N 1
ATOM 2617 C CA . GLU A 1 335 ? -28.597 4.215 18.011 1.00 94.38 335 GLU A CA 1
ATOM 2618 C C . GLU A 1 335 ? -28.054 2.784 18.161 1.00 94.38 335 GLU A C 1
ATOM 2620 O O . GLU A 1 335 ? -27.338 2.480 19.109 1.00 94.38 335 GLU A O 1
ATOM 2625 N N . ASP A 1 336 ? -28.293 1.942 17.151 1.00 96.12 336 ASP A N 1
ATOM 2626 C CA . ASP A 1 336 ? -27.668 0.630 16.986 1.00 96.12 336 ASP A CA 1
ATOM 2627 C C . ASP A 1 336 ? -26.981 0.552 15.614 1.00 96.12 336 ASP A C 1
ATOM 2629 O O . ASP A 1 336 ? -27.562 0.126 14.610 1.00 96.12 336 ASP A O 1
ATOM 2633 N N . ALA A 1 337 ? -25.725 1.002 15.560 1.00 96.12 337 ALA A N 1
ATOM 2634 C CA . ALA A 1 337 ? -24.930 1.002 14.336 1.00 96.12 337 ALA A CA 1
ATOM 2635 C C . ALA A 1 337 ? -24.629 -0.418 13.851 1.00 96.12 337 ALA A C 1
ATOM 2637 O O . ALA A 1 337 ? -24.558 -0.643 12.642 1.00 96.12 337 ALA A O 1
ATOM 2638 N N . LYS A 1 338 ? -24.491 -1.382 14.770 1.00 94.62 338 LYS A N 1
ATOM 2639 C CA . LYS A 1 338 ? -24.238 -2.781 14.421 1.00 94.62 338 LYS A CA 1
ATOM 2640 C C . LYS A 1 338 ? -25.373 -3.348 13.587 1.00 94.62 338 LYS A C 1
ATOM 2642 O O . LYS A 1 338 ? -25.109 -3.891 12.517 1.00 94.62 338 LYS A O 1
ATOM 2647 N N . THR A 1 339 ? -26.611 -3.193 14.040 1.00 95.88 339 THR A N 1
ATOM 2648 C CA . THR A 1 339 ? -27.773 -3.690 13.298 1.00 95.88 339 THR A CA 1
ATOM 2649 C C . THR A 1 339 ? -28.014 -2.861 12.038 1.00 95.88 339 THR A C 1
ATOM 2651 O O . THR A 1 339 ? -28.130 -3.424 10.951 1.00 95.88 339 THR A O 1
ATOM 2654 N N . ALA A 1 340 ? -28.013 -1.528 12.150 1.00 96.50 340 ALA A N 1
ATOM 2655 C CA . ALA A 1 340 ? -28.348 -0.639 11.036 1.00 96.50 340 ALA A CA 1
ATOM 2656 C C . ALA A 1 340 ? -27.371 -0.736 9.852 1.00 96.50 340 ALA A C 1
ATOM 2658 O O . ALA A 1 340 ? -27.786 -0.628 8.700 1.00 96.50 340 ALA A O 1
ATOM 2659 N N . LEU A 1 341 ? -26.080 -0.953 10.123 1.00 93.00 341 LEU A N 1
ATOM 2660 C CA . LEU A 1 341 ? -25.037 -1.067 9.096 1.00 93.00 341 LEU A CA 1
ATOM 2661 C C . LEU A 1 341 ? -24.586 -2.518 8.864 1.00 93.00 341 LEU A C 1
ATOM 2663 O O . LEU A 1 341 ? -23.661 -2.754 8.085 1.00 93.00 341 LEU A O 1
ATOM 2667 N N . ASN A 1 342 ? -25.229 -3.490 9.524 1.00 94.19 342 ASN A N 1
ATOM 2668 C CA . ASN A 1 342 ? -24.839 -4.901 9.535 1.00 94.19 342 ASN A CA 1
ATOM 2669 C C . ASN A 1 342 ? -23.335 -5.082 9.821 1.00 94.19 342 ASN A C 1
ATOM 2671 O O . ASN A 1 342 ? -22.620 -5.725 9.051 1.00 94.19 342 ASN A O 1
ATOM 2675 N N . VAL A 1 343 ? -22.837 -4.456 10.888 1.00 94.56 343 VAL A N 1
ATOM 2676 C CA . VAL A 1 343 ? -21.415 -4.468 11.264 1.00 94.56 343 VAL A CA 1
ATOM 2677 C C . VAL A 1 343 ? -21.050 -5.809 11.894 1.00 94.56 343 VAL A C 1
ATOM 2679 O O . VAL A 1 343 ? -21.737 -6.292 12.794 1.00 94.56 343 VAL A O 1
ATOM 2682 N N . GLN A 1 344 ? -19.940 -6.391 11.447 1.00 94.62 344 GLN A N 1
ATOM 2683 C CA . GLN A 1 344 ? -19.393 -7.650 11.949 1.00 94.62 344 GLN A CA 1
ATOM 2684 C C . GLN A 1 344 ? -17.997 -7.441 12.557 1.00 94.62 344 GLN A C 1
ATOM 2686 O O . GLN A 1 344 ? -17.270 -6.554 12.105 1.00 94.62 344 GLN A O 1
ATOM 2691 N N . PRO A 1 345 ? -17.573 -8.248 13.553 1.00 94.25 345 PRO A N 1
ATOM 2692 C CA . PRO A 1 345 ? -16.228 -8.164 14.121 1.00 94.25 345 PRO A CA 1
ATOM 2693 C C . PRO A 1 345 ? -15.117 -8.143 13.059 1.00 94.25 345 PRO A C 1
ATOM 2695 O O . PRO A 1 345 ? -15.028 -9.035 12.215 1.00 94.25 345 PRO A O 1
ATOM 2698 N N . GLY A 1 346 ? -14.243 -7.137 13.136 1.00 83.56 346 GLY A N 1
ATOM 2699 C CA . GLY A 1 346 ? -13.162 -6.880 12.180 1.00 83.56 346 GLY A CA 1
ATOM 2700 C C . GLY A 1 346 ? -13.505 -5.870 11.086 1.00 83.56 346 GLY A C 1
ATOM 2701 O O . GLY A 1 346 ? -12.598 -5.454 10.362 1.00 83.56 346 GLY A O 1
ATOM 2702 N N . ASP A 1 347 ? -14.778 -5.483 10.939 1.00 89.56 347 ASP A N 1
ATOM 2703 C CA . ASP A 1 347 ? -15.191 -4.483 9.954 1.00 89.56 347 ASP A CA 1
ATOM 2704 C C . ASP A 1 347 ? -14.568 -3.108 10.265 1.00 89.56 347 ASP A C 1
ATOM 2706 O O . ASP A 1 347 ? -14.350 -2.724 11.417 1.00 89.56 347 ASP A O 1
ATOM 2710 N N . THR A 1 348 ? -14.286 -2.350 9.205 1.00 90.56 348 THR A N 1
ATOM 2711 C CA . THR A 1 348 ? -13.809 -0.966 9.277 1.00 90.56 348 THR A CA 1
ATOM 2712 C C . THR A 1 348 ? -14.897 -0.010 8.815 1.00 90.56 348 THR A C 1
ATOM 2714 O O . THR A 1 348 ? -15.220 0.056 7.629 1.00 90.56 348 THR A O 1
ATOM 2717 N N . LEU A 1 349 ? -15.429 0.757 9.757 1.00 95.38 349 LEU A N 1
ATOM 2718 C CA . LEU A 1 349 ? -16.344 1.867 9.561 1.00 95.38 349 LEU A CA 1
ATOM 2719 C C . LEU A 1 349 ? -15.563 3.098 9.099 1.00 95.38 349 LEU A C 1
ATOM 2721 O O . LEU A 1 349 ? -14.837 3.747 9.848 1.00 95.38 349 LEU A O 1
ATOM 2725 N N . CYS A 1 350 ? -15.702 3.393 7.820 1.00 89.00 350 CYS A N 1
ATOM 2726 C CA . CYS A 1 350 ? -14.991 4.428 7.102 1.00 89.00 350 CYS A CA 1
ATOM 2727 C C . CYS A 1 350 ? -15.839 5.702 7.050 1.00 89.00 350 CYS A C 1
ATOM 2729 O O . CYS A 1 350 ? -16.873 5.735 6.379 1.00 89.00 350 CYS A O 1
ATOM 2731 N N . ILE A 1 351 ? -15.402 6.743 7.756 1.00 95.44 351 ILE A N 1
ATOM 2732 C CA . ILE A 1 351 ? -16.076 8.044 7.796 1.00 95.44 351 ILE A CA 1
ATOM 2733 C C . ILE A 1 351 ? -15.412 8.955 6.769 1.00 95.44 351 ILE A C 1
ATOM 2735 O O . ILE A 1 351 ? -14.243 9.309 6.914 1.00 95.44 351 ILE A O 1
ATOM 2739 N N . ASN A 1 352 ? -16.138 9.304 5.708 1.00 86.38 352 ASN A N 1
ATOM 2740 C CA . ASN A 1 352 ? -15.597 10.137 4.635 1.00 86.38 352 ASN A CA 1
ATOM 2741 C C . ASN A 1 352 ? -15.240 11.538 5.137 1.00 86.38 352 ASN A C 1
ATOM 2743 O O . ASN A 1 352 ? -15.950 12.102 5.967 1.00 86.38 352 ASN A O 1
ATOM 2747 N N . ALA A 1 353 ? -14.174 12.110 4.584 1.00 87.38 353 ALA A N 1
ATOM 2748 C CA . ALA A 1 353 ? -13.766 13.481 4.835 1.00 87.38 353 ALA A CA 1
ATOM 2749 C C . ALA A 1 353 ? -14.912 14.468 4.597 1.00 87.38 353 ALA A C 1
ATOM 2751 O O . ALA A 1 353 ? -15.728 14.300 3.687 1.00 87.38 353 ALA A O 1
ATOM 2752 N N . GLY A 1 354 ? -14.942 15.512 5.413 1.00 87.50 354 GLY A N 1
ATOM 2753 C CA . GLY A 1 354 ? -15.991 16.517 5.394 1.00 87.50 354 GLY A CA 1
ATOM 2754 C C . GLY A 1 354 ? -16.407 16.938 6.793 1.00 87.50 354 GLY A C 1
ATOM 2755 O O . GLY A 1 354 ? -15.871 16.465 7.797 1.00 87.50 354 GLY A O 1
ATOM 2756 N N . ASP A 1 355 ? -17.377 17.839 6.821 1.00 95.88 355 ASP A N 1
ATOM 2757 C CA . ASP A 1 355 ? -17.899 18.428 8.042 1.00 95.88 355 ASP A CA 1
ATOM 2758 C C . ASP A 1 355 ? -19.157 17.672 8.483 1.00 95.88 355 ASP A C 1
ATOM 2760 O O . ASP A 1 355 ? -20.004 17.326 7.650 1.00 95.88 355 ASP A O 1
ATOM 2764 N N . TYR A 1 356 ? -19.276 17.427 9.786 1.00 96.12 356 TYR A N 1
ATOM 2765 C CA . TYR A 1 356 ? -20.386 16.726 10.422 1.00 96.12 356 TYR A CA 1
ATOM 2766 C C . TYR A 1 356 ? -20.875 17.502 11.639 1.00 96.12 356 TYR A C 1
ATOM 2768 O O . TYR A 1 356 ? -20.081 18.014 12.436 1.00 96.12 356 TYR A O 1
ATOM 2776 N N . ASP A 1 357 ? -22.194 17.547 11.816 1.00 95.38 357 ASP A N 1
ATOM 2777 C CA . ASP A 1 357 ? -22.785 18.234 12.968 1.00 95.38 357 ASP A CA 1
ATOM 2778 C C . ASP A 1 357 ? -22.447 17.477 14.252 1.00 95.38 357 ASP A C 1
ATOM 2780 O O . ASP A 1 357 ? -22.015 18.077 15.228 1.00 95.38 357 ASP A O 1
ATOM 2784 N N . PHE A 1 358 ? -22.580 16.151 14.224 1.00 96.06 358 PHE A N 1
ATOM 2785 C CA . PHE A 1 358 ? -22.107 15.235 15.256 1.00 96.06 358 PHE A CA 1
ATOM 2786 C C . PHE A 1 358 ? -22.055 13.800 14.712 1.00 96.06 358 PHE A C 1
ATOM 2788 O O . PHE A 1 358 ? -22.602 13.499 13.643 1.00 96.06 358 PHE A O 1
ATOM 2795 N N . ILE A 1 359 ? -21.400 12.914 15.459 1.00 97.75 359 ILE A N 1
ATOM 2796 C CA . ILE A 1 359 ? -21.330 11.479 15.181 1.00 97.75 359 ILE A CA 1
ATOM 2797 C C . ILE A 1 359 ? -21.840 10.721 16.404 1.00 97.75 359 ILE A C 1
ATOM 2799 O O . ILE A 1 359 ? -21.339 10.907 17.507 1.00 97.75 359 ILE A O 1
ATOM 2803 N N . HIS A 1 360 ? -22.819 9.849 16.198 1.00 97.00 360 HIS A N 1
ATOM 2804 C CA . HIS A 1 360 ? -23.358 8.917 17.178 1.00 97.00 360 HIS A CA 1
ATOM 2805 C C . HIS A 1 360 ? -23.432 7.536 16.532 1.00 97.00 360 HIS A C 1
ATOM 2807 O O . HIS A 1 360 ? -24.155 7.350 15.550 1.00 97.00 360 HIS A O 1
ATOM 2813 N N . MET A 1 361 ? -22.711 6.564 17.091 1.00 97.06 361 MET A N 1
ATOM 2814 C CA . MET A 1 361 ? -22.802 5.159 16.678 1.00 97.06 361 MET A CA 1
ATOM 2815 C C . MET A 1 361 ? -22.810 4.248 17.902 1.00 97.06 361 MET A C 1
ATOM 2817 O O . MET A 1 361 ? -21.782 4.089 18.556 1.00 97.06 361 MET A O 1
ATOM 2821 N N . GLY A 1 362 ? -23.962 3.663 18.219 1.00 96.19 362 GLY A N 1
ATOM 2822 C CA . GLY A 1 362 ? -24.101 2.756 19.354 1.00 96.19 362 GLY A CA 1
ATOM 2823 C C . GLY A 1 362 ? -23.896 1.283 19.017 1.00 96.19 362 GLY A C 1
ATOM 2824 O O . GLY A 1 362 ? -23.955 0.870 17.856 1.00 96.19 362 GLY A O 1
ATOM 2825 N N . ASN A 1 363 ? -23.673 0.491 20.069 1.00 95.06 363 ASN A N 1
ATOM 2826 C CA . ASN A 1 363 ? -23.676 -0.978 20.044 1.00 95.06 363 ASN A CA 1
ATOM 2827 C C . ASN A 1 363 ? -22.625 -1.632 19.118 1.00 95.06 363 ASN A C 1
ATOM 2829 O O . ASN A 1 363 ? -22.856 -2.685 18.523 1.00 95.06 363 ASN A O 1
ATOM 2833 N N . LEU A 1 364 ? -21.440 -1.035 18.984 1.00 95.88 364 LEU A N 1
ATOM 2834 C CA . LEU A 1 364 ? -20.358 -1.605 18.175 1.00 95.88 364 LEU A CA 1
ATOM 2835 C C . LEU A 1 364 ? -19.637 -2.728 18.929 1.00 95.88 364 LEU A C 1
ATOM 2837 O O . LEU A 1 364 ? -18.868 -2.472 19.850 1.00 95.88 364 LEU A O 1
ATOM 2841 N N . VAL A 1 365 ? -19.874 -3.980 18.533 1.00 95.56 365 VAL A N 1
ATOM 2842 C CA . VAL A 1 365 ? -19.329 -5.165 19.217 1.00 95.56 365 VAL A CA 1
ATOM 2843 C C . VAL A 1 365 ? -18.397 -5.940 18.289 1.00 95.56 365 VAL A C 1
ATOM 2845 O O . VAL A 1 365 ? -18.848 -6.629 17.372 1.00 95.56 365 VAL A O 1
ATOM 2848 N N . GLY A 1 366 ? -17.093 -5.817 18.532 1.00 95.19 366 GLY A N 1
ATOM 2849 C CA . GLY A 1 366 ? -16.039 -6.615 17.914 1.00 95.19 366 GLY A CA 1
ATOM 2850 C C . GLY A 1 366 ? -15.599 -7.784 18.797 1.00 95.19 366 GLY A C 1
ATOM 2851 O O . GLY A 1 366 ? -16.312 -8.232 19.690 1.00 95.19 366 GLY A O 1
ATOM 2852 N N . THR A 1 367 ? -14.382 -8.270 18.560 1.00 93.94 367 THR A N 1
ATOM 2853 C CA . THR A 1 367 ? -13.693 -9.232 19.439 1.00 93.94 367 THR A CA 1
ATOM 2854 C C . THR A 1 367 ? -12.245 -8.802 19.649 1.00 93.94 367 THR A C 1
ATOM 2856 O O . THR A 1 367 ? -11.712 -8.051 18.834 1.00 93.94 367 THR A O 1
ATOM 2859 N N . ALA A 1 368 ? -11.564 -9.321 20.675 1.00 85.94 368 ALA A N 1
ATOM 2860 C CA . ALA A 1 368 ? -10.144 -9.029 20.905 1.00 85.94 368 ALA A CA 1
ATOM 2861 C C . ALA A 1 368 ? -9.265 -9.306 19.667 1.00 85.94 368 ALA A C 1
ATOM 2863 O O . ALA A 1 368 ? -8.359 -8.534 19.359 1.00 85.94 368 ALA A O 1
ATOM 2864 N N . ALA A 1 369 ? -9.565 -10.383 18.930 1.00 82.31 369 ALA A N 1
ATOM 2865 C CA . ALA A 1 369 ? -8.864 -10.741 17.698 1.00 82.31 369 ALA A CA 1
ATOM 2866 C C . ALA A 1 369 ? -9.320 -9.919 16.482 1.00 82.31 369 ALA A C 1
ATOM 2868 O O . ALA A 1 369 ? -8.557 -9.765 15.537 1.00 82.31 369 ALA A O 1
ATOM 2869 N N . LYS A 1 370 ? -10.557 -9.412 16.478 1.00 86.81 370 LYS A N 1
ATOM 2870 C CA . LYS A 1 370 ? -11.165 -8.678 15.360 1.00 86.81 370 LYS A CA 1
ATOM 2871 C C . LYS A 1 370 ? -11.953 -7.467 15.876 1.00 86.81 370 LYS A C 1
ATOM 2873 O O . LYS A 1 370 ? -13.188 -7.525 15.925 1.00 86.81 370 LYS A O 1
ATOM 2878 N N . PRO A 1 371 ? -11.274 -6.393 16.312 1.00 94.38 371 PRO A N 1
ATOM 2879 C CA . PRO A 1 371 ? -11.960 -5.193 16.762 1.00 94.38 371 PRO A CA 1
ATOM 2880 C C . PRO A 1 371 ? -12.657 -4.492 15.592 1.00 94.38 371 PRO A C 1
ATOM 2882 O O . PRO A 1 371 ? -12.222 -4.611 14.445 1.00 94.38 371 PRO A O 1
ATOM 2885 N N . ILE A 1 372 ? -13.727 -3.753 15.882 1.00 97.38 372 ILE A N 1
ATOM 2886 C CA . ILE A 1 372 ? -14.328 -2.822 14.917 1.00 97.38 372 ILE A CA 1
ATOM 2887 C C . ILE A 1 372 ? -13.441 -1.588 14.810 1.00 97.38 372 ILE A C 1
ATOM 2889 O O . ILE A 1 372 ? -13.085 -1.003 15.827 1.00 97.38 372 ILE A O 1
ATOM 2893 N N . ILE A 1 373 ? -13.106 -1.164 13.597 1.00 95.56 373 ILE A N 1
ATOM 2894 C CA . ILE A 1 373 ? -12.270 0.021 13.379 1.00 95.56 373 ILE A CA 1
ATOM 2895 C C . ILE A 1 373 ? -13.137 1.168 12.871 1.00 95.56 373 ILE A C 1
ATOM 2897 O O . ILE A 1 373 ? -13.784 1.031 11.845 1.00 95.56 373 ILE A O 1
ATOM 2901 N N . ILE A 1 374 ? -13.133 2.314 13.539 1.00 98.06 374 ILE A N 1
ATOM 2902 C CA . ILE A 1 374 ? -13.737 3.562 13.064 1.00 98.06 374 ILE A CA 1
ATOM 2903 C C . ILE A 1 374 ? -12.602 4.458 12.583 1.00 98.06 374 ILE A C 1
ATOM 2905 O O . ILE A 1 374 ? -11.745 4.832 13.379 1.00 98.06 374 ILE A O 1
ATOM 2909 N N . ARG A 1 375 ? -12.579 4.806 11.295 1.00 94.50 375 ARG A N 1
ATOM 2910 C CA . ARG A 1 375 ? -11.426 5.470 10.670 1.00 94.50 375 ARG A CA 1
ATOM 2911 C C . ARG A 1 375 ? -11.841 6.620 9.764 1.00 94.50 375 ARG A C 1
ATOM 2913 O O . ARG A 1 375 ? -12.822 6.506 9.026 1.00 94.50 375 ARG A O 1
ATOM 2920 N N . ASN A 1 376 ? -11.082 7.715 9.788 1.00 93.19 376 ASN A N 1
ATOM 2921 C CA . ASN A 1 376 ? -11.266 8.806 8.833 1.00 93.19 376 ASN A CA 1
ATOM 2922 C C . ASN A 1 376 ? -10.812 8.361 7.433 1.00 93.19 376 ASN A C 1
ATOM 2924 O O . ASN A 1 376 ? -9.778 7.719 7.267 1.00 93.19 376 ASN A O 1
ATOM 2928 N N . CYS A 1 377 ? -11.577 8.703 6.405 1.00 81.19 377 CYS A N 1
ATOM 2929 C CA . CYS A 1 377 ? -11.353 8.230 5.048 1.00 81.19 377 CYS A CA 1
ATOM 2930 C C . CYS A 1 377 ? -11.324 9.375 4.048 1.00 81.19 377 CYS A C 1
ATOM 2932 O O . CYS A 1 377 ? -12.232 10.195 3.999 1.00 81.19 377 CYS A O 1
ATOM 2934 N N . GLY A 1 378 ? -10.305 9.392 3.190 1.00 69.88 378 GLY A N 1
ATOM 2935 C CA . GLY A 1 378 ? -10.208 10.375 2.108 1.00 69.88 378 GLY A CA 1
ATOM 2936 C C . GLY A 1 378 ? -9.816 11.786 2.558 1.00 69.88 378 GLY A C 1
ATOM 2937 O O . GLY A 1 378 ? -9.819 12.687 1.729 1.00 69.88 378 GLY A O 1
ATOM 2938 N N . GLY A 1 379 ? -9.466 11.992 3.834 1.00 77.94 379 GLY A N 1
ATOM 2939 C CA . GLY A 1 379 ? -9.056 13.299 4.352 1.00 77.94 379 GLY A CA 1
ATOM 2940 C C . GLY A 1 379 ? -9.507 13.562 5.788 1.00 77.94 379 GLY A C 1
ATOM 2941 O O . GLY A 1 379 ? -9.688 12.630 6.575 1.00 77.94 379 GLY A O 1
ATOM 2942 N N . LEU A 1 380 ? -9.644 14.849 6.113 1.00 88.12 380 LEU A N 1
ATOM 2943 C CA . LEU A 1 380 ? -10.001 15.341 7.442 1.00 88.12 380 LEU A CA 1
ATOM 2944 C C . LEU A 1 380 ? -11.509 15.217 7.671 1.00 88.12 380 LEU A C 1
ATOM 2946 O O . LEU A 1 380 ? -12.302 15.651 6.835 1.00 88.12 380 LEU A O 1
ATOM 2950 N N . VAL A 1 381 ? -11.893 14.663 8.816 1.00 97.81 381 VAL A N 1
ATOM 2951 C CA . VAL A 1 381 ? -13.276 14.625 9.294 1.00 97.81 381 VAL A CA 1
ATOM 2952 C C . VAL A 1 381 ? -13.420 15.666 10.396 1.00 97.81 381 VAL A C 1
ATOM 2954 O O . VAL A 1 381 ? -12.812 15.515 11.455 1.00 97.81 381 VAL A O 1
ATOM 2957 N N . ARG A 1 382 ? -14.213 16.716 10.155 1.00 97.25 382 ARG A N 1
ATOM 2958 C CA . ARG A 1 382 ? -14.537 17.726 11.170 1.00 97.25 382 ARG A CA 1
ATOM 2959 C C . ARG A 1 382 ? -15.871 17.405 11.811 1.00 97.25 382 ARG A C 1
ATOM 2961 O O . ARG A 1 382 ? -16.852 17.175 11.112 1.00 97.25 382 ARG A O 1
ATOM 2968 N N . VAL A 1 383 ? -15.918 17.405 13.132 1.00 97.19 383 VAL A N 1
ATOM 2969 C CA . VAL A 1 383 ? -17.086 17.004 13.915 1.00 97.19 383 VAL A CA 1
ATOM 2970 C C . VAL A 1 383 ? -17.442 18.122 14.883 1.00 97.19 383 VAL A C 1
ATOM 2972 O O . VAL A 1 383 ? -16.556 18.727 15.481 1.00 97.19 383 VAL A O 1
ATOM 2975 N N . GLY A 1 384 ? -18.735 18.395 15.057 1.00 93.31 384 GLY A N 1
ATOM 2976 C CA . GLY A 1 384 ? -19.191 19.492 15.911 1.00 93.31 384 GLY A CA 1
ATOM 2977 C C . GLY A 1 384 ? -19.228 20.845 15.199 1.00 93.31 384 GLY A C 1
ATOM 2978 O O . GLY A 1 384 ? -19.165 21.874 15.863 1.00 93.31 384 GLY A O 1
ATOM 2979 N N . VAL A 1 385 ? -19.305 20.869 13.860 1.00 88.00 385 VAL A N 1
ATOM 2980 C CA . VAL A 1 385 ? -19.255 22.121 13.075 1.00 88.00 385 VAL A CA 1
ATOM 2981 C C . VAL A 1 385 ? -20.516 22.968 13.276 1.00 88.00 385 VAL A C 1
ATOM 2983 O O . VAL A 1 385 ? -20.406 24.148 13.587 1.00 88.00 385 VAL A O 1
ATOM 2986 N N . ASN A 1 386 ? -21.707 22.364 13.170 1.00 87.31 386 ASN A N 1
ATOM 2987 C CA . ASN A 1 386 ? -23.001 23.040 13.364 1.00 87.31 386 ASN A CA 1
ATOM 2988 C C . ASN A 1 386 ? -23.894 22.312 14.384 1.00 87.31 386 ASN A C 1
ATOM 2990 O O . ASN A 1 386 ? -25.118 22.274 14.254 1.00 87.31 386 ASN A O 1
ATOM 2994 N N . SER A 1 387 ? -23.290 21.688 15.397 1.00 86.12 387 SER A N 1
ATOM 2995 C CA . SER A 1 387 ? -24.037 20.946 16.418 1.00 86.12 387 SER A CA 1
ATOM 2996 C C . SER A 1 387 ? -25.019 21.856 17.168 1.00 86.12 387 SER A C 1
ATOM 2998 O O . SER A 1 387 ? -24.625 22.925 17.628 1.00 86.12 387 SER A O 1
ATOM 3000 N N . THR A 1 388 ? -26.282 21.444 17.320 1.00 80.94 388 THR A N 1
ATOM 3001 C CA . THR A 1 388 ? -27.331 22.223 18.023 1.00 80.94 388 THR A CA 1
ATOM 3002 C C . THR A 1 388 ? -28.148 21.426 19.046 1.00 80.94 388 THR A C 1
ATOM 3004 O O . THR A 1 388 ? -28.907 22.025 19.801 1.00 80.94 388 THR A O 1
ATOM 3007 N N . THR A 1 389 ? -28.033 20.091 19.091 1.00 68.25 389 THR A N 1
ATOM 3008 C CA . THR A 1 389 ? -29.003 19.224 19.806 1.00 68.25 389 THR A CA 1
ATOM 3009 C C . THR A 1 389 ? -28.400 18.059 20.598 1.00 68.25 389 THR A C 1
ATOM 3011 O O . THR A 1 389 ? -29.145 17.291 21.200 1.00 68.25 389 THR A O 1
ATOM 3014 N N . THR A 1 390 ? -27.076 17.887 20.615 1.00 80.88 390 THR A N 1
ATOM 3015 C CA . THR A 1 390 ? -26.415 16.732 21.255 1.00 80.88 390 THR A CA 1
ATOM 3016 C C . THR A 1 390 ? -25.602 17.147 22.476 1.00 80.88 390 THR A C 1
ATOM 3018 O O . THR A 1 390 ? -25.164 18.287 22.579 1.00 80.88 390 THR A O 1
ATOM 3021 N N . VAL A 1 391 ? -25.377 16.198 23.385 1.00 87.06 391 VAL A N 1
ATOM 3022 C CA . VAL A 1 391 ? -24.500 16.342 24.557 1.00 87.06 391 VAL A CA 1
ATOM 3023 C C . VAL A 1 391 ? -23.014 16.213 24.205 1.00 87.06 391 VAL A C 1
ATOM 3025 O O . VAL A 1 391 ? -22.164 16.693 24.951 1.00 87.06 391 VAL A O 1
ATOM 3028 N N . ALA A 1 392 ? -22.691 15.576 23.075 1.00 94.44 392 ALA A N 1
ATOM 3029 C CA . ALA A 1 392 ? -21.326 15.318 22.630 1.00 94.44 392 ALA A CA 1
ATOM 3030 C C . ALA A 1 392 ? -21.189 15.440 21.109 1.00 94.44 392 ALA A C 1
ATOM 3032 O O . ALA A 1 392 ? -22.113 15.084 20.374 1.00 94.44 392 ALA A O 1
ATOM 3033 N N . SER A 1 393 ? -20.027 15.884 20.638 1.00 96.50 393 SER A N 1
ATOM 3034 C CA . SER A 1 393 ? -19.730 15.959 19.203 1.00 96.50 393 SER A CA 1
ATOM 3035 C C . SER A 1 393 ? -19.468 14.576 18.613 1.00 96.50 393 SER A C 1
ATOM 3037 O O . SER A 1 393 ? -19.930 14.286 17.511 1.00 96.50 393 SER A O 1
ATOM 3039 N N . PHE A 1 394 ? -18.794 13.697 19.357 1.00 97.38 394 PHE A N 1
ATOM 3040 C CA . PHE A 1 394 ? -18.536 12.318 18.957 1.00 97.38 394 PHE A CA 1
ATOM 3041 C C . PHE A 1 394 ? -18.900 11.361 20.102 1.00 97.38 394 PHE A C 1
ATOM 3043 O O . PHE A 1 394 ? -18.252 11.335 21.147 1.00 97.38 394 PHE A O 1
ATOM 3050 N N . LEU A 1 395 ? -19.950 10.567 19.897 1.00 96.12 395 LEU A N 1
ATOM 3051 C CA . LEU A 1 395 ? -20.590 9.712 20.893 1.00 96.12 395 LEU A CA 1
ATOM 3052 C C . LEU A 1 395 ? -20.591 8.242 20.449 1.00 96.12 395 LEU A C 1
ATOM 3054 O O . LEU A 1 395 ? -21.103 7.912 19.379 1.00 96.12 395 LEU A O 1
ATOM 3058 N N . LEU A 1 396 ? -20.065 7.354 21.293 1.00 96.81 396 LEU A N 1
ATOM 3059 C CA . LEU A 1 396 ? -20.121 5.898 21.117 1.00 96.81 396 LEU A CA 1
ATOM 3060 C C . LEU A 1 396 ? -20.721 5.254 22.380 1.00 96.81 396 LEU A C 1
ATOM 3062 O O . LEU A 1 396 ? -19.986 4.949 23.324 1.00 96.81 396 LEU A O 1
ATOM 3066 N N . PRO A 1 397 ? -22.056 5.112 22.455 1.00 94.50 397 PRO A N 1
ATOM 3067 C CA . PRO A 1 397 ? -22.718 4.480 23.582 1.00 94.50 397 PRO A CA 1
ATOM 3068 C C . PRO A 1 397 ? -22.747 2.958 23.413 1.00 94.50 397 PRO A C 1
ATOM 3070 O O . PRO A 1 397 ? -23.176 2.418 22.390 1.00 94.50 397 PRO A O 1
ATOM 3073 N N . GLY A 1 398 ? -22.315 2.256 24.453 1.00 89.94 398 GLY A N 1
ATOM 3074 C CA . GLY A 1 398 ? -22.126 0.815 24.422 1.00 89.94 398 GLY A CA 1
ATOM 3075 C C . GLY A 1 398 ? -21.024 0.388 23.454 1.00 89.94 398 GLY A C 1
ATOM 3076 O O . GLY A 1 398 ? -20.352 1.198 22.818 1.00 89.94 398 GLY A O 1
ATOM 3077 N N . GLY A 1 399 ? -20.839 -0.922 23.345 1.00 92.44 399 GLY A N 1
ATOM 3078 C CA . GLY A 1 399 ? -19.846 -1.520 22.462 1.00 92.44 399 GLY A CA 1
ATOM 3079 C C . GLY A 1 399 ? -18.618 -2.064 23.185 1.00 92.44 399 GLY A C 1
ATOM 3080 O O . GLY A 1 399 ? -18.260 -1.652 24.287 1.00 92.44 399 GLY A O 1
ATOM 3081 N N . GLN A 1 400 ? -17.979 -3.035 22.547 1.00 95.06 400 GLN A N 1
ATOM 3082 C CA . GLN A 1 400 ? -16.814 -3.730 23.075 1.00 95.06 400 GLN A CA 1
ATOM 3083 C C . GLN A 1 400 ? -15.861 -4.061 21.932 1.00 95.06 400 GLN A C 1
ATOM 3085 O O . GLN A 1 400 ? -16.319 -4.428 20.850 1.00 95.06 400 GLN A O 1
ATOM 3090 N N . TYR A 1 401 ? -14.550 -3.963 22.160 1.00 96.38 401 TYR A N 1
ATOM 3091 C CA . TYR A 1 401 ? -13.526 -4.254 21.150 1.00 96.38 401 TYR A CA 1
ATOM 3092 C C . TYR A 1 401 ? -13.667 -3.371 19.905 1.00 96.38 401 TYR A C 1
ATOM 3094 O O . TYR A 1 401 ? -13.898 -3.861 18.796 1.00 96.38 401 TYR A O 1
ATOM 3102 N N . PHE A 1 402 ? -13.520 -2.060 20.080 1.00 97.38 402 PHE A N 1
ATOM 3103 C CA . PHE A 1 402 ? -13.534 -1.102 18.974 1.00 97.38 402 PHE A CA 1
ATOM 3104 C C . PHE A 1 402 ? -12.366 -0.118 19.043 1.00 97.38 402 PHE A C 1
ATOM 3106 O O . PHE A 1 402 ? -11.777 0.107 20.097 1.00 97.38 402 PHE A O 1
ATOM 3113 N N . LYS A 1 403 ? -12.027 0.486 17.907 1.00 97.12 403 LYS A N 1
ATOM 3114 C CA . LYS A 1 403 ? -10.989 1.510 17.807 1.00 97.12 403 LYS A CA 1
ATOM 3115 C C . LYS A 1 403 ? -11.498 2.745 17.090 1.00 97.12 403 LYS A C 1
ATOM 3117 O O . LYS A 1 403 ? -12.234 2.620 16.117 1.00 97.12 403 LYS A O 1
ATOM 3122 N N . VAL A 1 404 ? -11.065 3.918 17.531 1.00 97.88 404 VAL A N 1
ATOM 3123 C CA . VAL A 1 404 ? -11.207 5.182 16.802 1.00 97.88 404 VAL A CA 1
ATOM 3124 C C . VAL A 1 404 ? -9.819 5.613 16.340 1.00 97.88 404 VAL A C 1
ATOM 3126 O O . VAL A 1 404 ? -8.985 6.029 17.143 1.00 97.88 404 VAL A O 1
ATOM 3129 N N . GLU A 1 405 ? -9.578 5.488 15.039 1.00 95.06 405 GLU A N 1
ATOM 3130 C CA . GLU A 1 405 ? -8.278 5.670 14.402 1.00 95.06 405 GLU A CA 1
ATOM 3131 C C . GLU A 1 405 ? -8.299 6.903 13.488 1.00 95.06 405 GLU A C 1
ATOM 3133 O O . GLU A 1 405 ? -8.852 6.884 12.385 1.00 95.06 405 GLU A O 1
ATOM 3138 N N . GLY A 1 406 ? -7.712 8.007 13.949 1.00 91.69 406 GLY A N 1
ATOM 3139 C CA . GLY A 1 406 ? -7.597 9.240 13.164 1.00 91.69 406 GLY A CA 1
ATOM 3140 C C . GLY A 1 406 ? -6.367 9.312 12.250 1.00 91.69 406 GLY A C 1
ATOM 3141 O O . GLY A 1 406 ? -5.972 10.394 11.840 1.00 91.69 406 GLY A O 1
ATOM 3142 N N . ASP A 1 407 ? -5.710 8.201 11.944 1.00 85.19 407 ASP A N 1
ATOM 3143 C CA . ASP A 1 407 ? -4.515 8.125 11.088 1.00 85.19 407 ASP A CA 1
ATOM 3144 C C . ASP A 1 407 ? -4.854 7.626 9.666 1.00 85.19 407 ASP A C 1
ATOM 3146 O O . ASP A 1 407 ? -4.008 7.136 8.918 1.00 85.19 407 ASP A O 1
ATOM 3150 N N . GLY A 1 408 ? -6.121 7.699 9.254 1.00 74.94 408 GLY A N 1
ATOM 3151 C CA . GLY A 1 408 ? -6.599 7.172 7.975 1.00 74.94 408 GLY A CA 1
ATOM 3152 C C . GLY A 1 408 ? -6.256 7.985 6.734 1.00 74.94 408 GLY A C 1
ATOM 3153 O O . GLY A 1 408 ? -6.615 7.578 5.629 1.00 74.94 408 GLY A O 1
ATOM 3154 N N . HIS A 1 409 ? -5.528 9.091 6.887 1.00 71.75 409 HIS A N 1
ATOM 3155 C CA . HIS A 1 409 ? -5.011 9.873 5.771 1.00 71.75 409 HIS A CA 1
ATOM 3156 C C . HIS A 1 409 ? -3.537 10.250 6.012 1.00 71.75 409 HIS A C 1
ATOM 3158 O O . HIS A 1 409 ? -3.250 10.917 7.004 1.00 71.75 409 HIS A O 1
ATOM 3164 N N . PRO A 1 410 ? -2.602 9.920 5.097 1.00 48.06 410 PRO A N 1
ATOM 3165 C CA . PRO A 1 410 ? -1.156 10.041 5.337 1.00 48.06 410 PRO A CA 1
ATOM 3166 C C . PRO A 1 410 ? -0.664 11.489 5.501 1.00 48.06 410 PRO A C 1
ATOM 3168 O O . PRO A 1 410 ? 0.367 11.734 6.113 1.00 48.06 410 PRO A O 1
ATOM 3171 N N . GLY A 1 411 ? -1.413 12.466 4.979 1.00 64.56 411 GLY A N 1
ATOM 3172 C CA . GLY A 1 411 ? -1.113 13.894 5.141 1.00 64.56 411 GLY A CA 1
ATOM 3173 C C . GLY A 1 411 ? -1.662 14.534 6.421 1.00 64.56 411 GLY A C 1
ATOM 3174 O O . GLY A 1 411 ? -1.542 15.746 6.576 1.00 64.56 411 GLY A O 1
ATOM 3175 N N . LEU A 1 412 ? -2.321 13.772 7.302 1.00 67.19 412 LEU A N 1
ATOM 3176 C CA . LEU A 1 412 ? -2.963 14.300 8.507 1.00 67.19 412 LEU A CA 1
ATOM 3177 C C . LEU A 1 412 ? -2.456 13.564 9.744 1.00 67.19 412 LEU A C 1
ATOM 3179 O O . LEU A 1 412 ? -2.668 12.367 9.892 1.00 67.19 412 LEU A O 1
ATOM 3183 N N . ARG A 1 413 ? -1.842 14.307 10.671 1.00 84.38 413 ARG A N 1
ATOM 3184 C CA . ARG A 1 413 ? -1.500 13.776 11.998 1.00 84.38 413 ARG A CA 1
ATOM 3185 C C . ARG A 1 413 ? -2.744 13.516 12.851 1.00 84.38 413 ARG A C 1
ATOM 3187 O O . ARG A 1 413 ? -2.735 12.604 13.665 1.00 84.38 413 ARG A O 1
ATOM 3194 N N . TYR A 1 414 ? -3.786 14.327 12.680 1.00 91.81 414 TYR A N 1
ATOM 3195 C CA . TYR A 1 414 ? -5.064 14.164 13.365 1.00 91.81 414 TYR A CA 1
ATOM 3196 C C . TYR A 1 414 ? -6.181 14.169 12.324 1.00 91.81 414 TYR A C 1
ATOM 3198 O O . TYR A 1 414 ? -6.495 15.207 11.748 1.00 91.81 414 TYR A O 1
ATOM 3206 N N . GLY A 1 415 ? -6.718 12.994 12.018 1.00 90.94 415 GLY A N 1
ATOM 3207 C CA . GLY A 1 415 ? -7.717 12.784 10.971 1.00 90.94 415 GLY A CA 1
ATOM 3208 C C . GLY A 1 415 ? -9.147 13.062 11.419 1.00 90.94 415 GLY A C 1
ATOM 3209 O O . GLY A 1 415 ? -10.011 13.282 10.570 1.00 90.94 415 GLY A O 1
ATOM 3210 N N . PHE A 1 416 ? -9.372 13.108 12.733 1.00 98.12 416 PHE A N 1
ATOM 3211 C CA . PHE A 1 416 ? -10.585 13.639 13.344 1.00 98.12 416 PHE A CA 1
ATOM 3212 C C . PHE A 1 416 ? -10.277 14.969 14.029 1.00 98.12 416 PHE A C 1
ATOM 3214 O O . PHE A 1 416 ? -9.437 15.022 14.926 1.00 98.12 416 PHE A O 1
ATOM 3221 N N . ASP A 1 417 ? -10.972 16.019 13.606 1.00 97.56 417 ASP A N 1
ATOM 3222 C CA . ASP A 1 417 ? -10.974 17.350 14.210 1.00 97.56 417 ASP A CA 1
ATOM 3223 C C . ASP A 1 417 ? -12.326 17.559 14.905 1.00 97.56 417 ASP A C 1
ATOM 3225 O O . ASP A 1 417 ? -13.369 17.582 14.254 1.00 97.56 417 ASP A O 1
ATOM 3229 N N . ILE A 1 418 ? -12.329 17.588 16.234 1.00 98.00 418 ILE A N 1
ATOM 3230 C CA . ILE A 1 418 ? -13.526 17.465 17.068 1.00 98.00 418 ILE A CA 1
ATOM 3231 C C . ILE A 1 418 ? -13.693 18.743 17.889 1.00 98.00 418 ILE A C 1
ATOM 3233 O O . ILE A 1 418 ? -13.030 18.933 18.911 1.00 98.00 418 ILE A O 1
ATOM 3237 N N . ASN A 1 419 ? -14.634 19.588 17.472 1.00 96.31 419 ASN A N 1
ATOM 3238 C CA . ASN A 1 419 ? -15.043 20.784 18.197 1.00 96.31 419 ASN A CA 1
ATOM 3239 C C . ASN A 1 419 ? -16.113 20.427 19.236 1.00 96.31 419 ASN A C 1
ATOM 3241 O O . ASN A 1 419 ? -17.191 19.962 18.874 1.00 96.31 419 ASN A O 1
ATOM 3245 N N . GLY A 1 420 ? -15.856 20.663 20.521 1.00 94.75 420 GLY A N 1
ATOM 3246 C CA . GLY A 1 420 ? -16.813 20.412 21.604 1.00 94.75 420 GLY A CA 1
ATOM 3247 C C . GLY A 1 420 ? -17.664 21.627 21.988 1.00 94.75 420 GLY A C 1
ATOM 3248 O O . GLY A 1 420 ? -18.064 21.750 23.144 1.00 94.75 420 GLY A O 1
ATOM 3249 N N . THR A 1 421 ? -17.925 22.554 21.067 1.00 93.81 421 THR A N 1
ATOM 3250 C CA . THR A 1 421 ? -18.835 23.688 21.276 1.00 93.81 421 THR A CA 1
ATOM 3251 C C . THR A 1 421 ? -19.900 23.698 20.188 1.00 93.81 421 THR A C 1
ATOM 3253 O O . THR A 1 421 ? -19.584 23.693 19.003 1.00 93.81 421 THR A O 1
ATOM 3256 N N . SER A 1 422 ? -21.166 23.726 20.598 1.00 91.50 422 SER A N 1
ATOM 3257 C CA . SER A 1 422 ? -22.311 23.862 19.691 1.00 91.50 422 SER A CA 1
ATOM 3258 C C . SER A 1 422 ? -22.319 25.209 18.956 1.00 91.50 422 SER A C 1
ATOM 3260 O O . SER A 1 422 ? -21.692 26.176 19.390 1.00 91.50 422 SER A O 1
ATOM 3262 N N . ALA A 1 423 ? -23.112 25.310 17.888 1.00 89.81 423 ALA A N 1
ATOM 3263 C CA . ALA A 1 423 ? -23.293 26.547 17.127 1.00 89.81 423 ALA A CA 1
ATOM 3264 C C . ALA A 1 423 ? -23.847 27.713 17.975 1.00 89.81 423 ALA A C 1
ATOM 3266 O O . ALA A 1 423 ? -23.640 28.873 17.634 1.00 89.81 423 ALA A O 1
ATOM 3267 N N . THR A 1 424 ? -24.523 27.423 19.094 1.00 89.94 424 THR A N 1
ATOM 3268 C CA . THR A 1 424 ? -25.041 28.430 20.038 1.00 89.94 424 THR A CA 1
ATOM 3269 C C . THR A 1 424 ? -24.071 28.749 21.181 1.00 89.94 424 THR A C 1
ATOM 3271 O O . THR A 1 424 ? -24.406 29.518 22.078 1.00 89.94 424 THR A O 1
ATOM 3274 N N . GLY A 1 425 ? -22.865 28.170 21.178 1.00 90.19 425 GLY A N 1
ATOM 3275 C CA . GLY A 1 425 ? -21.838 28.404 22.196 1.00 90.19 425 GLY A CA 1
ATOM 3276 C C . GLY A 1 425 ? -21.929 27.498 23.429 1.00 90.19 425 GLY A C 1
ATOM 3277 O O . GLY A 1 425 ? -21.055 27.562 24.295 1.00 90.19 425 GLY A O 1
ATOM 3278 N N . VAL A 1 426 ? -22.933 26.616 23.514 1.00 91.56 426 VAL A N 1
ATOM 3279 C CA . VAL A 1 426 ? -23.043 25.622 24.598 1.00 91.56 426 VAL A CA 1
ATOM 3280 C C . VAL A 1 426 ? -21.899 24.612 24.495 1.00 91.56 426 VAL A C 1
ATOM 3282 O O . VAL A 1 426 ? -21.634 24.081 23.413 1.00 91.56 426 VAL A O 1
ATOM 3285 N N . LYS A 1 427 ? -21.233 24.348 25.625 1.00 92.50 427 LYS A N 1
ATOM 3286 C CA . LYS A 1 427 ? -20.124 23.391 25.741 1.00 92.50 427 LYS A CA 1
ATOM 3287 C C . LYS A 1 427 ? -20.638 21.952 25.782 1.00 92.50 427 LYS A C 1
ATOM 3289 O O . LYS A 1 427 ? -21.537 21.633 26.553 1.00 92.50 427 LYS A O 1
ATOM 3294 N N . LEU A 1 428 ? -20.039 21.107 24.952 1.00 94.12 428 LEU A N 1
ATOM 3295 C CA . LEU A 1 428 ? -20.354 19.697 24.726 1.00 94.12 428 LEU A CA 1
ATOM 3296 C C . LEU A 1 428 ? -19.161 18.820 25.120 1.00 94.12 428 LEU A C 1
ATOM 3298 O O . LEU A 1 428 ? -18.023 19.290 25.166 1.00 94.12 428 LEU A O 1
ATOM 3302 N N . PHE A 1 429 ? -19.376 17.524 25.326 1.00 94.44 429 PHE A N 1
ATOM 3303 C CA . PHE A 1 429 ? -18.256 16.580 25.356 1.00 94.44 429 PHE A CA 1
ATOM 3304 C C . PHE A 1 429 ? -17.643 16.451 23.950 1.00 94.44 429 PHE A C 1
ATOM 3306 O O . PHE A 1 429 ? -18.365 16.385 22.956 1.00 94.44 429 PHE A O 1
ATOM 3313 N N . GLY A 1 430 ? -16.314 16.407 23.849 1.00 95.69 430 GLY A N 1
ATOM 3314 C CA . GLY A 1 430 ? -15.633 16.117 22.588 1.00 95.69 430 GLY A CA 1
ATOM 3315 C C . GLY A 1 430 ? -15.877 14.667 22.174 1.00 95.69 430 GLY A C 1
ATOM 3316 O O . GLY A 1 430 ? -16.650 14.398 21.256 1.00 95.69 430 GLY A O 1
ATOM 3317 N N . LEU A 1 431 ? -15.249 13.745 22.907 1.00 96.62 431 LEU A N 1
ATOM 3318 C CA . LEU A 1 431 ? -15.455 12.299 22.819 1.00 96.62 431 LEU A CA 1
ATOM 3319 C C . LEU A 1 431 ? -16.229 11.803 24.046 1.00 96.62 431 LEU A C 1
ATOM 3321 O O . LEU A 1 431 ? -15.834 12.074 25.180 1.00 96.62 431 LEU A O 1
ATOM 3325 N N . LEU A 1 432 ? -17.306 11.052 23.834 1.00 96.00 432 LEU A N 1
ATOM 3326 C CA . LEU A 1 432 ? -18.082 10.428 24.905 1.00 96.00 432 LEU A CA 1
ATOM 3327 C C . LEU A 1 432 ? -18.277 8.936 24.620 1.00 96.00 432 LEU A C 1
ATOM 3329 O O . LEU A 1 432 ? -18.957 8.564 23.666 1.00 96.00 432 LEU A O 1
ATOM 3333 N N . PHE A 1 433 ? -17.691 8.089 25.464 1.00 95.81 433 PHE A N 1
ATOM 3334 C CA . PHE A 1 433 ? -17.861 6.637 25.462 1.00 95.81 433 PHE A CA 1
ATOM 3335 C C . PHE A 1 433 ? -18.636 6.246 26.719 1.00 95.81 433 PHE A C 1
ATOM 3337 O O . PHE A 1 433 ? -18.177 6.473 27.840 1.00 95.81 433 PHE A O 1
ATOM 3344 N N . SER A 1 434 ? -19.845 5.720 26.551 1.00 91.81 434 SER A N 1
ATOM 3345 C CA . SER A 1 434 ? -20.790 5.550 27.661 1.00 91.81 434 SER A CA 1
ATOM 3346 C C . SER A 1 434 ? -21.540 4.225 27.597 1.00 91.81 434 SER A C 1
ATOM 3348 O O . SER A 1 434 ? -21.226 3.376 26.768 1.00 91.81 434 SER A O 1
ATOM 3350 N N . SER A 1 435 ? -22.509 4.020 28.495 1.00 90.25 435 SER A N 1
ATOM 3351 C CA . SER A 1 435 ? -23.488 2.922 28.424 1.00 90.25 435 SER A CA 1
ATOM 3352 C C . SER A 1 435 ? -22.882 1.522 28.224 1.00 90.25 435 SER A C 1
ATOM 3354 O O . SER A 1 435 ? -23.361 0.749 27.399 1.00 90.25 435 SER A O 1
ATOM 3356 N N . GLY A 1 436 ? -21.812 1.200 28.959 1.00 90.06 436 GLY A N 1
ATOM 3357 C CA . GLY A 1 436 ? -21.164 -0.116 28.922 1.00 90.06 436 GLY A CA 1
ATOM 3358 C C . GLY A 1 436 ? -19.997 -0.250 27.939 1.00 90.06 436 GLY A C 1
ATOM 3359 O O . GLY A 1 436 ? -19.556 -1.368 27.688 1.00 90.06 436 GLY A O 1
ATOM 3360 N N . ALA A 1 437 ? -19.482 0.851 27.383 1.00 94.50 437 ALA A N 1
ATOM 3361 C CA . ALA A 1 437 ? -18.308 0.815 26.509 1.00 94.50 437 ALA A CA 1
ATOM 3362 C C . ALA A 1 437 ? -17.062 0.238 27.221 1.00 94.50 437 ALA A C 1
ATOM 3364 O O . ALA A 1 437 ? -16.702 0.687 28.311 1.00 94.50 437 ALA A O 1
ATOM 3365 N N . SER A 1 438 ? -16.383 -0.736 26.603 1.00 94.19 438 SER A N 1
ATOM 3366 C CA . SER A 1 438 ? -15.156 -1.374 27.120 1.00 94.19 438 SER A CA 1
ATOM 3367 C C . SER A 1 438 ? -14.234 -1.828 25.981 1.00 94.19 438 SER A C 1
ATOM 3369 O O . SER A 1 438 ? -14.644 -1.889 24.825 1.00 94.19 438 SER A O 1
ATOM 3371 N N . ASP A 1 439 ? -12.983 -2.164 26.300 1.00 95.25 439 ASP A N 1
ATOM 3372 C CA . ASP A 1 439 ? -12.010 -2.752 25.379 1.00 95.25 439 ASP A CA 1
ATOM 3373 C C . ASP A 1 439 ? -11.792 -1.892 24.130 1.00 95.25 439 ASP A C 1
ATOM 3375 O O . ASP A 1 439 ? -11.903 -2.367 22.9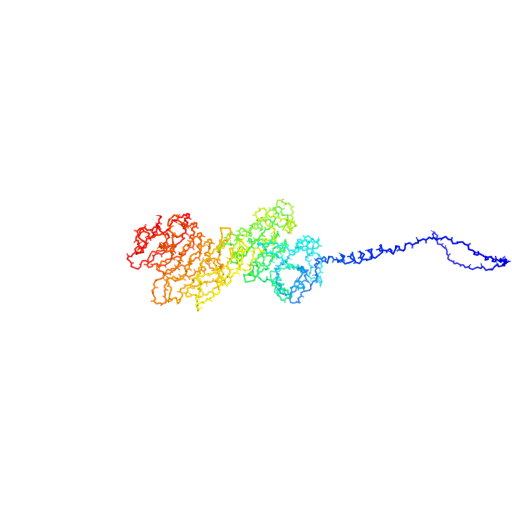99 1.00 95.25 439 ASP A O 1
ATOM 3379 N N . PHE A 1 440 ? -11.518 -0.604 24.332 1.00 96.38 440 PHE A N 1
ATOM 3380 C CA . PHE A 1 440 ? -11.407 0.350 23.237 1.00 96.38 440 PHE A CA 1
ATOM 3381 C C . PHE A 1 440 ? -10.072 1.084 23.185 1.00 96.38 440 PHE A C 1
ATOM 3383 O O . PHE A 1 440 ? -9.381 1.278 24.188 1.00 96.38 440 PHE A O 1
ATOM 3390 N N . GLU A 1 441 ? -9.737 1.531 21.979 1.00 95.94 441 GLU A N 1
ATOM 3391 C CA . GLU A 1 441 ? -8.560 2.343 21.687 1.00 95.94 441 GLU A CA 1
ATOM 3392 C C . GLU A 1 441 ? -8.973 3.608 20.932 1.00 95.94 441 GLU A C 1
ATOM 3394 O O . GLU A 1 441 ? -9.794 3.550 20.020 1.00 95.94 441 GLU A O 1
ATOM 3399 N N . VAL A 1 442 ? -8.419 4.760 21.297 1.00 96.38 442 VAL A N 1
ATOM 3400 C CA . VAL A 1 442 ? -8.624 6.009 20.556 1.00 96.38 442 VAL A CA 1
ATOM 3401 C C . VAL A 1 442 ? -7.305 6.736 20.372 1.00 96.38 442 VAL A C 1
ATOM 3403 O O . VAL A 1 442 ? -6.560 6.945 21.336 1.00 96.38 442 VAL A O 1
ATOM 3406 N N . HIS A 1 443 ? -7.031 7.126 19.126 1.00 93.88 443 HIS A N 1
ATOM 3407 C CA . HIS A 1 443 ? -5.823 7.858 18.787 1.00 93.88 443 HIS A CA 1
ATOM 3408 C C . HIS A 1 443 ? -5.950 8.764 17.567 1.00 93.88 443 HIS A C 1
ATOM 3410 O O . HIS A 1 443 ? -6.855 8.624 16.745 1.00 93.88 443 HIS A O 1
ATOM 3416 N N . HIS A 1 444 ? -4.996 9.689 17.431 1.00 93.62 444 HIS A N 1
ATOM 3417 C CA . HIS A 1 444 ? -4.884 10.614 16.300 1.00 93.62 444 HIS A CA 1
ATOM 3418 C C . HIS A 1 444 ? -6.140 11.489 16.113 1.00 93.62 444 HIS A C 1
ATOM 3420 O O . HIS A 1 444 ? -6.537 11.820 14.998 1.00 93.62 444 HIS A O 1
ATOM 3426 N N . CYS A 1 445 ? -6.758 11.908 17.222 1.00 96.12 445 CYS A N 1
ATOM 3427 C CA . CYS A 1 445 ? -7.847 12.887 17.218 1.00 96.12 445 CYS A CA 1
ATOM 3428 C C . CYS A 1 445 ? -7.367 14.225 17.798 1.00 96.12 445 CYS A C 1
ATOM 3430 O O . CYS A 1 445 ? -6.665 14.264 18.813 1.00 96.12 445 CYS A O 1
ATOM 3432 N N . TYR A 1 446 ? -7.766 15.322 17.163 1.00 96.06 446 TYR A N 1
ATOM 3433 C CA . TYR A 1 446 ? -7.634 16.671 17.690 1.00 96.06 446 TYR A CA 1
ATOM 3434 C C . TYR A 1 446 ? -8.969 17.066 18.317 1.00 96.06 446 TYR A C 1
ATOM 3436 O O . TYR A 1 446 ? -9.976 17.123 17.624 1.00 96.06 446 TYR A O 1
ATOM 3444 N N . VAL A 1 447 ? -8.995 17.297 19.629 1.00 95.69 447 VAL A N 1
ATOM 3445 C CA . VAL A 1 447 ? -10.210 17.679 20.359 1.00 95.69 447 VAL A CA 1
ATOM 3446 C C . VAL A 1 447 ? -10.040 19.078 20.917 1.00 95.69 447 VAL A C 1
ATOM 3448 O O . VAL A 1 447 ? -9.126 19.328 21.704 1.00 95.69 447 VAL A O 1
ATOM 3451 N N . HIS A 1 448 ? -10.911 20.003 20.540 1.00 94.75 448 HIS A N 1
ATOM 3452 C CA . HIS A 1 448 ? -10.752 21.388 20.945 1.00 94.75 448 HIS A CA 1
ATOM 3453 C C . HIS A 1 448 ? -12.058 22.070 21.322 1.00 94.75 448 HIS A C 1
ATOM 3455 O O . HIS A 1 448 ? -13.142 21.652 20.922 1.00 94.75 448 HIS A O 1
ATOM 3461 N N . ASP A 1 449 ? -11.921 23.129 22.122 1.00 93.62 449 ASP A N 1
ATOM 3462 C CA . ASP A 1 449 ? -13.012 24.016 22.514 1.00 93.62 449 ASP A CA 1
ATOM 3463 C C . ASP A 1 449 ? -14.195 23.210 23.074 1.00 93.62 449 ASP A C 1
ATOM 3465 O O . ASP A 1 449 ? -15.328 23.356 22.637 1.00 93.62 449 ASP A O 1
ATOM 3469 N N . ALA A 1 450 ? -13.922 22.322 24.030 1.00 93.06 450 ALA A N 1
ATOM 3470 C CA . ALA A 1 450 ? -14.879 21.344 24.540 1.00 93.06 450 ALA A CA 1
ATOM 3471 C C . ALA A 1 450 ? -15.242 21.591 26.005 1.00 93.06 450 ALA A C 1
ATOM 3473 O O . ALA A 1 450 ? -14.475 22.189 26.751 1.00 93.06 450 ALA A O 1
ATOM 3474 N N . GLY A 1 451 ? -16.402 21.099 26.436 1.00 90.94 451 GLY A N 1
ATOM 3475 C CA . GLY A 1 451 ? -16.727 20.928 27.853 1.00 90.94 451 GLY A CA 1
ATOM 347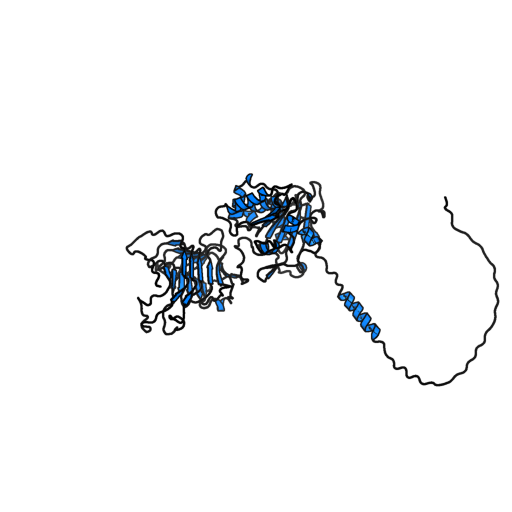6 C C . GLY A 1 451 ? -15.707 20.016 28.530 1.00 90.94 451 GLY A C 1
ATOM 3477 O O . GLY A 1 451 ? -14.987 20.454 29.420 1.00 90.94 451 GLY A O 1
ATOM 3478 N N . MET A 1 452 ? -15.583 18.788 28.021 1.00 91.31 452 MET A N 1
ATOM 3479 C CA . MET A 1 452 ? -14.478 17.863 28.311 1.00 91.31 452 MET A CA 1
ATOM 3480 C C . MET A 1 452 ? -13.917 17.332 27.001 1.00 91.31 452 MET A C 1
ATOM 3482 O O . MET A 1 452 ? -14.678 17.131 26.053 1.00 91.31 452 MET A O 1
ATOM 3486 N N . PHE A 1 453 ? -12.620 17.035 26.942 1.00 93.75 453 PHE A N 1
ATOM 3487 C CA . PHE A 1 453 ? -12.045 16.429 25.740 1.00 93.75 453 PHE A CA 1
ATOM 3488 C C . PHE A 1 453 ? -12.524 14.992 25.555 1.00 93.75 453 PHE A C 1
ATOM 3490 O O . PHE A 1 453 ? -12.969 14.632 24.468 1.00 93.75 453 PHE A O 1
ATOM 3497 N N . LEU A 1 454 ? -12.473 14.186 26.615 1.00 94.50 454 LEU A N 1
ATOM 3498 C CA . LEU A 1 454 ? -12.937 12.805 26.573 1.00 94.50 454 LEU A CA 1
ATOM 3499 C C . LEU A 1 454 ? -13.563 12.393 27.899 1.00 94.50 454 LEU A C 1
ATOM 3501 O O . LEU A 1 454 ? -12.942 12.521 28.956 1.00 94.50 454 LEU A O 1
ATOM 3505 N N . GLN A 1 455 ? -14.760 11.819 27.823 1.00 93.06 455 GLN A N 1
ATOM 3506 C CA . GLN A 1 455 ? -15.366 11.071 28.912 1.00 93.06 455 GLN A CA 1
ATOM 3507 C C . GLN A 1 455 ? -15.564 9.610 28.497 1.00 93.06 455 GLN A C 1
ATOM 3509 O O . GLN A 1 455 ? -16.212 9.332 27.496 1.00 93.06 455 GLN A O 1
ATOM 3514 N N . ALA A 1 456 ? -15.025 8.680 29.282 1.00 92.56 456 ALA A N 1
ATOM 3515 C CA . ALA A 1 456 ? -15.292 7.253 29.180 1.00 92.56 456 ALA A CA 1
ATOM 3516 C C . ALA A 1 456 ? -15.897 6.774 30.500 1.00 92.56 456 ALA A C 1
ATOM 3518 O O . ALA A 1 456 ? -15.187 6.534 31.478 1.00 92.56 456 ALA A O 1
ATOM 3519 N N . LYS A 1 457 ? -17.225 6.714 30.548 1.00 87.69 457 LYS A N 1
ATOM 3520 C CA . LYS A 1 457 ? -17.970 6.456 31.777 1.00 87.69 457 LYS A CA 1
ATOM 3521 C C . LYS A 1 457 ? -19.325 5.833 31.482 1.00 87.69 457 LYS A C 1
ATOM 3523 O O . LYS A 1 457 ? -20.128 6.387 30.737 1.00 87.69 457 LYS A O 1
ATOM 3528 N N . THR A 1 458 ? -19.633 4.764 32.201 1.00 87.06 458 THR A N 1
ATOM 3529 C CA . THR A 1 458 ? -21.004 4.285 32.384 1.00 87.06 458 THR A CA 1
ATOM 3530 C C . THR A 1 458 ? -21.592 4.887 33.660 1.00 87.06 458 THR A C 1
ATOM 3532 O O . THR A 1 458 ? -20.900 5.006 34.672 1.00 87.06 458 THR A O 1
ATOM 3535 N N . LEU A 1 459 ? -22.839 5.355 33.592 1.00 80.06 459 LEU A N 1
ATOM 3536 C CA . LEU A 1 459 ? -23.566 5.876 34.750 1.00 80.06 459 LEU A CA 1
ATOM 3537 C C . LEU A 1 459 ? -24.228 4.730 35.511 1.00 80.06 459 LEU A C 1
ATOM 3539 O O . LEU A 1 459 ? -24.712 3.781 34.897 1.00 80.06 459 LEU A O 1
ATOM 3543 N N . GLN A 1 460 ? -24.266 4.829 36.840 1.00 79.44 460 GLN A N 1
ATOM 3544 C CA . GLN A 1 460 ? -25.038 3.908 37.664 1.00 79.44 460 GLN A CA 1
ATOM 3545 C C . GLN A 1 460 ? -26.533 4.098 37.390 1.00 79.44 460 GLN A C 1
ATOM 3547 O O . GLN A 1 460 ? -27.030 5.220 37.403 1.00 79.44 460 GLN A O 1
ATOM 3552 N N . ASN A 1 461 ? -27.241 2.999 37.138 1.00 79.94 461 ASN A N 1
ATOM 3553 C CA . ASN A 1 461 ? -28.679 3.000 36.906 1.00 79.94 461 ASN A CA 1
ATOM 3554 C C . ASN A 1 461 ? -29.270 1.681 37.424 1.00 79.94 461 ASN A C 1
ATOM 3556 O O . ASN A 1 461 ? -28.855 0.601 37.008 1.00 79.94 461 ASN A O 1
ATOM 3560 N N . CYS A 1 462 ? -30.261 1.761 38.311 1.00 80.06 462 CYS A N 1
ATOM 3561 C CA . CYS A 1 462 ? -30.921 0.604 38.923 1.00 80.06 462 CYS A CA 1
ATOM 3562 C C . CYS A 1 462 ? -31.690 -0.243 37.907 1.00 80.06 462 CYS A C 1
ATOM 3564 O O . CYS A 1 462 ? -31.901 -1.430 38.127 1.00 80.06 462 CYS A O 1
ATOM 3566 N N . GLN A 1 463 ? -32.110 0.361 36.795 1.00 83.75 463 GLN A N 1
ATOM 3567 C CA . GLN A 1 463 ? -32.760 -0.336 35.688 1.00 83.75 463 GLN A CA 1
ATOM 3568 C C . GLN A 1 463 ? -31.747 -1.040 34.774 1.00 83.75 463 GLN A C 1
ATOM 3570 O O . GLN A 1 463 ? -32.145 -1.783 33.881 1.00 83.75 463 GLN A O 1
ATOM 3575 N N . GLN A 1 464 ? -30.443 -0.821 34.985 1.00 85.19 464 GLN A N 1
ATOM 3576 C CA . GLN A 1 464 ? -29.359 -1.455 34.235 1.00 85.19 464 GLN A CA 1
ATOM 3577 C C . GLN A 1 464 ? -28.318 -2.082 35.181 1.00 85.19 464 GLN A C 1
ATOM 3579 O O . GLN A 1 464 ? -27.145 -1.691 35.166 1.00 85.19 464 GLN A O 1
ATOM 3584 N N . PRO A 1 465 ? -28.717 -3.070 36.010 1.00 86.06 465 PRO A N 1
ATOM 3585 C CA . PRO A 1 465 ? -27.833 -3.681 37.002 1.00 86.06 465 PRO A CA 1
ATOM 3586 C C . PRO A 1 465 ? -26.605 -4.360 36.381 1.00 86.06 465 PRO A C 1
ATOM 3588 O O . PRO A 1 465 ? -25.582 -4.507 37.045 1.00 86.06 465 PRO A O 1
ATOM 3591 N N . GLN A 1 466 ? -26.666 -4.724 35.096 1.00 87.69 466 GLN A N 1
ATOM 3592 C CA . GLN A 1 466 ? -25.539 -5.286 34.357 1.00 87.69 466 GLN A CA 1
ATOM 3593 C C . GLN A 1 466 ? -24.351 -4.328 34.228 1.00 87.69 466 GLN A C 1
ATOM 3595 O O . GLN A 1 466 ? -23.261 -4.787 33.921 1.00 87.69 466 GLN A O 1
ATOM 3600 N N . PHE A 1 467 ? -24.545 -3.022 34.441 1.00 85.38 467 PHE A N 1
ATOM 3601 C CA . PHE A 1 467 ? -23.489 -2.008 34.384 1.00 85.38 467 PHE A CA 1
ATOM 3602 C C . PHE A 1 467 ? -23.046 -1.510 35.763 1.00 85.38 467 PHE A C 1
ATOM 3604 O O . PHE A 1 467 ? -22.438 -0.440 35.841 1.00 85.38 467 PHE A O 1
ATOM 3611 N N . LEU A 1 468 ? -23.398 -2.243 36.825 1.00 84.44 468 LEU A N 1
ATOM 3612 C CA . LEU A 1 468 ? -23.005 -1.963 38.205 1.00 84.44 468 LEU A CA 1
ATOM 3613 C C . LEU A 1 468 ? -21.723 -2.717 38.599 1.00 84.44 468 LEU A C 1
ATOM 3615 O O . LEU A 1 468 ? -21.318 -3.695 37.959 1.00 84.44 468 LEU A O 1
ATOM 3619 N N . GLU A 1 469 ? -21.068 -2.250 39.665 1.00 80.12 469 GLU A N 1
ATOM 3620 C CA . GLU A 1 469 ? -19.801 -2.811 40.127 1.00 80.12 469 GLU A CA 1
ATOM 3621 C C . GLU A 1 469 ? -20.013 -4.261 40.570 1.00 80.12 469 GLU A C 1
ATOM 3623 O O . GLU A 1 469 ? -21.016 -4.595 41.199 1.00 80.12 469 GLU A O 1
ATOM 3628 N N . GLY A 1 470 ? -19.075 -5.134 40.201 1.00 80.81 470 GLY A N 1
ATOM 3629 C CA . GLY A 1 470 ? -19.202 -6.585 40.355 1.00 80.81 470 GLY A CA 1
ATOM 3630 C C . GLY A 1 470 ? -19.837 -7.286 39.149 1.00 80.81 470 GLY A C 1
ATOM 3631 O O . GLY A 1 470 ? -19.537 -8.455 38.923 1.00 80.81 470 GLY A O 1
ATOM 3632 N N . ALA A 1 471 ? -20.631 -6.581 38.334 1.00 84.94 471 ALA A N 1
ATOM 3633 C CA . ALA A 1 471 ? -21.198 -7.110 37.088 1.00 84.94 471 ALA A CA 1
ATOM 3634 C C . ALA A 1 471 ? -20.449 -6.620 35.838 1.00 84.94 471 ALA A C 1
ATOM 3636 O O . ALA A 1 471 ? -20.261 -7.386 34.893 1.00 84.94 471 ALA A O 1
ATOM 3637 N N . PHE A 1 472 ? -19.977 -5.369 35.840 1.00 88.31 472 PHE A N 1
ATOM 3638 C CA . PHE A 1 472 ? -19.254 -4.779 34.715 1.00 88.31 472 PHE A CA 1
ATOM 3639 C C . PHE A 1 472 ? -17.909 -4.181 35.123 1.00 88.31 472 PHE A C 1
ATOM 3641 O O . PHE A 1 472 ? -17.769 -3.486 36.133 1.00 88.31 472 PHE A O 1
ATOM 3648 N N . VAL A 1 473 ? -16.918 -4.431 34.271 1.00 87.81 473 VAL A N 1
ATOM 3649 C CA . VAL A 1 473 ? -15.584 -3.843 34.348 1.00 87.81 473 VAL A CA 1
ATOM 3650 C C . VAL A 1 473 ? -15.267 -3.252 32.984 1.00 87.81 473 VAL A C 1
ATOM 3652 O O . VAL A 1 473 ? -15.313 -3.963 31.981 1.00 87.81 473 VAL A O 1
ATOM 3655 N N . MET A 1 474 ? -14.913 -1.970 32.952 1.00 91.06 474 MET A N 1
ATOM 3656 C CA . MET A 1 474 ? -14.358 -1.337 31.762 1.00 91.06 474 MET A CA 1
ATOM 3657 C C . MET A 1 474 ? -12.876 -1.713 31.674 1.00 91.06 474 MET A C 1
ATOM 3659 O O . MET A 1 474 ? -12.064 -1.320 32.514 1.00 91.06 474 MET A O 1
ATOM 3663 N N . ARG A 1 475 ? -12.531 -2.519 30.670 1.00 91.31 475 ARG A N 1
ATOM 3664 C CA . ARG A 1 475 ? -11.214 -3.144 30.511 1.00 91.31 475 ARG A CA 1
ATOM 3665 C C . ARG A 1 475 ? -10.458 -2.567 29.325 1.00 91.31 475 ARG A C 1
ATOM 3667 O O . ARG A 1 475 ? -11.057 -2.106 28.359 1.00 91.31 475 ARG A O 1
ATOM 3674 N N . ASN A 1 476 ? -9.133 -2.679 29.375 1.00 88.62 476 ASN A N 1
ATOM 3675 C CA . ASN A 1 476 ? -8.240 -2.553 28.218 1.00 88.62 476 ASN A CA 1
ATOM 3676 C C . ASN A 1 476 ? -8.392 -1.228 27.452 1.00 88.62 476 ASN A C 1
ATOM 3678 O O . ASN A 1 476 ? -8.318 -1.195 26.224 1.00 88.62 476 ASN A O 1
ATOM 3682 N N . VAL A 1 477 ? -8.599 -0.137 28.189 1.00 92.12 477 VAL A N 1
ATOM 3683 C CA . VAL A 1 477 ? -8.770 1.205 27.629 1.00 92.12 477 VAL A CA 1
ATOM 3684 C C . VAL A 1 477 ? -7.419 1.778 27.222 1.00 92.12 477 VAL A C 1
ATOM 3686 O O . VAL A 1 477 ? -6.525 1.927 28.057 1.00 92.12 477 VAL A O 1
ATOM 3689 N N . LYS A 1 478 ? -7.275 2.152 25.949 1.00 88.81 478 LYS A N 1
ATOM 3690 C CA . LYS A 1 478 ? -6.079 2.812 25.414 1.00 88.81 478 LYS A CA 1
ATOM 3691 C C . LYS A 1 478 ? -6.427 4.175 24.836 1.00 88.81 478 LYS A C 1
ATOM 3693 O O . LYS A 1 478 ? -7.234 4.289 23.922 1.00 88.81 478 LYS A O 1
ATOM 3698 N N . ILE A 1 479 ? -5.789 5.217 25.349 1.00 91.50 479 ILE A N 1
ATOM 3699 C CA . ILE A 1 479 ? -5.968 6.589 24.869 1.00 91.50 479 ILE A CA 1
ATOM 3700 C C . ILE A 1 479 ? -4.582 7.155 24.596 1.00 91.50 479 ILE A C 1
ATOM 3702 O O . ILE A 1 479 ? -3.778 7.288 25.519 1.00 91.50 479 ILE A O 1
ATOM 3706 N N . HIS A 1 480 ? -4.264 7.458 23.341 1.00 88.00 480 HIS A N 1
ATOM 3707 C CA . HIS A 1 480 ? -2.956 8.016 23.003 1.00 88.00 480 HIS A CA 1
ATOM 3708 C C . HIS A 1 480 ? -2.979 8.883 21.751 1.00 88.00 480 HIS A C 1
ATOM 3710 O O . HIS A 1 480 ? -3.961 8.904 21.027 1.00 88.00 480 HIS A O 1
ATOM 3716 N N . ASP A 1 481 ? -1.914 9.654 21.519 1.00 84.38 481 ASP A N 1
ATOM 3717 C CA . ASP A 1 481 ? -1.771 10.505 20.326 1.00 84.38 481 ASP A CA 1
ATOM 3718 C C . ASP A 1 481 ? -2.974 11.430 20.089 1.00 84.38 481 ASP A C 1
ATOM 3720 O O . ASP A 1 481 ? -3.441 11.610 18.966 1.00 84.38 481 ASP A O 1
ATOM 3724 N N . LEU A 1 482 ? -3.496 12.010 21.172 1.00 88.69 482 LEU A N 1
ATOM 3725 C CA . LEU A 1 482 ? -4.505 13.059 21.112 1.00 88.69 482 LEU A CA 1
ATOM 3726 C C . LEU A 1 482 ? -3.840 14.429 21.225 1.00 88.69 482 LEU A C 1
ATOM 3728 O O . LEU A 1 482 ? -2.958 14.629 22.064 1.00 88.69 482 LEU A O 1
ATOM 3732 N N . LEU A 1 483 ? -4.299 15.380 20.414 1.00 88.31 483 LEU A N 1
ATOM 3733 C CA . LEU A 1 483 ? -4.044 16.800 20.639 1.00 88.31 483 LEU A CA 1
ATOM 3734 C C . LEU A 1 483 ? -5.293 17.407 21.260 1.00 88.31 483 LEU A C 1
ATOM 3736 O O . LEU A 1 483 ? -6.386 17.235 20.728 1.00 88.31 483 LEU A O 1
ATOM 3740 N N . CYS A 1 484 ? -5.143 18.127 22.370 1.00 89.06 484 CYS A N 1
ATOM 3741 C CA . CYS A 1 484 ? -6.285 18.736 23.043 1.00 89.06 484 CYS A CA 1
ATOM 3742 C C . CYS A 1 484 ? -6.057 20.209 23.383 1.00 89.06 484 CYS A C 1
ATOM 3744 O O . CYS A 1 484 ? -4.955 20.590 23.787 1.00 89.06 484 CYS A O 1
ATOM 3746 N N . ARG A 1 485 ? -7.099 21.039 23.238 1.00 90.19 485 ARG A N 1
ATOM 3747 C CA . ARG A 1 485 ? -7.022 22.490 23.485 1.00 90.19 485 ARG A CA 1
ATOM 3748 C C . ARG A 1 485 ? -8.343 23.062 24.009 1.00 90.19 485 ARG A C 1
ATOM 3750 O O . ARG A 1 485 ? -9.385 22.780 23.445 1.00 90.19 485 ARG A O 1
ATOM 3757 N N . ASN A 1 486 ? -8.295 23.942 25.012 1.00 88.19 486 ASN A N 1
ATOM 3758 C CA . ASN A 1 486 ? -9.452 24.701 25.527 1.00 88.19 486 ASN A CA 1
ATOM 3759 C C . ASN A 1 486 ? -10.596 23.822 26.077 1.00 88.19 486 ASN A C 1
ATOM 3761 O O . ASN A 1 486 ? -11.647 23.689 25.455 1.00 88.19 486 ASN A O 1
ATOM 3765 N N . SER A 1 487 ? -10.390 23.237 27.259 1.00 90.31 487 SER A N 1
ATOM 3766 C CA . SER A 1 487 ? -11.458 22.577 28.026 1.00 90.31 487 SER A CA 1
ATOM 3767 C C . SER A 1 487 ? -12.185 23.601 28.900 1.00 90.31 487 SER A C 1
ATOM 3769 O O . SER A 1 487 ? -11.523 24.434 29.519 1.00 90.31 487 SER A O 1
ATOM 3771 N N . ALA A 1 488 ? -13.514 23.535 28.985 1.00 88.31 488 ALA A N 1
ATOM 3772 C CA . ALA A 1 488 ? -14.306 24.353 29.907 1.00 88.31 488 ALA A CA 1
ATOM 3773 C C . ALA A 1 488 ? -14.432 23.712 31.303 1.00 88.31 488 ALA A C 1
ATOM 3775 O O . ALA A 1 488 ? -14.577 24.427 32.292 1.00 88.31 488 ALA A O 1
ATOM 3776 N N . TRP A 1 489 ? -14.357 22.379 31.383 1.00 85.88 489 TRP A N 1
ATOM 3777 C CA . TRP A 1 489 ? -14.410 21.579 32.613 1.00 85.88 489 TRP A CA 1
ATOM 3778 C C . TRP A 1 489 ? -13.147 20.699 32.717 1.00 85.88 489 TRP A C 1
ATOM 3780 O O . TRP A 1 489 ? -12.052 21.149 32.357 1.00 85.88 489 TRP A O 1
ATOM 3790 N N . GLU A 1 490 ? -13.231 19.457 33.209 1.00 78.88 490 GLU A N 1
ATOM 3791 C CA . GLU A 1 490 ? -12.092 18.531 33.195 1.00 78.88 490 GLU A CA 1
ATOM 3792 C C . GLU A 1 490 ? -11.733 18.063 31.776 1.00 78.88 490 GLU A C 1
ATOM 3794 O O . GLU A 1 490 ? -12.599 17.793 30.952 1.00 78.88 490 GLU A O 1
ATOM 3799 N N . GLY A 1 491 ? -10.433 17.914 31.495 1.00 85.19 491 GLY A N 1
ATOM 3800 C CA . GLY A 1 491 ? -9.975 17.460 30.178 1.00 85.19 491 GLY A CA 1
ATOM 3801 C C . GLY A 1 491 ? -10.349 16.002 29.891 1.00 85.19 491 GLY A C 1
ATOM 3802 O O . GLY A 1 491 ? -10.929 15.709 28.851 1.00 85.19 491 GLY A O 1
ATOM 3803 N N . PHE A 1 492 ? -10.043 15.094 30.820 1.00 88.31 492 PHE A N 1
ATOM 3804 C CA . PHE A 1 492 ? -10.303 13.658 30.691 1.00 88.31 492 PHE A CA 1
ATOM 3805 C C . PHE A 1 492 ? -11.038 13.139 31.925 1.00 88.31 492 PHE A C 1
ATOM 3807 O O . PHE A 1 492 ? -10.612 13.414 33.049 1.00 88.31 492 PHE A O 1
ATOM 3814 N N . TYR A 1 493 ? -12.097 12.358 31.712 1.00 88.25 493 TYR A N 1
ATOM 3815 C CA . TYR A 1 493 ? -12.843 11.671 32.766 1.00 88.25 493 TYR A CA 1
ATOM 3816 C C . TYR A 1 493 ? -13.044 10.209 32.385 1.00 88.25 493 TYR A C 1
ATOM 3818 O O . TYR A 1 493 ? -13.831 9.904 31.496 1.00 88.25 493 TYR A O 1
ATOM 3826 N N . ILE A 1 494 ? -12.362 9.294 33.065 1.00 88.44 494 ILE A N 1
ATOM 3827 C CA . ILE A 1 494 ? -12.454 7.855 32.791 1.00 88.44 494 ILE A CA 1
ATOM 3828 C C . ILE A 1 494 ? -12.801 7.156 34.104 1.00 88.44 494 ILE A C 1
ATOM 3830 O O . ILE A 1 494 ? -12.143 7.419 35.111 1.00 88.44 494 ILE A O 1
ATOM 3834 N N . GLY A 1 495 ? -13.827 6.306 34.100 1.00 83.06 495 GLY A N 1
ATOM 3835 C CA . GLY A 1 495 ? -14.299 5.591 35.290 1.00 83.06 495 GLY A CA 1
ATOM 3836 C C . GLY A 1 495 ? -15.661 6.072 35.762 1.00 83.06 495 GLY A C 1
ATOM 3837 O O . GLY A 1 495 ? -16.526 6.395 34.953 1.00 83.06 495 GLY A O 1
ATOM 3838 N N . ASN A 1 496 ? -15.883 6.131 37.074 1.00 79.31 496 ASN A N 1
ATOM 3839 C CA . ASN A 1 496 ? -17.197 6.412 37.653 1.00 79.31 496 ASN A CA 1
ATOM 3840 C C . ASN A 1 496 ? -17.181 7.605 38.636 1.00 79.31 496 ASN A C 1
ATOM 3842 O O . ASN A 1 496 ? -16.129 8.065 39.062 1.00 79.31 496 ASN A O 1
ATOM 3846 N N . THR A 1 497 ? -18.367 8.123 38.979 1.00 73.00 497 THR A N 1
ATOM 3847 C CA . THR A 1 497 ? -18.553 9.286 39.883 1.00 73.00 497 THR A CA 1
ATOM 3848 C C . THR A 1 497 ? -19.258 8.888 41.179 1.00 73.00 497 THR A C 1
ATOM 3850 O O . THR A 1 497 ? -19.847 9.734 41.844 1.00 73.00 497 THR A O 1
ATOM 3853 N N . HIS A 1 498 ? -19.234 7.604 41.536 1.00 65.81 498 HIS A N 1
ATOM 3854 C CA . HIS A 1 498 ? -20.054 7.054 42.614 1.00 65.81 498 HIS A CA 1
ATOM 3855 C C . HIS A 1 498 ? -19.887 7.795 43.955 1.00 65.81 498 HIS A C 1
ATOM 3857 O O . HIS A 1 498 ? -20.859 8.027 44.659 1.00 65.81 498 HIS A O 1
ATOM 3863 N N . TYR A 1 499 ? -18.674 8.243 44.283 1.00 60.19 499 TYR A N 1
ATOM 3864 C CA . TYR A 1 499 ? -18.403 8.945 45.544 1.00 60.19 499 TYR A CA 1
ATOM 3865 C C . TYR A 1 499 ? -18.877 10.409 45.579 1.00 60.19 499 TYR A C 1
ATOM 3867 O O . TYR A 1 499 ? -18.748 11.064 46.610 1.00 60.19 499 TYR A O 1
ATOM 3875 N N . LEU A 1 500 ? -19.364 10.953 44.459 1.00 59.84 500 LEU A N 1
ATOM 3876 C CA . LEU A 1 500 ? -19.703 12.374 44.313 1.00 59.84 500 LEU A CA 1
ATOM 3877 C C . LEU A 1 500 ? -21.142 12.622 43.844 1.00 59.84 500 LEU A C 1
ATOM 3879 O O . LEU A 1 500 ? -21.585 13.769 43.874 1.00 59.84 500 LEU A O 1
ATOM 3883 N N . TRP A 1 501 ? -21.854 11.596 43.366 1.00 61.25 501 TRP A N 1
ATOM 3884 C CA . TRP A 1 501 ? -23.193 11.759 42.807 1.00 61.25 501 TRP A CA 1
ATOM 3885 C C . TRP A 1 501 ? -24.027 10.479 42.939 1.00 61.25 501 TRP A C 1
ATOM 3887 O O . TRP A 1 501 ? -23.592 9.422 42.488 1.00 61.25 501 TRP A O 1
ATOM 3897 N N . ASP A 1 502 ? -25.237 10.608 43.490 1.00 61.03 502 ASP A N 1
ATOM 3898 C CA . ASP A 1 502 ? -26.293 9.589 43.484 1.00 61.03 502 ASP A CA 1
ATOM 3899 C C . ASP A 1 502 ? -27.382 9.998 42.473 1.00 61.03 502 ASP A C 1
ATOM 3901 O O . ASP A 1 502 ? -27.902 11.118 42.535 1.00 61.03 502 ASP A O 1
ATOM 3905 N N . ASP A 1 503 ? -27.766 9.098 41.562 1.00 59.97 503 ASP A N 1
ATOM 3906 C CA . ASP A 1 503 ? -28.931 9.302 40.689 1.00 59.97 503 ASP A CA 1
ATOM 3907 C C . ASP A 1 503 ? -30.205 8.965 41.471 1.00 59.97 503 ASP A C 1
ATOM 3909 O O . ASP A 1 503 ? -30.708 7.851 41.369 1.00 59.97 503 ASP A O 1
ATOM 3913 N N . GLY A 1 504 ? -30.656 9.887 42.330 1.00 66.69 504 GLY A N 1
ATOM 3914 C CA . GLY A 1 504 ? -31.959 9.907 43.019 1.00 66.69 504 GLY A CA 1
ATOM 3915 C C . GLY A 1 504 ? -32.453 8.580 43.624 1.00 66.69 504 GLY A C 1
ATOM 3916 O O . GLY A 1 504 ? -32.402 8.382 44.840 1.00 66.69 504 GLY A O 1
ATOM 3917 N N . ASN A 1 505 ? -32.963 7.697 42.762 1.00 65.44 505 ASN A N 1
ATOM 3918 C CA . ASN A 1 505 ? -33.483 6.360 43.065 1.00 65.44 505 ASN A CA 1
ATOM 3919 C C . ASN A 1 505 ? -32.390 5.294 43.296 1.00 65.44 505 ASN A C 1
ATOM 3921 O O . ASN A 1 505 ? -32.691 4.215 43.798 1.00 65.44 505 ASN A O 1
ATOM 3925 N N . CYS A 1 506 ? -31.133 5.583 42.951 1.00 66.69 506 CYS A N 1
ATOM 3926 C CA . CYS A 1 506 ? -30.001 4.655 42.957 1.00 66.69 506 CYS A CA 1
ATOM 3927 C C . CYS A 1 506 ? -28.903 5.127 43.905 1.00 66.69 506 CYS A C 1
ATOM 3929 O O . CYS A 1 506 ? -27.820 5.535 43.483 1.00 66.69 506 CYS A O 1
ATOM 3931 N N . LYS A 1 507 ? -29.211 5.093 45.203 1.00 69.00 507 LYS A N 1
ATOM 3932 C CA . LYS A 1 507 ? -28.296 5.525 46.263 1.00 69.00 507 LYS A CA 1
ATOM 3933 C C . LYS A 1 507 ? -27.253 4.457 46.549 1.00 69.00 507 LYS A C 1
ATOM 3935 O O . LYS A 1 507 ? -27.587 3.278 46.643 1.00 69.00 507 LYS A O 1
ATOM 3940 N N . SER A 1 508 ? -26.004 4.877 46.734 1.00 69.38 508 SER A N 1
ATOM 3941 C CA . SER A 1 508 ? -24.928 3.995 47.208 1.00 69.38 508 SER A CA 1
ATOM 3942 C C . SER A 1 508 ? -24.602 2.807 46.279 1.00 69.38 508 SER A C 1
ATOM 3944 O O . SER A 1 508 ? -23.929 1.867 46.696 1.00 69.38 508 SER A O 1
ATOM 3946 N N . LEU A 1 509 ? -24.962 2.888 44.991 1.00 69.81 509 LEU A N 1
ATOM 3947 C CA . LEU A 1 509 ? -24.579 1.907 43.970 1.00 69.81 509 LEU A CA 1
ATOM 3948 C C . LEU A 1 509 ? -23.375 2.377 43.157 1.00 69.81 509 LEU A C 1
ATOM 3950 O O . LEU A 1 509 ? -23.415 3.417 42.492 1.00 69.81 509 LEU A O 1
ATOM 3954 N N . LYS A 1 510 ? -22.302 1.589 43.188 1.00 72.25 510 LYS A N 1
ATOM 3955 C CA . LYS A 1 510 ? -21.113 1.825 42.372 1.00 72.25 510 LYS A CA 1
ATOM 3956 C C . LYS A 1 510 ? -21.378 1.419 40.922 1.00 72.25 510 LYS A C 1
ATOM 3958 O O . LYS A 1 510 ? -21.963 0.364 40.682 1.00 72.25 510 LYS A O 1
ATOM 3963 N N . SER A 1 511 ? -20.963 2.246 39.955 1.00 74.88 511 SER A N 1
ATOM 3964 C CA . SER A 1 511 ? -21.168 1.926 38.534 1.00 74.88 511 SER A CA 1
ATOM 3965 C C . SER A 1 511 ? -20.201 0.858 38.044 1.00 74.88 511 SER A C 1
ATOM 3967 O O . SER A 1 511 ? -20.618 -0.251 37.812 1.00 74.88 511 SER A O 1
ATOM 3969 N N . HIS A 1 512 ? -18.925 1.145 37.822 1.00 79.81 512 HIS A N 1
ATOM 3970 C CA . HIS A 1 512 ? -18.057 0.148 37.200 1.00 79.81 512 HIS A CA 1
ATOM 3971 C C . HIS A 1 512 ? -16.619 0.321 37.633 1.00 79.81 512 HIS A C 1
ATOM 3973 O O . HIS A 1 512 ? -16.168 1.439 37.897 1.00 79.81 512 HIS A O 1
ATOM 3979 N N . HIS A 1 513 ? -15.917 -0.807 37.670 1.00 84.19 513 HIS A N 1
ATOM 3980 C CA . HIS A 1 513 ? -14.490 -0.848 37.931 1.00 84.19 513 HIS A CA 1
ATOM 3981 C C . HIS A 1 513 ? -13.697 -0.684 36.626 1.00 84.19 513 HIS A C 1
ATOM 3983 O O . HIS A 1 513 ? -14.199 -0.991 35.540 1.00 84.19 513 HIS A O 1
ATOM 3989 N N . LEU A 1 514 ? -12.463 -0.194 36.736 1.00 85.56 514 LEU A N 1
ATOM 3990 C CA . LEU A 1 514 ? -11.538 -0.001 35.622 1.00 85.56 514 LEU A CA 1
ATOM 3991 C C . LEU A 1 514 ? -10.360 -0.963 35.741 1.00 85.56 514 LEU A C 1
ATOM 3993 O O . LEU A 1 514 ? -9.679 -0.975 36.761 1.00 85.56 514 LEU A O 1
ATOM 3997 N N . GLU A 1 515 ? -10.044 -1.682 34.666 1.00 86.19 515 GLU A N 1
ATOM 3998 C CA . GLU A 1 515 ? -8.836 -2.510 34.594 1.00 86.19 515 GLU A CA 1
ATOM 3999 C C . GLU A 1 515 ? -8.054 -2.250 33.300 1.00 86.19 515 GLU A C 1
ATOM 4001 O O . GLU A 1 515 ? -8.623 -2.054 32.226 1.00 86.19 515 GLU A O 1
ATOM 4006 N N . ASN A 1 516 ? -6.720 -2.288 33.386 1.00 81.38 516 ASN A N 1
ATOM 4007 C CA . ASN A 1 516 ? -5.806 -2.128 32.246 1.00 81.38 516 ASN A CA 1
ATOM 4008 C C . ASN A 1 516 ? -5.986 -0.812 31.461 1.00 81.38 516 ASN A C 1
ATOM 4010 O O . ASN A 1 516 ? -5.993 -0.808 30.228 1.00 81.38 516 ASN A O 1
ATOM 4014 N N . LEU A 1 517 ? -6.110 0.314 32.171 1.00 86.12 517 LEU A N 1
ATOM 4015 C CA . LEU A 1 517 ? -6.103 1.649 31.571 1.00 86.12 517 LEU A CA 1
ATOM 4016 C C . LEU A 1 517 ? -4.676 2.068 31.179 1.00 86.12 517 LEU A C 1
ATOM 4018 O O . LEU A 1 517 ? -3.775 2.109 32.015 1.00 86.12 517 LEU A O 1
ATOM 4022 N N . ARG A 1 518 ? -4.485 2.465 29.918 1.00 77.25 518 ARG A N 1
ATOM 4023 C CA . ARG A 1 518 ? -3.253 3.080 29.409 1.00 77.25 518 ARG A CA 1
ATOM 4024 C C . ARG A 1 518 ? -3.564 4.415 28.736 1.00 77.25 518 ARG A C 1
ATOM 4026 O O . ARG A 1 518 ? -4.279 4.458 27.739 1.00 77.25 518 ARG A O 1
ATOM 4033 N N . CYS A 1 519 ? -2.966 5.493 29.239 1.00 76.25 519 CYS A N 1
ATOM 4034 C CA . CYS A 1 519 ? -3.113 6.837 28.682 1.00 76.25 519 CYS A CA 1
ATOM 4035 C C . CYS A 1 519 ? -1.733 7.455 28.391 1.00 76.25 519 CYS A C 1
ATOM 4037 O O . CYS A 1 519 ? -0.917 7.567 29.304 1.00 76.25 519 CYS A O 1
ATOM 4039 N N . ILE A 1 520 ? -1.449 7.823 27.133 1.00 62.09 520 ILE A N 1
ATOM 4040 C CA . ILE A 1 520 ? -0.181 8.449 26.701 1.00 62.09 520 ILE A CA 1
ATOM 4041 C C . ILE A 1 520 ? -0.486 9.652 25.800 1.00 62.09 520 ILE A C 1
ATOM 4043 O O . ILE A 1 520 ? -0.737 9.500 24.609 1.00 62.09 520 ILE A O 1
ATOM 4047 N N . ILE A 1 521 ? -0.443 10.868 26.349 1.00 59.59 521 ILE A N 1
ATOM 4048 C CA . ILE A 1 521 ? -0.792 12.097 25.615 1.00 59.59 521 ILE A CA 1
ATOM 4049 C C . ILE A 1 521 ? 0.471 12.912 25.318 1.00 59.59 521 ILE A C 1
ATOM 4051 O O . ILE A 1 521 ? 1.205 13.274 26.234 1.00 59.59 521 ILE A O 1
ATOM 4055 N N . MET A 1 522 ? 0.727 13.201 24.035 1.00 43.25 522 MET A N 1
ATOM 4056 C CA . MET A 1 522 ? 2.011 13.742 23.565 1.00 43.25 522 MET A CA 1
ATOM 4057 C C . MET A 1 522 ? 2.185 15.265 23.697 1.00 43.25 522 MET A C 1
ATOM 4059 O O . MET A 1 522 ? 3.311 15.737 23.570 1.00 43.25 522 MET A O 1
ATOM 4063 N N . THR A 1 523 ? 1.139 16.078 23.895 1.00 43.97 523 THR A N 1
ATOM 4064 C CA . THR A 1 523 ? 1.308 17.542 24.055 1.00 43.97 523 THR A CA 1
ATOM 4065 C C . THR A 1 523 ? 0.073 18.218 24.658 1.00 43.97 523 THR A C 1
ATOM 4067 O O . THR A 1 523 ? -1.046 18.009 24.200 1.00 43.97 523 THR A O 1
ATOM 4070 N N . TRP A 1 524 ? 0.283 19.084 25.656 1.00 42.19 524 TRP A N 1
ATOM 4071 C CA . TRP A 1 524 ? -0.738 19.956 26.254 1.00 42.19 524 TRP A CA 1
ATOM 4072 C C . TRP A 1 524 ? -0.214 21.402 26.228 1.00 42.19 524 TRP A C 1
ATOM 4074 O O . TRP A 1 524 ? 0.860 21.672 26.764 1.00 42.19 524 TRP A O 1
ATOM 4084 N N . ARG A 1 525 ? -0.937 22.345 25.608 1.00 35.72 525 ARG A N 1
ATOM 4085 C CA . ARG A 1 525 ? -0.685 23.792 25.762 1.00 35.72 525 ARG A CA 1
ATOM 4086 C C . ARG A 1 525 ? -1.919 24.434 26.385 1.00 35.72 525 ARG A C 1
ATOM 4088 O O . ARG A 1 525 ? -2.941 24.598 25.727 1.00 35.72 525 ARG A O 1
ATOM 4095 N N . MET A 1 526 ? -1.806 24.772 27.666 1.00 34.16 526 MET A N 1
ATOM 4096 C CA . MET A 1 526 ? -2.836 25.460 28.438 1.00 34.16 526 MET A CA 1
ATOM 4097 C C . MET A 1 526 ? -2.692 26.971 28.216 1.00 34.16 526 MET A C 1
ATOM 4099 O O . MET A 1 526 ? -1.711 27.556 28.666 1.00 34.16 526 MET A O 1
ATOM 4103 N N . TRP A 1 527 ? -3.649 27.609 27.540 1.00 28.50 527 TRP A N 1
ATOM 4104 C CA . TRP A 1 527 ? -3.845 29.056 27.658 1.00 28.50 527 TRP A CA 1
ATOM 4105 C C . TRP A 1 527 ? -4.969 29.279 28.665 1.00 28.50 527 TRP A C 1
ATOM 4107 O O . TRP A 1 527 ? -6.121 28.936 28.416 1.00 28.50 527 TRP A O 1
ATOM 4117 N N . VAL A 1 528 ? -4.602 29.772 29.847 1.00 27.08 528 VAL A N 1
ATOM 4118 C CA . VAL A 1 528 ? -5.540 30.080 30.927 1.00 27.08 528 VAL A CA 1
ATOM 4119 C C . VAL A 1 528 ? -6.196 31.417 30.615 1.00 27.08 528 VAL A C 1
ATOM 4121 O O . VAL A 1 528 ? -5.549 32.457 30.694 1.00 27.08 528 VAL A O 1
ATOM 4124 N N . VAL A 1 529 ? -7.491 31.396 30.320 1.00 30.80 529 VAL A N 1
ATOM 4125 C CA . VAL A 1 529 ? -8.359 32.561 30.478 1.00 30.80 529 VAL A CA 1
ATOM 4126 C C . VAL A 1 529 ? -9.447 32.116 31.454 1.00 30.80 529 VAL A C 1
ATOM 4128 O O . VAL A 1 529 ? -10.317 31.331 31.103 1.00 30.80 529 VAL A O 1
ATOM 4131 N N . THR A 1 530 ? -9.338 32.579 32.703 1.00 30.41 530 THR A N 1
ATOM 4132 C CA . THR A 1 530 ? -10.216 32.333 33.872 1.00 30.41 530 THR A CA 1
ATOM 4133 C C . THR A 1 530 ? -9.967 31.065 34.722 1.00 30.41 530 THR A C 1
ATOM 4135 O O . THR A 1 530 ? -10.424 29.964 34.452 1.00 30.41 530 THR A O 1
ATOM 4138 N N . GLY A 1 531 ? -9.254 31.268 35.836 1.00 30.14 531 GLY A N 1
ATOM 4139 C CA . GLY A 1 531 ? -9.646 30.853 37.196 1.00 30.14 531 GLY A CA 1
ATOM 4140 C C . GLY A 1 531 ? -9.688 29.380 37.631 1.00 30.14 531 GLY A C 1
ATOM 4141 O O . GLY A 1 531 ? -9.360 29.119 38.787 1.00 30.14 531 GLY A O 1
ATOM 4142 N N . TYR A 1 532 ? -10.050 28.409 36.793 1.00 32.03 532 TYR A N 1
ATOM 4143 C CA . TYR A 1 532 ? -10.204 27.016 37.235 1.00 32.03 532 TYR A CA 1
ATOM 4144 C C . TYR A 1 532 ? -9.075 26.134 36.699 1.00 32.03 532 TYR A C 1
ATOM 4146 O O . TYR A 1 532 ? -8.960 25.880 35.505 1.00 32.03 532 TYR A O 1
ATOM 4154 N N . ARG A 1 533 ? -8.218 25.639 37.604 1.00 32.16 533 ARG A N 1
ATOM 4155 C CA . ARG A 1 533 ? -7.228 24.603 37.277 1.00 32.16 533 ARG A CA 1
ATOM 4156 C C . ARG A 1 533 ? -7.973 23.337 36.840 1.00 32.16 533 ARG A C 1
ATOM 4158 O O . ARG A 1 533 ? -8.500 22.622 37.691 1.00 32.16 533 ARG A O 1
ATOM 4165 N N . SER A 1 534 ? -7.980 23.031 35.546 1.00 39.38 534 SER A N 1
ATOM 4166 C CA . SER A 1 534 ? -8.417 21.738 35.012 1.00 39.38 534 SER A CA 1
ATOM 4167 C C . SER A 1 534 ? -7.485 20.643 35.539 1.00 39.38 534 SER A C 1
ATOM 4169 O O . SER A 1 534 ? -6.333 20.526 35.119 1.00 39.38 534 SER A O 1
ATOM 4171 N N . ARG A 1 535 ? -7.963 19.889 36.535 1.00 39.97 535 ARG A N 1
ATOM 4172 C CA . ARG A 1 535 ? -7.253 18.755 37.137 1.00 39.97 535 ARG A CA 1
ATOM 4173 C C . ARG A 1 535 ? -7.499 17.501 36.300 1.00 39.97 535 ARG A C 1
ATOM 4175 O O . ARG A 1 535 ? -8.611 17.283 35.830 1.00 39.97 535 ARG A O 1
ATOM 4182 N N . TRP A 1 536 ? -6.488 16.644 36.194 1.00 40.84 536 TRP A N 1
ATOM 4183 C CA . TRP A 1 536 ? -6.726 15.225 35.945 1.00 40.84 536 TRP A CA 1
ATOM 4184 C C . TRP A 1 536 ? -7.496 14.661 37.140 1.00 40.84 536 TRP A C 1
ATOM 4186 O O . TRP A 1 536 ? -7.069 14.838 38.283 1.00 40.84 536 TRP A O 1
ATOM 4196 N N . ARG A 1 537 ? -8.626 13.997 36.899 1.00 41.94 537 ARG A N 1
ATOM 4197 C CA . ARG A 1 537 ? -9.285 13.159 37.903 1.00 41.94 537 ARG A CA 1
ATOM 4198 C C . ARG A 1 537 ? -9.422 11.758 37.323 1.00 41.94 537 ARG A C 1
ATOM 4200 O O . ARG A 1 537 ? -10.310 11.505 36.519 1.00 41.94 537 ARG A O 1
ATOM 4207 N N . ILE A 1 538 ? -8.507 10.877 37.713 1.00 38.25 538 ILE A N 1
ATOM 4208 C CA . ILE A 1 538 ? -8.665 9.434 37.536 1.00 38.25 538 ILE A CA 1
ATOM 4209 C C . ILE A 1 538 ? -9.285 8.943 38.842 1.00 38.25 538 ILE A C 1
ATOM 4211 O O . ILE A 1 538 ? -8.644 9.030 39.888 1.00 38.25 538 ILE A O 1
ATOM 4215 N N . TRP A 1 539 ? -10.543 8.514 38.791 1.00 39.59 539 TRP A N 1
ATOM 4216 C CA . TRP A 1 539 ? -11.197 7.845 39.914 1.00 39.59 539 TRP A CA 1
ATOM 4217 C C . TRP A 1 539 ? -11.007 6.345 39.698 1.00 39.59 539 TRP A C 1
ATOM 4219 O O . TRP A 1 539 ? -11.559 5.800 38.742 1.00 39.59 539 TRP A O 1
ATOM 4229 N N . VAL A 1 540 ? -10.154 5.729 40.522 1.00 36.44 540 VAL A N 1
ATOM 4230 C CA . VAL A 1 540 ? -9.922 4.274 40.549 1.00 36.44 540 VAL A CA 1
ATOM 4231 C C . VAL A 1 540 ? -10.910 3.621 41.503 1.00 36.44 540 VAL A C 1
ATOM 4233 O O . VAL A 1 540 ? -11.104 4.193 42.603 1.00 36.44 540 VAL A O 1
#

Sequence (540 aa):
MFADNRPYYSGRGTPKDTQVRPQVTIVPKKNHIIVREYFSQRNWACYVLYVFLLYLALPAVAQQQAAKSVPSSISNIVGYYEHLPQGYATNTSQRYPLIIFLHGVGELAGNNATQINQNVLKNGIPNYIRNNQFPASFTVGGQSYSFIVLTPQFKVWPGSDDVNKLLAYAESVYRVDSSRVYVTGISMGGGVAWGVLSENAVKAKQYAAAAIVCGAWDPDSRPSLANVIAANNTPVWAFHNDNDPTVSSTWSKNWVKLINASVPAPNPPALLTIFQSNSHDAWTKAFDPAYKDPQTGTNVYEWMLKYKQGGAPNPVNGGRRIVVPRSRGNAIYYEDAKTALNVQPGDTLCINAGDYDFIHMGNLVGTAAKPIIIRNCGGLVRVGVNSTTTVASFLLPGGQYFKVEGDGHPGLRYGFDINGTSATGVKLFGLLFSSGASDFEVHHCYVHDAGMFLQAKTLQNCQQPQFLEGAFVMRNVKIHDLLCRNSAWEGFYIGNTHYLWDDGNCKSLKSHHLENLRCIIMTWRMWVVTGYRSRWRIWV

Foldseek 3Di:
DDDDDDDDDDDDDDDDDDDDDDDDDDDDDDDDDPPDPPPPPPVVVVVVVVVVVVVVPPPPPQQAWDWAADPVVLPFFLTKTKGDAPCQVPCVPDAAAEEEEEEAPVQAQAPPDNHHDPSQLVFFPSVCSNVVQDDSWDAALNDTHGYIYIGTHGRDQDALVSVLSVVVRCVVVGRHPQQHYEYEYAASSLQRSLRNLFVDLVRNLSHFEYEGELYQDACVVPLCSLLSNQLQLHAYEYEYECQAPRRHPVRVVSSQVSNCVHVVRHVVRHHYDYHHDNHSPRRVQLRRQPRQDPVPRHHPVNVSVQTTRQFRGQQNNNAAEQAQDCDDVQAADDQAQCVVRVGAFQYEHEYEADEGLAYEHEDQEHDPRGAYEYEYEPAAYEWNPAHDDDQERYEYEDYARYEYDLPGGSVALARYEFEQAHPVRDAHERAEYEHQYAHYAYARHEYENHQEPYEHYYADDPVCCCQFEPNHARENYHYEHYHYYHHPAAHYHHAYDLVPDDPVVRHNIHGYHYYNDDHYYDDDDDDDDDDDDRDDDDDD

pLDDT: mean 82.93, std 20.57, range [27.08, 98.88]

Secondary structure (DSSP, 8-state):
----------------------------------------THHHHHHHHHHHHHHH-------PPEEEPPPTT-TTEEEEEEE--TTTTT-SS--EEEEEEEP-GGG---TT--S--GGGGSSSHHHHHHTT-S-S-EEETTEEE--EEEEEEESSSPPHHHHHHHHHHHHHHS-EEEEEEEEEEEHHHHHHHHHHHHS-HHHHTT-SEEEEES----GGGSGGGHHHHHHTT--EEEEEETT-SSS-HHHHHHHHHHHHHSSSPPSSPPEEEEE--SSS--HHHHH-TT---TTTSS-HHHHHHT--TT-SPPPTT-PPEEEPPP-BTTBEEETTHHHHTT--TT-EEEEEEEEES-EEE---B--SSS-EEEEEEEEEEEESSS--S-SEEEEEES-EEEEEE---STT-S-SEEEE-B-TTS-B-EEEEEETT-EEEEEESEEEEEESEEEEE-PPP-TT-GGGSTTT-EEE--EEES-EEEEESS-SEEES--TTT--BTTBTT----EEES-EEE--EE-----SS-----EE--

Radius of gyration: 36.78 Å; chains: 1; bounding box: 64×116×120 Å